Protein AF-0000000075743945 (afdb_homodimer)

InterPro domains:
  IPR002731 ATPase, BadF/BadG/BcrA/BcrD type [PF01869] (6-296)
  IPR043129 ATPase, nucleotide binding domain [SSF53067] (1-113)
  IPR043129 ATPase, nucleotide binding domain [SSF53067] (118-316)
  IPR052519 Eukaryotic-type N-acetylglucosamine Kinase [PTHR43190] (2-288)

Solvent-accessible surface area (backbone atoms only — not comparable to full-atom values): 32185 Å² total; per-residue (Å²): 101,28,38,39,17,24,29,24,26,74,73,37,22,40,30,37,27,30,39,80,85,55,45,77,65,34,79,39,71,41,54,30,30,19,74,88,49,54,70,66,51,26,48,48,28,56,49,48,37,51,51,48,40,29,58,74,61,68,54,56,64,87,59,50,59,32,37,21,37,20,26,45,79,57,76,43,73,68,42,48,54,50,50,51,52,49,50,52,48,47,21,59,73,64,65,40,68,60,88,33,53,46,71,47,33,41,57,54,21,45,24,24,53,64,34,72,72,47,39,23,33,17,32,39,20,31,60,46,20,36,17,27,28,34,37,89,86,68,52,71,41,57,17,67,56,54,37,85,77,37,33,15,61,39,5,21,26,42,45,21,40,50,48,49,25,47,25,51,28,25,73,45,55,72,44,66,77,50,66,53,40,60,52,48,16,60,73,71,69,41,95,46,62,77,56,49,53,64,64,58,66,70,46,84,80,52,59,73,66,47,16,58,46,29,56,56,37,54,52,40,26,76,72,63,30,61,58,35,40,49,53,36,37,49,21,9,43,41,44,26,44,27,43,52,29,25,31,51,78,60,69,38,48,86,35,80,26,30,33,29,40,34,31,64,45,58,70,36,66,57,22,40,50,33,21,50,52,48,36,53,73,66,27,68,52,42,46,74,49,78,60,46,65,75,80,50,66,47,45,3,21,43,44,50,45,33,52,72,72,72,45,87,79,51,73,68,55,49,53,53,37,59,73,70,96,99,27,36,38,18,23,30,25,26,72,73,36,22,40,29,39,28,31,39,79,86,57,46,78,66,35,79,38,72,41,53,31,30,19,75,87,50,54,71,66,52,25,48,49,30,54,49,49,34,52,52,49,40,30,58,73,62,67,55,58,62,86,61,49,58,33,36,22,36,21,25,45,78,56,78,43,72,69,42,48,53,50,50,51,50,49,52,52,49,48,21,59,75,62,65,40,66,60,87,33,55,46,70,47,33,41,56,54,20,46,24,23,53,62,34,72,70,47,38,24,32,17,33,41,19,32,62,46,20,34,18,28,28,34,37,90,86,67,52,71,42,58,18,68,55,56,37,85,79,37,32,14,63,40,4,20,27,42,45,20,39,50,47,48,25,48,26,50,28,24,72,46,56,71,44,67,78,52,66,53,41,61,52,48,18,60,73,70,68,40,93,46,63,76,56,47,52,64,62,58,66,70,46,82,79,52,58,74,65,46,16,59,46,29,57,56,39,53,53,40,27,75,71,62,31,62,59,36,39,50,53,35,37,49,20,10,44,42,43,26,45,28,43,53,30,25,30,52,76,60,70,38,48,86,35,78,26,32,34,28,41,33,29,64,44,58,70,36,66,57,21,39,51,34,21,49,52,48,38,52,72,64,27,68,51,42,46,75,48,78,62,49,65,74,82,50,67,46,46,2,20,43,44,50,45,33,52,72,71,71,45,85,79,52,73,67,54,48,52,53,36,59,72,70,95

Secondary structure (DSSP, 8-state):
--EEEEEE-SSEEEEEEE-TT--EEEEEEEE---TTS-HHHHHHHHHHHHHHHHHHHT--GGG--EEEEEETTTTSHHHHHHHHHHHHHHHHHHT--GGGEEEEEHHHHHHHHHHTTSSEEEEEESSSEEEEEE-TT--EEEEE--BTTTB-TTSHHHHHHHHHHHHHHHHHTSS---THHHHHHHHHT-SSGGGHHHHHTSS---HHHHGGGHHHHHHHHHTT-HHHHHHHHHHHHHHHHHHHHHHHHTT-TTS--EEEEESGGGGSHHHHHHHHHHHHHH-TTPEEPPPB-SS-TTHHHHHHHHHHTT----HHHHHHHHHH-/--EEEEEE-SSEEEEEEE-TT--EEEEEEEE---TTS-HHHHHHHHHHHHHHHHHHHT--GGG--EEEEEETTTTSHHHHHHHHHHHHHHHHHHT--GGGEEEEEHHHHHHHHHHTTSSEEEEEESSSEEEEEE-TT--EEEEE--BTTTB-TTSHHHHHHHHHHHHHHHHHTSS---THHHHHHHHHT-SSGGGHHHHHTSS---HHHHGGGHHHHHHHHHTT-HHHHHHHHHHHHHHHHHHHHHHHHTT-TTS--EEEEESGGGG-HHHHHHHHHHHHHH-TT-EEPPPB-SS-TTHHHHHHHHHHTT----HHHHHHHHHH-

Nearest PDB structures (foldseek):
  2e2o-assembly1_A  TM=7.930E-01  e=1.794E-23  Sulfurisphaera tokodaii
  2ch6-assembly1_D  TM=8.232E-01  e=6.615E-19  Homo sapiens
  1zc6-assembly1_A  TM=7.836E-01  e=5.963E-16  Chromobacterium violaceum ATCC 12472
  8oqx-assembly1_B  TM=7.530E-01  e=1.117E-12  Tannerella forsythia
  8ow9-assembly1_B  TM=6.940E-01  e=1.852E-12  Tannerella forsythia

Structure (mmCIF, N/CA/C/O backbone):
data_AF-0000000075743945-model_v1
#
loop_
_entity.id
_entity.type
_entity.pdbx_description
1 polymer 'ATPase BadF/BadG/BcrA/BcrD type'
#
loop_
_atom_site.group_PDB
_atom_site.id
_atom_site.type_symbol
_atom_site.label_atom_id
_atom_site.label_alt_id
_atom_site.label_comp_id
_atom_site.label_asym_id
_atom_site.label_entity_id
_atom_site.label_seq_id
_atom_site.pdbx_PDB_ins_code
_atom_site.Cartn_x
_atom_site.Cartn_y
_atom_site.Cartn_z
_atom_site.occupancy
_atom_site.B_iso_or_equiv
_atom_site.auth_seq_id
_atom_site.auth_comp_id
_atom_site.auth_asym_id
_atom_site.auth_atom_id
_atom_site.pdbx_PDB_model_num
ATOM 1 N N . MET A 1 1 ? -2.92 -47.562 -10.164 1 89.69 1 MET A N 1
ATOM 2 C CA . MET A 1 1 ? -2.23 -46.312 -9.938 1 89.69 1 MET A CA 1
ATOM 3 C C . MET A 1 1 ? -2.912 -45.5 -8.836 1 89.69 1 MET A C 1
ATOM 5 O O . MET A 1 1 ? -4.137 -45.375 -8.812 1 89.69 1 MET A O 1
ATOM 9 N N . VAL A 1 2 ? -2.076 -45.031 -7.91 1 95.69 2 VAL A N 1
ATOM 10 C CA . VAL A 1 2 ? -2.619 -44.156 -6.867 1 95.69 2 VAL A CA 1
ATOM 11 C C . VAL A 1 2 ? -1.774 -42.906 -6.75 1 95.69 2 VAL A C 1
ATOM 13 O O . VAL A 1 2 ? -0.565 -42.969 -6.523 1 95.69 2 VAL A O 1
ATOM 16 N N . ILE A 1 3 ? -2.434 -41.781 -6.938 1 96.62 3 ILE A N 1
ATOM 17 C CA . ILE A 1 3 ? -1.811 -40.469 -6.766 1 96.62 3 ILE A CA 1
ATOM 18 C C . ILE A 1 3 ? -2.43 -39.75 -5.566 1 96.62 3 ILE A C 1
ATOM 20 O O . ILE A 1 3 ? -3.652 -39.75 -5.402 1 96.62 3 ILE A O 1
ATOM 24 N N . ILE A 1 4 ? -1.613 -39.25 -4.727 1 97.25 4 ILE A N 1
ATOM 25 C CA . ILE A 1 4 ? -2.078 -38.344 -3.664 1 97.25 4 ILE A CA 1
ATOM 26 C C . ILE A 1 4 ? -1.596 -36.938 -3.93 1 97.25 4 ILE A C 1
ATOM 28 O O . ILE A 1 4 ? -0.39 -36.656 -3.938 1 97.25 4 ILE A O 1
ATOM 32 N N . ALA A 1 5 ? -2.521 -36.062 -4.164 1 96.12 5 ALA A N 1
ATOM 33 C CA . ALA A 1 5 ? -2.223 -34.656 -4.449 1 96.12 5 ALA A CA 1
ATOM 34 C C . ALA A 1 5 ? -2.574 -33.781 -3.258 1 96.12 5 ALA A C 1
ATOM 36 O O . ALA A 1 5 ? -3.66 -33.906 -2.684 1 96.12 5 ALA A O 1
ATOM 37 N N . LEU A 1 6 ? -1.615 -32.906 -2.91 1 95.75 6 LEU A N 1
ATOM 38 C CA . LEU A 1 6 ? -1.806 -32.031 -1.77 1 95.75 6 LEU A CA 1
ATOM 39 C C . LEU A 1 6 ? -1.719 -30.578 -2.199 1 95.75 6 LEU A C 1
ATOM 41 O O . LEU A 1 6 ? -0.922 -30.219 -3.074 1 95.75 6 LEU A O 1
ATOM 45 N N . ASP A 1 7 ? -2.523 -29.766 -1.611 1 92.69 7 ASP A N 1
ATOM 46 C CA . ASP A 1 7 ? -2.414 -28.312 -1.593 1 92.69 7 ASP A CA 1
ATOM 47 C C . ASP A 1 7 ? -2.16 -27.797 -0.178 1 92.69 7 ASP A C 1
ATOM 49 O O . ASP A 1 7 ? -3.064 -27.797 0.66 1 92.69 7 ASP A O 1
ATOM 53 N N . SER A 1 8 ? -0.972 -27.406 0.039 1 92.88 8 SER A N 1
ATOM 54 C CA . SER A 1 8 ? -0.572 -26.984 1.377 1 92.88 8 SER A CA 1
ATOM 55 C C . SER A 1 8 ? -0.505 -25.469 1.482 1 92.88 8 SER A C 1
ATOM 57 O O . SER A 1 8 ? 0.481 -24.859 1.07 1 92.88 8 SER A O 1
ATOM 59 N N . GLY A 1 9 ? -1.485 -24.922 2.129 1 86.06 9 GLY A N 1
ATOM 60 C CA . GLY A 1 9 ? -1.555 -23.484 2.32 1 86.06 9 GLY A CA 1
ATOM 61 C C . GLY A 1 9 ? -1.295 -23.062 3.754 1 86.06 9 GLY A C 1
ATOM 62 O O . GLY A 1 9 ? -0.883 -23.875 4.582 1 86.06 9 GLY A O 1
ATOM 63 N N . LYS A 1 10 ? -1.524 -21.766 4.141 1 78.5 10 LYS A N 1
ATOM 64 C CA . LYS A 1 10 ? -1.29 -21.188 5.457 1 78.5 10 LYS A CA 1
ATOM 65 C C . LYS A 1 10 ? -2.377 -21.594 6.445 1 78.5 10 LYS A C 1
ATOM 67 O O . LYS A 1 10 ? -2.1 -21.812 7.625 1 78.5 10 LYS A O 1
ATOM 72 N N . THR A 1 11 ? -3.582 -21.766 5.934 1 76.94 11 THR A N 1
ATOM 73 C CA . THR A 1 11 ? -4.707 -22.016 6.832 1 76.94 11 THR A CA 1
ATOM 74 C C . THR A 1 11 ? -5.094 -23.484 6.816 1 76.94 11 THR A C 1
ATOM 76 O O . THR A 1 11 ? -5.57 -24.016 7.824 1 76.94 11 THR A O 1
ATOM 79 N N . LYS A 1 12 ? -4.91 -24.125 5.633 1 85.88 12 LYS A N 1
ATOM 80 C CA . LYS A 1 12 ? -5.344 -25.5 5.48 1 85.88 12 LYS A CA 1
ATOM 81 C C . LYS A 1 12 ? -4.406 -26.281 4.555 1 85.88 12 LYS A C 1
ATOM 83 O O . LYS A 1 12 ? -3.768 -25.688 3.678 1 85.88 12 LYS A O 1
ATOM 88 N N . THR A 1 13 ? -4.383 -27.547 4.746 1 93.44 13 THR A N 1
ATOM 89 C CA . THR A 1 13 ? -3.805 -28.516 3.826 1 93.44 13 THR A CA 1
ATOM 90 C C . THR A 1 13 ? -4.867 -29.5 3.34 1 93.44 13 THR A C 1
ATOM 92 O O . THR A 1 13 ? -5.504 -30.172 4.145 1 93.44 13 THR A O 1
ATOM 95 N N . ASN A 1 14 ? -5.004 -29.516 2.035 1 93.31 14 ASN A N 1
ATOM 96 C CA . ASN A 1 14 ? -5.965 -30.422 1.425 1 93.31 14 ASN A CA 1
ATOM 97 C C . ASN A 1 14 ? -5.266 -31.547 0.657 1 93.31 14 ASN A C 1
ATOM 99 O O . ASN A 1 14 ? -4.223 -31.312 0.038 1 93.31 14 ASN A O 1
ATOM 103 N N . ALA A 1 15 ? -5.93 -32.719 0.716 1 95.94 15 ALA A N 1
ATOM 104 C CA . ALA A 1 15 ? -5.398 -33.875 -0.028 1 95.94 15 ALA A CA 1
ATOM 105 C C . ALA A 1 15 ? -6.516 -34.625 -0.732 1 95.94 15 ALA A C 1
ATOM 107 O O . ALA A 1 15 ? -7.609 -34.781 -0.185 1 95.94 15 ALA A O 1
ATOM 108 N N . VAL A 1 16 ? -6.168 -35.062 -1.88 1 95.44 16 VAL A N 1
ATOM 109 C CA . VAL A 1 16 ? -7.047 -35.969 -2.613 1 95.44 16 VAL A CA 1
ATOM 110 C C . VAL A 1 16 ? -6.23 -37.125 -3.203 1 95.44 16 VAL A C 1
ATOM 112 O O . VAL A 1 16 ? -5.086 -36.938 -3.619 1 95.44 16 VAL A O 1
ATOM 115 N N . ALA A 1 17 ? -6.82 -38.281 -3.205 1 96.25 17 ALA A N 1
ATOM 116 C CA . ALA A 1 17 ? -6.227 -39.438 -3.877 1 96.25 17 ALA A CA 1
ATOM 117 C C . ALA A 1 17 ? -7.074 -39.875 -5.066 1 96.25 17 ALA A C 1
ATOM 119 O O . ALA A 1 17 ? -8.305 -39.875 -4.988 1 96.25 17 ALA A O 1
ATOM 120 N N . ILE A 1 18 ? -6.395 -40.125 -6.125 1 94.62 18 ILE A N 1
ATOM 121 C CA . ILE A 1 18 ? -7.125 -40.562 -7.301 1 94.62 18 ILE A CA 1
ATOM 122 C C . ILE A 1 18 ? -6.516 -41.875 -7.82 1 94.62 18 ILE A C 1
ATOM 124 O O . ILE A 1 18 ? -5.359 -42.188 -7.527 1 94.62 18 ILE A O 1
ATOM 128 N N . ASP A 1 19 ? -7.285 -42.594 -8.625 1 92.69 19 ASP A N 1
ATOM 129 C CA . ASP A 1 19 ? -6.801 -43.812 -9.242 1 92.69 19 ASP A CA 1
ATOM 130 C C . ASP A 1 19 ? -6.594 -43.625 -10.742 1 92.69 19 ASP A C 1
ATOM 132 O O . ASP A 1 19 ? -6.574 -42.5 -11.234 1 92.69 19 ASP A O 1
ATOM 136 N N . ASP A 1 20 ? -6.387 -44.75 -11.438 1 87.56 20 ASP A N 1
ATOM 137 C CA . ASP A 1 20 ? -6.051 -44.75 -12.859 1 87.56 20 ASP A CA 1
ATOM 138 C C . ASP A 1 20 ? -7.215 -44.25 -13.703 1 87.56 20 ASP A C 1
ATOM 140 O O . ASP A 1 20 ? -7.012 -43.75 -14.805 1 87.56 20 ASP A O 1
ATOM 144 N N . SER A 1 21 ? -8.398 -44.438 -13.234 1 87.19 21 SER A N 1
ATOM 145 C CA . SER A 1 21 ? -9.594 -44 -13.945 1 87.19 21 SER A CA 1
ATOM 146 C C . SER A 1 21 ? -10.008 -42.594 -13.523 1 87.19 21 SER A C 1
ATOM 148 O O . SER A 1 21 ? -11.086 -42.094 -13.875 1 87.19 21 SER A O 1
ATOM 150 N N . LEU A 1 22 ? -9.164 -41.906 -12.68 1 89.94 22 LEU A N 1
ATOM 151 C CA . LEU A 1 22 ? -9.344 -40.562 -12.211 1 89.94 22 LEU A CA 1
ATOM 152 C C . LEU A 1 22 ? -10.508 -40.469 -11.234 1 89.94 22 LEU A C 1
ATOM 154 O O . LEU A 1 22 ? -11.148 -39.406 -11.117 1 89.94 22 LEU A O 1
ATOM 158 N N . ASN A 1 23 ? -10.836 -41.594 -10.578 1 91.75 23 ASN A N 1
ATOM 159 C CA . ASN A 1 23 ? -11.789 -41.562 -9.484 1 91.75 23 ASN A CA 1
ATOM 160 C C . ASN A 1 23 ? -11.164 -41.031 -8.195 1 91.75 23 ASN A C 1
ATOM 162 O O . ASN A 1 23 ? -10.031 -41.406 -7.863 1 91.75 23 ASN A O 1
ATOM 166 N N . VAL A 1 24 ? -11.906 -40.188 -7.531 1 93.06 24 VAL A N 1
ATOM 167 C CA . VAL A 1 24 ? -11.438 -39.719 -6.242 1 93.06 24 VAL A CA 1
ATOM 168 C C . VAL A 1 24 ? -11.664 -40.781 -5.168 1 93.06 24 VAL A C 1
ATOM 170 O O . VAL A 1 24 ? -12.789 -41.219 -4.941 1 93.06 24 VAL A O 1
ATOM 173 N N . LEU A 1 25 ? -10.625 -41.094 -4.52 1 94.19 25 LEU A N 1
ATOM 174 C CA . LEU A 1 25 ? -10.656 -42.188 -3.562 1 94.19 25 LEU A CA 1
ATOM 175 C C . LEU A 1 25 ? -10.695 -41.656 -2.131 1 94.19 25 LEU A C 1
ATOM 177 O O . LEU A 1 25 ? -11.109 -42.375 -1.215 1 94.19 25 LEU A O 1
ATOM 181 N N . CYS A 1 26 ? -10.195 -40.469 -1.975 1 94.81 26 CYS A N 1
ATOM 182 C CA . CYS A 1 26 ? -10.133 -39.875 -0.646 1 94.81 26 CYS A CA 1
ATOM 183 C C . CYS A 1 26 ? -10.047 -38.375 -0.733 1 94.81 26 CYS A C 1
ATOM 185 O O . CYS A 1 26 ? -9.484 -37.812 -1.69 1 94.81 26 CYS A O 1
ATOM 187 N N . ARG A 1 27 ? -10.68 -37.656 0.204 1 93.94 27 ARG A N 1
ATOM 188 C CA . ARG A 1 27 ? -10.555 -36.219 0.446 1 93.94 27 ARG A CA 1
ATOM 189 C C . ARG A 1 27 ? -10.328 -35.938 1.926 1 93.94 27 ARG A C 1
ATOM 191 O O . ARG A 1 27 ? -11.133 -36.312 2.771 1 93.94 27 ARG A O 1
ATOM 198 N N . VAL A 1 28 ? -9.227 -35.344 2.141 1 94.75 28 VAL A N 1
ATOM 199 C CA . VAL A 1 28 ? -8.891 -35.062 3.533 1 94.75 28 VAL A CA 1
ATOM 200 C C . VAL A 1 28 ? -8.391 -33.625 3.668 1 94.75 28 VAL A C 1
ATOM 202 O O . VAL A 1 28 ? -7.832 -33.062 2.721 1 94.75 28 VAL A O 1
ATOM 205 N N . SER A 1 29 ? -8.68 -33.031 4.746 1 94.12 29 SER A N 1
ATOM 206 C CA . SER A 1 29 ? -8.172 -31.703 5.074 1 94.12 29 SER A CA 1
ATOM 207 C C . SER A 1 29 ? -7.59 -31.672 6.48 1 94.12 29 SER A C 1
ATOM 209 O O . SER A 1 29 ? -8.031 -32.438 7.359 1 94.12 29 SER A O 1
ATOM 211 N N . ASP A 1 30 ? -6.598 -30.859 6.586 1 94.06 30 ASP A N 1
ATOM 212 C CA . ASP A 1 30 ? -5.977 -30.641 7.887 1 94.06 30 ASP A CA 1
ATOM 213 C C . ASP A 1 30 ? -5.555 -29.188 8.055 1 94.06 30 ASP A C 1
ATOM 215 O O . ASP A 1 30 ? -5.941 -28.328 7.262 1 94.06 30 ASP A O 1
ATOM 219 N N . ARG A 1 31 ? -4.871 -28.922 9.188 1 91.5 31 ARG A N 1
ATOM 220 C CA . ARG A 1 31 ? -4.387 -27.562 9.461 1 91.5 31 ARG A CA 1
ATOM 221 C C . ARG A 1 31 ? -3.395 -27.125 8.391 1 91.5 31 ARG A C 1
ATOM 223 O O . ARG A 1 31 ? -2.914 -27.938 7.602 1 91.5 31 ARG A O 1
ATOM 230 N N . GLY A 1 32 ? -3.08 -25.922 8.43 1 89.5 32 GLY A N 1
ATOM 231 C CA . GLY A 1 32 ? -2.18 -25.328 7.453 1 89.5 32 GLY A CA 1
ATOM 232 C C . GLY A 1 32 ? -0.75 -25.828 7.586 1 89.5 32 GLY A C 1
ATOM 233 O O . GLY A 1 32 ? -0.267 -26.047 8.695 1 89.5 32 GLY A O 1
ATOM 234 N N . GLY A 1 33 ? -0.147 -26.047 6.445 1 90.38 33 GLY A N 1
ATOM 235 C CA . GLY A 1 33 ? 1.25 -26.438 6.367 1 90.38 33 GLY A CA 1
ATOM 236 C C . GLY A 1 33 ? 2.1 -25.469 5.562 1 90.38 33 GLY A C 1
ATOM 237 O O . GLY A 1 33 ? 2.975 -25.891 4.805 1 90.38 33 GLY A O 1
ATOM 238 N N . GLY A 1 34 ? 1.835 -24.25 5.699 1 88.06 34 GLY A N 1
ATOM 239 C CA . GLY A 1 34 ? 2.645 -23.25 5.031 1 88.06 34 GLY A CA 1
ATOM 240 C C . GLY A 1 34 ? 4.078 -23.203 5.531 1 88.06 34 GLY A C 1
ATOM 241 O O . GLY A 1 34 ? 4.352 -23.578 6.676 1 88.06 34 GLY A O 1
ATOM 242 N N . LEU A 1 35 ? 4.914 -22.672 4.703 1 87.75 35 LEU A N 1
ATOM 243 C CA . LEU A 1 35 ? 6.344 -22.734 4.98 1 87.75 35 LEU A CA 1
ATOM 244 C C . LEU A 1 35 ? 6.738 -21.75 6.07 1 87.75 35 LEU A C 1
ATOM 246 O O . LEU A 1 35 ? 7.844 -21.812 6.605 1 87.75 35 LEU A O 1
ATOM 250 N N . ILE A 1 36 ? 5.805 -20.922 6.441 1 76.88 36 ILE A N 1
ATOM 251 C CA . ILE A 1 36 ? 6.039 -19.969 7.52 1 76.88 36 ILE A CA 1
ATOM 252 C C . ILE A 1 36 ? 6.047 -20.688 8.859 1 76.88 36 ILE A C 1
ATOM 254 O O . ILE A 1 36 ? 6.555 -20.172 9.852 1 76.88 36 ILE A O 1
ATOM 258 N N . TYR A 1 37 ? 5.527 -21.859 8.938 1 87.06 37 TYR A N 1
ATOM 259 C CA . TYR A 1 37 ? 5.414 -22.609 10.18 1 87.06 37 TYR A CA 1
ATOM 260 C C . TYR A 1 37 ? 6.684 -23.406 10.453 1 87.06 37 TYR A C 1
ATOM 262 O O . TYR A 1 37 ? 7.574 -23.469 9.609 1 87.06 37 TYR A O 1
ATOM 270 N N . SER A 1 38 ? 6.742 -23.906 11.648 1 92.12 38 SER A N 1
ATOM 271 C CA . SER A 1 38 ? 7.875 -24.75 12.031 1 92.12 38 SER A CA 1
ATOM 272 C C . SER A 1 38 ? 7.867 -26.062 11.258 1 92.12 38 SER A C 1
ATOM 274 O O . SER A 1 38 ? 6.816 -26.5 10.781 1 92.12 38 SER A O 1
ATOM 276 N N . ASP A 1 39 ? 9.039 -26.672 11.141 1 94.56 39 ASP A N 1
ATOM 277 C CA . ASP A 1 39 ? 9.172 -27.938 10.43 1 94.56 39 ASP A CA 1
ATOM 278 C C . ASP A 1 39 ? 8.203 -28.984 10.984 1 94.56 39 ASP A C 1
ATOM 280 O O . ASP A 1 39 ? 7.602 -29.75 10.227 1 94.56 39 ASP A O 1
ATOM 284 N N . GLU A 1 40 ? 8.07 -28.922 12.211 1 94.94 40 GLU A N 1
ATOM 285 C CA . GLU A 1 40 ? 7.227 -29.922 12.859 1 94.94 40 GLU A CA 1
ATOM 286 C C . GLU A 1 40 ? 5.762 -29.734 12.492 1 94.94 40 GLU A C 1
ATOM 288 O O . GLU A 1 40 ? 5.047 -30.703 12.227 1 94.94 40 GLU A O 1
ATOM 293 N N . VAL A 1 41 ? 5.324 -28.562 12.422 1 95.12 41 VAL A N 1
ATOM 294 C CA . VAL A 1 41 ? 3.939 -28.25 12.086 1 95.12 41 VAL A CA 1
ATOM 295 C C . VAL A 1 41 ? 3.658 -28.656 10.641 1 95.12 41 VAL A C 1
ATOM 297 O O . VAL A 1 41 ? 2.627 -29.266 10.352 1 95.12 41 VAL A O 1
ATOM 300 N N . ILE A 1 42 ? 4.574 -28.375 9.836 1 96.31 42 ILE A N 1
ATOM 301 C CA . ILE A 1 42 ? 4.434 -28.688 8.422 1 96.31 42 ILE A CA 1
ATOM 302 C C . ILE A 1 42 ? 4.406 -30.203 8.234 1 96.31 42 ILE A C 1
ATOM 304 O O . ILE A 1 42 ? 3.543 -30.734 7.535 1 96.31 42 ILE A O 1
ATOM 308 N N . MET A 1 43 ? 5.328 -30.828 8.891 1 96.62 43 MET A N 1
ATOM 309 C CA . MET A 1 43 ? 5.438 -32.281 8.789 1 96.62 43 MET A CA 1
ATOM 310 C C . MET A 1 43 ? 4.152 -32.938 9.25 1 96.62 43 MET A C 1
ATOM 312 O O . MET A 1 43 ? 3.648 -33.844 8.578 1 96.62 43 MET A O 1
ATOM 316 N N . ASN A 1 44 ? 3.689 -32.469 10.305 1 96.56 44 ASN A N 1
ATOM 317 C CA . ASN A 1 44 ? 2.467 -33.062 10.836 1 96.56 44 ASN A CA 1
ATOM 318 C C . ASN A 1 44 ? 1.287 -32.875 9.891 1 96.56 44 ASN A C 1
ATOM 320 O O . ASN A 1 44 ? 0.497 -33.812 9.68 1 96.56 44 ASN A O 1
ATOM 324 N N . ALA A 1 45 ? 1.192 -31.766 9.352 1 96.69 45 ALA A N 1
ATOM 325 C CA . ALA A 1 45 ? 0.1 -31.469 8.422 1 96.69 45 ALA A CA 1
ATOM 326 C C . ALA A 1 45 ? 0.161 -32.375 7.199 1 96.69 45 ALA A C 1
ATOM 328 O O . ALA A 1 45 ? -0.851 -32.969 6.801 1 96.69 45 ALA A O 1
ATOM 329 N N . LEU A 1 46 ? 1.361 -32.531 6.66 1 97.19 46 LEU A N 1
ATOM 330 C CA . LEU A 1 46 ? 1.535 -33.344 5.473 1 97.19 46 LEU A CA 1
ATOM 331 C C . LEU A 1 46 ? 1.303 -34.812 5.797 1 97.19 46 LEU A C 1
ATOM 333 O O . LEU A 1 46 ? 0.578 -35.531 5.078 1 97.19 46 LEU A O 1
ATOM 337 N N . MET A 1 47 ? 1.873 -35.25 6.848 1 96.31 47 MET A N 1
ATOM 338 C CA . MET A 1 47 ? 1.772 -36.656 7.246 1 96.31 47 MET A CA 1
ATOM 339 C C . MET A 1 47 ? 0.328 -37.031 7.559 1 96.31 47 MET A C 1
ATOM 341 O O . MET A 1 47 ? -0.14 -38.094 7.164 1 96.31 47 MET A O 1
ATOM 345 N N . ASN A 1 48 ? -0.294 -36.156 8.227 1 96.75 48 ASN A N 1
ATOM 346 C CA . ASN A 1 48 ? -1.661 -36.438 8.641 1 96.75 48 ASN A CA 1
ATOM 347 C C . ASN A 1 48 ? -2.576 -36.656 7.441 1 96.75 48 ASN A C 1
ATOM 349 O O . ASN A 1 48 ? -3.336 -37.625 7.414 1 96.75 48 ASN A O 1
ATOM 353 N N . VAL A 1 49 ? -2.48 -35.812 6.488 1 97.38 49 VAL A N 1
ATOM 354 C CA . VAL A 1 49 ? -3.396 -35.938 5.359 1 97.38 49 VAL A CA 1
ATOM 355 C C . VAL A 1 49 ? -3.025 -37.156 4.516 1 97.38 49 VAL A C 1
ATOM 357 O O . VAL A 1 49 ? -3.896 -37.781 3.92 1 97.38 49 VAL A O 1
ATOM 360 N N . ILE A 1 50 ? -1.778 -37.5 4.41 1 97.06 50 ILE A N 1
ATOM 361 C CA . ILE A 1 50 ? -1.334 -38.656 3.627 1 97.06 50 ILE A CA 1
ATOM 362 C C . ILE A 1 50 ? -1.76 -39.938 4.316 1 97.06 50 ILE A C 1
ATOM 364 O O . ILE A 1 50 ? -2.352 -40.812 3.686 1 97.06 50 ILE A O 1
ATOM 368 N N . VAL A 1 51 ? -1.519 -40 5.605 1 96.12 51 VAL A N 1
ATOM 369 C CA . VAL A 1 51 ? -1.829 -41.188 6.383 1 96.12 51 VAL A CA 1
ATOM 370 C C . VAL A 1 51 ? -3.34 -41.406 6.41 1 96.12 51 VAL A C 1
ATOM 372 O O . VAL A 1 51 ? -3.812 -42.531 6.293 1 96.12 51 VAL A O 1
ATOM 375 N N . GLU A 1 52 ? -3.996 -40.344 6.574 1 97 52 GLU A N 1
ATOM 376 C CA . GLU A 1 52 ? -5.449 -40.469 6.586 1 97 52 GLU A CA 1
ATOM 377 C C . GLU A 1 52 ? -5.977 -40.969 5.242 1 97 52 GLU A C 1
ATOM 379 O O . GLU A 1 52 ? -6.902 -41.781 5.191 1 97 52 GLU A O 1
ATOM 384 N N . CYS A 1 53 ? -5.469 -40.5 4.172 1 96.38 53 CYS A N 1
ATOM 385 C CA . CYS A 1 53 ? -5.859 -40.969 2.85 1 96.38 53 CYS A CA 1
ATOM 386 C C . CYS A 1 53 ? -5.574 -42.469 2.705 1 96.38 53 CYS A C 1
ATOM 388 O O . CYS A 1 53 ? -6.41 -43.219 2.199 1 96.38 53 CYS A O 1
ATOM 390 N N . MET A 1 54 ? -4.449 -42.875 3.164 1 95.62 54 MET A N 1
ATOM 391 C CA . MET A 1 54 ? -4.086 -44.281 3.09 1 95.62 54 MET A CA 1
ATOM 392 C C . MET A 1 54 ? -5.059 -45.125 3.895 1 95.62 54 MET A C 1
ATOM 394 O O . MET A 1 54 ? -5.469 -46.188 3.443 1 95.62 54 MET A O 1
ATOM 398 N N . ARG A 1 55 ? -5.367 -44.594 5.023 1 95.88 55 ARG A N 1
ATOM 399 C CA . ARG A 1 55 ? -6.293 -45.312 5.898 1 95.88 55 ARG A CA 1
ATOM 400 C C . ARG A 1 55 ? -7.656 -45.469 5.234 1 95.88 55 ARG A C 1
ATOM 402 O O . ARG A 1 55 ? -8.211 -46.562 5.199 1 95.88 55 ARG A O 1
ATOM 409 N N . VAL A 1 56 ? -8.141 -44.438 4.719 1 95.44 56 VAL A N 1
ATOM 410 C CA . VAL A 1 56 ? -9.461 -44.406 4.086 1 95.44 56 VAL A CA 1
ATOM 411 C C . VAL A 1 56 ? -9.477 -45.375 2.904 1 95.44 56 VAL A C 1
ATOM 413 O O . VAL A 1 56 ? -10.469 -46.094 2.68 1 95.44 56 VAL A O 1
ATOM 416 N N . MET A 1 57 ? -8.391 -45.406 2.213 1 95.06 57 MET A N 1
ATOM 417 C CA . MET A 1 57 ? -8.32 -46.25 1.006 1 95.06 57 MET A CA 1
ATOM 418 C C . MET A 1 57 ? -7.945 -47.688 1.344 1 95.06 57 MET A C 1
ATOM 420 O O . MET A 1 57 ? -8.102 -48.562 0.513 1 95.06 57 MET A O 1
ATOM 424 N N . GLY A 1 58 ? -7.406 -47.844 2.516 1 95.12 58 GLY A N 1
ATOM 425 C CA . GLY A 1 58 ? -6.949 -49.156 2.92 1 95.12 58 GLY A CA 1
ATOM 426 C C . GLY A 1 58 ? -5.73 -49.625 2.152 1 95.12 58 GLY A C 1
ATOM 427 O O . GLY A 1 58 ? -5.652 -50.781 1.75 1 95.12 58 GLY A O 1
ATOM 428 N N . ILE A 1 59 ? -4.812 -48.75 1.89 1 93.88 59 ILE A N 1
ATOM 429 C CA . ILE A 1 59 ? -3.633 -49.094 1.11 1 93.88 59 ILE A CA 1
ATOM 430 C C . ILE A 1 59 ? -2.375 -48.875 1.947 1 93.88 59 ILE A C 1
ATOM 432 O O . ILE A 1 59 ? -2.434 -48.25 3.014 1 93.88 59 ILE A O 1
ATOM 436 N N . ARG A 1 60 ? -1.343 -49.406 1.4 1 93.81 60 ARG A N 1
ATOM 437 C CA . ARG A 1 60 ? -0.025 -49.219 1.992 1 93.81 60 ARG A CA 1
ATOM 438 C C . ARG A 1 60 ? 0.787 -48.219 1.184 1 93.81 60 ARG A C 1
ATOM 440 O O . ARG A 1 60 ? 0.425 -47.875 0.053 1 93.81 60 ARG A O 1
ATOM 447 N N . VAL A 1 61 ? 1.815 -47.781 1.781 1 94 61 VAL A N 1
ATOM 448 C CA . VAL A 1 61 ? 2.643 -46.719 1.197 1 94 61 VAL A CA 1
ATOM 449 C C . VAL A 1 61 ? 3.178 -47.188 -0.158 1 94 61 VAL A C 1
ATOM 451 O O . VAL A 1 61 ? 3.309 -46.375 -1.083 1 94 61 VAL A O 1
ATOM 454 N N . ASN A 1 62 ? 3.492 -48.469 -0.258 1 93.19 62 ASN A N 1
ATOM 455 C CA . ASN A 1 62 ? 4.062 -49.031 -1.484 1 93.19 62 ASN A CA 1
ATOM 456 C C . ASN A 1 62 ? 3.061 -49 -2.633 1 93.19 62 ASN A C 1
ATOM 458 O O . ASN A 1 62 ? 3.441 -49.125 -3.799 1 93.19 62 ASN A O 1
ATOM 462 N N . ASP A 1 63 ? 1.803 -48.781 -2.352 1 94.81 63 ASP A N 1
ATOM 463 C CA . ASP A 1 63 ? 0.75 -48.75 -3.361 1 94.81 63 ASP A CA 1
ATOM 464 C C . ASP A 1 63 ? 0.647 -47.375 -3.994 1 94.81 63 ASP A C 1
ATOM 466 O O . ASP A 1 63 ? -0.005 -47.188 -5.027 1 94.81 63 ASP A O 1
ATOM 470 N N . ILE A 1 64 ? 1.317 -46.438 -3.434 1 96.12 64 ILE A N 1
ATOM 471 C CA . ILE A 1 64 ? 1.242 -45.062 -3.904 1 96.12 64 ILE A CA 1
ATOM 472 C C . ILE A 1 64 ? 2.256 -44.844 -5.023 1 96.12 64 ILE A C 1
ATOM 474 O O . ILE A 1 64 ? 3.43 -45.188 -4.883 1 96.12 64 ILE A O 1
ATOM 478 N N . ASP A 1 65 ? 1.856 -44.281 -6.074 1 96.38 65 ASP A N 1
ATOM 479 C CA . ASP A 1 65 ? 2.752 -44.031 -7.203 1 96.38 65 ASP A CA 1
ATOM 480 C C . ASP A 1 65 ? 3.42 -42.656 -7.094 1 96.38 65 ASP A C 1
ATOM 482 O O . ASP A 1 65 ? 4.609 -42.531 -7.391 1 96.38 65 ASP A O 1
ATOM 486 N N . VAL A 1 66 ? 2.615 -41.656 -6.762 1 97.06 66 VAL A N 1
ATOM 487 C CA . VAL A 1 66 ? 3.158 -40.312 -6.668 1 97.06 66 VAL A CA 1
ATOM 488 C C . VAL A 1 66 ? 2.434 -39.531 -5.566 1 97.06 66 VAL A C 1
ATOM 490 O O . VAL A 1 66 ? 1.222 -39.688 -5.395 1 97.06 66 VAL A O 1
ATOM 493 N N . ILE A 1 67 ? 3.141 -38.812 -4.801 1 97.31 67 ILE A N 1
ATOM 494 C CA . ILE A 1 67 ? 2.617 -37.781 -3.91 1 97.31 67 ILE A CA 1
ATOM 495 C C . ILE A 1 67 ? 3.088 -36.406 -4.375 1 97.31 67 ILE A C 1
ATOM 497 O O . ILE A 1 67 ? 4.289 -36.156 -4.508 1 97.31 67 ILE A O 1
ATOM 501 N N . ALA A 1 68 ? 2.188 -35.562 -4.676 1 96.44 68 ALA A N 1
ATOM 502 C CA . ALA A 1 68 ? 2.533 -34.219 -5.141 1 96.44 68 ALA A CA 1
ATOM 503 C C . ALA A 1 68 ? 2.049 -33.156 -4.16 1 96.44 68 ALA A C 1
ATOM 505 O O . ALA A 1 68 ? 0.901 -33.219 -3.709 1 96.44 68 ALA A O 1
ATOM 506 N N . VAL A 1 69 ? 2.918 -32.219 -3.846 1 95.38 69 VAL A N 1
ATOM 507 C CA . VAL A 1 69 ? 2.584 -31.141 -2.92 1 95.38 69 VAL A CA 1
ATOM 508 C C . VAL A 1 69 ? 2.695 -29.797 -3.633 1 95.38 69 VAL A C 1
ATOM 510 O O . VAL A 1 69 ? 3.77 -29.422 -4.109 1 95.38 69 VAL A O 1
ATOM 513 N N . SER A 1 70 ? 1.634 -29.125 -3.752 1 93.56 70 SER A N 1
ATOM 514 C CA . SER A 1 70 ? 1.625 -27.719 -4.148 1 93.56 70 SER A CA 1
ATOM 515 C C . SER A 1 70 ? 1.691 -26.797 -2.934 1 93.56 70 SER A C 1
ATOM 517 O O . SER A 1 70 ? 0.843 -26.875 -2.043 1 93.56 70 SER A O 1
ATOM 519 N N . TRP A 1 71 ? 2.664 -25.969 -2.924 1 91.88 71 TRP A N 1
ATOM 520 C CA . TRP A 1 71 ? 2.959 -25.234 -1.696 1 91.88 71 TRP A CA 1
ATOM 521 C C . TRP A 1 71 ? 2.822 -23.734 -1.915 1 91.88 71 TRP A C 1
ATOM 523 O O . TRP A 1 71 ? 3.424 -23.188 -2.836 1 91.88 71 TRP A O 1
ATOM 533 N N . ALA A 1 72 ? 2.068 -23.203 -0.932 1 81.06 72 ALA A N 1
ATOM 534 C CA . ALA A 1 72 ? 2.01 -21.75 -0.913 1 81.06 72 ALA A CA 1
ATOM 535 C C . ALA A 1 72 ? 3.32 -21.156 -0.411 1 81.06 72 ALA A C 1
ATOM 537 O O . ALA A 1 72 ? 4.098 -21.828 0.265 1 81.06 72 ALA A O 1
ATOM 538 N N . ASP A 1 73 ? 3.889 -20.078 -0.833 1 74.5 73 ASP A N 1
ATOM 539 C CA . ASP A 1 73 ? 4.969 -19.25 -0.294 1 74.5 73 ASP A CA 1
ATOM 540 C C . ASP A 1 73 ? 6.332 -19.781 -0.716 1 74.5 73 ASP A C 1
ATOM 542 O O . ASP A 1 73 ? 7.363 -19.375 -0.184 1 74.5 73 ASP A O 1
ATOM 546 N N . LEU A 1 74 ? 6.301 -20.875 -1.575 1 85.25 74 LEU A N 1
ATOM 547 C CA . LEU A 1 74 ? 7.578 -21.391 -2.064 1 85.25 74 LEU A CA 1
ATOM 548 C C . LEU A 1 74 ? 8.242 -20.391 -3 1 85.25 74 LEU A C 1
ATOM 550 O O . LEU A 1 74 ? 8.43 -20.656 -4.188 1 85.25 74 LEU A O 1
ATOM 554 N N . ASP A 1 75 ? 8.719 -19.266 -2.471 1 73.5 75 ASP A N 1
ATOM 555 C CA . ASP A 1 75 ? 9.125 -18.125 -3.293 1 73.5 75 ASP A CA 1
ATOM 556 C C . ASP A 1 75 ? 10.617 -17.844 -3.133 1 73.5 75 ASP A C 1
ATOM 558 O O . ASP A 1 75 ? 11.211 -17.156 -3.969 1 73.5 75 ASP A O 1
ATOM 562 N N . THR A 1 76 ? 11.219 -18.297 -2.102 1 74 76 THR A N 1
ATOM 563 C CA . THR A 1 76 ? 12.602 -17.938 -1.815 1 74 76 THR A CA 1
ATOM 564 C C . THR A 1 76 ? 13.484 -19.188 -1.811 1 74 76 THR A C 1
ATOM 566 O O . THR A 1 76 ? 12.992 -20.312 -1.663 1 74 76 THR A O 1
ATOM 569 N N . GLU A 1 77 ? 14.727 -18.875 -1.984 1 79 77 GLU A N 1
ATOM 570 C CA . GLU A 1 77 ? 15.688 -19.969 -1.914 1 79 77 GLU A CA 1
ATOM 571 C C . GLU A 1 77 ? 15.617 -20.672 -0.561 1 79 77 GLU A C 1
ATOM 573 O O . GLU A 1 77 ? 15.711 -21.906 -0.486 1 79 77 GLU A O 1
ATOM 578 N N . ALA A 1 78 ? 15.445 -19.906 0.444 1 80.62 78 ALA A N 1
ATOM 579 C CA . ALA A 1 78 ? 15.367 -20.453 1.79 1 80.62 78 ALA A CA 1
ATOM 580 C C . ALA A 1 78 ? 14.172 -21.391 1.925 1 80.62 78 ALA A C 1
ATOM 582 O O . ALA A 1 78 ? 14.273 -22.453 2.543 1 80.62 78 ALA A O 1
ATOM 583 N N . TYR A 1 79 ? 13.117 -21.031 1.311 1 85.62 79 TYR A N 1
ATOM 584 C CA . TYR A 1 79 ? 11.922 -21.859 1.405 1 85.62 79 TYR A CA 1
ATOM 585 C C . TYR A 1 79 ? 12.055 -23.125 0.553 1 85.62 79 TYR A C 1
ATOM 587 O O . TYR A 1 79 ? 11.539 -24.172 0.914 1 85.62 79 TYR A O 1
ATOM 595 N N . TRP A 1 80 ? 12.766 -22.984 -0.489 1 89.75 80 TRP A N 1
ATOM 596 C CA . TRP A 1 80 ? 13.016 -24.172 -1.306 1 89.75 80 TRP A CA 1
ATOM 597 C C . TRP A 1 80 ? 13.875 -25.188 -0.553 1 89.75 80 TRP A C 1
ATOM 599 O O . TRP A 1 80 ? 13.617 -26.391 -0.596 1 89.75 80 TRP A O 1
ATOM 609 N N . ILE A 1 81 ? 14.875 -24.688 0.12 1 91.62 81 ILE A N 1
ATOM 610 C CA . ILE A 1 81 ? 15.75 -25.547 0.904 1 91.62 81 ILE A CA 1
ATOM 611 C C . ILE A 1 81 ? 14.953 -26.203 2.035 1 91.62 81 ILE A C 1
ATOM 613 O O . ILE A 1 81 ? 15.047 -27.406 2.254 1 91.62 81 ILE A O 1
ATOM 617 N N . LYS A 1 82 ? 14.18 -25.406 2.686 1 92.56 82 LYS A N 1
ATOM 618 C CA . LYS A 1 82 ? 13.344 -25.906 3.773 1 92.56 82 LYS A CA 1
ATOM 619 C C . LYS A 1 82 ? 12.375 -26.969 3.275 1 92.56 82 LYS A C 1
ATOM 621 O O . LYS A 1 82 ? 12.25 -28.047 3.875 1 92.56 82 LYS A O 1
ATOM 626 N N . ALA A 1 83 ? 11.727 -26.688 2.184 1 95.31 83 ALA A N 1
ATOM 627 C CA . ALA A 1 83 ? 10.758 -27.609 1.606 1 95.31 83 ALA A CA 1
ATOM 628 C C . ALA A 1 83 ? 11.43 -28.938 1.219 1 95.31 83 ALA A C 1
ATOM 630 O O . ALA A 1 83 ? 10.883 -30.016 1.462 1 95.31 83 ALA A O 1
ATOM 631 N N . SER A 1 84 ? 12.57 -28.828 0.657 1 95.88 84 SER A N 1
ATOM 632 C CA . SER A 1 84 ? 13.305 -30.031 0.255 1 95.88 84 SER A CA 1
ATOM 633 C C . SER A 1 84 ? 13.656 -30.891 1.461 1 95.88 84 SER A C 1
ATOM 635 O O . SER A 1 84 ? 13.539 -32.125 1.405 1 95.88 84 SER A O 1
ATOM 637 N N . ARG A 1 85 ? 14.047 -30.234 2.477 1 96.69 85 ARG A N 1
ATOM 638 C CA . ARG A 1 85 ? 14.367 -30.953 3.701 1 96.69 85 ARG A CA 1
ATOM 639 C C . ARG A 1 85 ? 13.141 -31.656 4.27 1 96.69 85 ARG A C 1
ATOM 641 O O . ARG A 1 85 ? 13.203 -32.812 4.664 1 96.69 85 ARG A O 1
ATOM 648 N N . ILE A 1 86 ? 12.109 -30.969 4.254 1 96.94 86 ILE A N 1
ATOM 649 C CA . ILE A 1 86 ? 10.867 -31.5 4.816 1 96.94 86 ILE A CA 1
ATOM 650 C C . ILE A 1 86 ? 10.391 -32.688 3.982 1 96.94 86 ILE A C 1
ATOM 652 O O . ILE A 1 86 ? 9.984 -33.719 4.531 1 96.94 86 ILE A O 1
ATOM 656 N N . ILE A 1 87 ? 10.469 -32.594 2.73 1 97.06 87 ILE A N 1
ATOM 657 C CA . ILE A 1 87 ? 10.016 -33.625 1.829 1 97.06 87 ILE A CA 1
ATOM 658 C C . ILE A 1 87 ? 10.914 -34.844 1.961 1 97.06 87 ILE A C 1
ATOM 660 O O . ILE A 1 87 ? 10.445 -36 1.918 1 97.06 87 ILE A O 1
ATOM 664 N N . ASN A 1 88 ? 12.195 -34.625 2.1 1 97.38 88 ASN A N 1
ATOM 665 C CA . ASN A 1 88 ? 13.125 -35.719 2.33 1 97.38 88 ASN A CA 1
ATOM 666 C C . ASN A 1 88 ? 12.805 -36.469 3.623 1 97.38 88 ASN A C 1
ATOM 668 O O . ASN A 1 88 ? 12.805 -37.688 3.656 1 97.38 88 ASN A O 1
ATOM 672 N N . GLU A 1 89 ? 12.57 -35.688 4.605 1 97.44 89 GLU A N 1
ATOM 673 C CA . GLU A 1 89 ? 12.227 -36.281 5.891 1 97.44 89 GLU A CA 1
ATOM 674 C C . GLU A 1 89 ? 10.891 -37 5.809 1 97.44 89 GLU A C 1
ATOM 676 O O . GLU A 1 89 ? 10.719 -38.062 6.402 1 97.44 89 GLU A O 1
ATOM 681 N N . LEU A 1 90 ? 9.992 -36.438 5.145 1 97.19 90 LEU A N 1
ATOM 682 C CA . LEU A 1 90 ? 8.695 -37.062 4.945 1 97.19 90 LEU A CA 1
ATOM 683 C C . LEU A 1 90 ? 8.844 -38.438 4.262 1 97.19 90 LEU A C 1
ATOM 685 O O . LEU A 1 90 ? 8.227 -39.406 4.68 1 97.19 90 LEU A O 1
ATOM 689 N N . ALA A 1 91 ? 9.617 -38.469 3.242 1 96.75 91 ALA A N 1
ATOM 690 C CA . ALA A 1 91 ? 9.875 -39.688 2.518 1 96.75 91 ALA A CA 1
ATOM 691 C C . ALA A 1 91 ? 10.406 -40.781 3.455 1 96.75 91 ALA A C 1
ATOM 693 O O . ALA A 1 91 ? 9.984 -41.938 3.389 1 96.75 91 ALA A O 1
ATOM 694 N N . ARG A 1 92 ? 11.289 -40.344 4.312 1 96.62 92 ARG A N 1
ATOM 695 C CA . ARG A 1 92 ? 11.883 -41.281 5.266 1 96.62 92 ARG A CA 1
ATOM 696 C C . ARG A 1 92 ? 10.852 -41.75 6.277 1 96.62 92 ARG A C 1
ATOM 698 O O . ARG A 1 92 ? 10.773 -42.969 6.566 1 96.62 92 ARG A O 1
ATOM 705 N N . ARG A 1 93 ? 10.102 -40.906 6.707 1 95.44 93 ARG A N 1
ATOM 706 C CA . ARG A 1 93 ? 9.164 -41.219 7.781 1 95.44 93 ARG A CA 1
ATOM 707 C C . ARG A 1 93 ? 8.062 -42.156 7.297 1 95.44 93 ARG A C 1
ATOM 709 O O . ARG A 1 93 ? 7.617 -43.031 8.039 1 95.44 93 ARG A O 1
ATOM 716 N N . ILE A 1 94 ? 7.668 -41.938 6.102 1 94.44 94 ILE A N 1
ATOM 717 C CA . ILE A 1 94 ? 6.562 -42.75 5.637 1 94.44 94 ILE A CA 1
ATOM 718 C C . ILE A 1 94 ? 7.102 -43.906 4.793 1 94.44 94 ILE A C 1
ATOM 720 O O . ILE A 1 94 ? 6.332 -44.719 4.273 1 94.44 94 ILE A O 1
ATOM 724 N N . ASN A 1 95 ? 8.414 -43.938 4.664 1 94.69 95 ASN A N 1
ATOM 725 C CA . ASN A 1 95 ? 9.133 -45.031 3.99 1 94.69 95 ASN A CA 1
ATOM 726 C C . ASN A 1 95 ? 8.719 -45.125 2.525 1 94.69 95 ASN A C 1
ATOM 728 O O . ASN A 1 95 ? 8.32 -46.219 2.072 1 94.69 95 ASN A O 1
ATOM 732 N N . ILE A 1 96 ? 8.75 -44.094 1.815 1 95.81 96 ILE A N 1
ATOM 733 C CA . ILE A 1 96 ? 8.5 -44.031 0.38 1 95.81 96 ILE A CA 1
ATOM 734 C C . ILE A 1 96 ? 9.727 -43.5 -0.344 1 95.81 96 ILE A C 1
ATOM 736 O O . ILE A 1 96 ? 10.445 -42.656 0.191 1 95.81 96 ILE A O 1
ATOM 740 N N . PRO A 1 97 ? 10.039 -44.125 -1.522 1 95.94 97 PRO A N 1
ATOM 741 C CA . PRO A 1 97 ? 11.148 -43.531 -2.275 1 95.94 97 PRO A CA 1
ATOM 742 C C . PRO A 1 97 ? 10.969 -42.031 -2.521 1 95.94 97 PRO A C 1
ATOM 744 O O . PRO A 1 97 ? 9.883 -41.594 -2.91 1 95.94 97 PRO A O 1
ATOM 747 N N . ARG A 1 98 ? 12.023 -41.281 -2.354 1 96 98 ARG A N 1
ATOM 748 C CA . ARG A 1 98 ? 11.984 -39.844 -2.539 1 96 98 ARG A CA 1
ATOM 749 C C . ARG A 1 98 ? 11.539 -39.469 -3.949 1 96 98 ARG A C 1
ATOM 751 O O . ARG A 1 98 ? 10.867 -38.469 -4.152 1 96 98 ARG A O 1
ATOM 758 N N . SER A 1 99 ? 11.812 -40.344 -4.848 1 94.75 99 SER A N 1
ATOM 759 C CA . SER A 1 99 ? 11.5 -40.094 -6.25 1 94.75 99 SER A CA 1
ATOM 760 C C . SER A 1 99 ? 9.992 -40.062 -6.484 1 94.75 99 SER A C 1
ATOM 762 O O . SER A 1 99 ? 9.531 -39.562 -7.504 1 94.75 99 SER A O 1
ATOM 764 N N . LYS A 1 100 ? 9.211 -40.531 -5.562 1 96.19 100 LYS A N 1
ATOM 765 C CA . LYS A 1 100 ? 7.762 -40.562 -5.703 1 96.19 100 LYS A CA 1
ATOM 766 C C . LYS A 1 100 ? 7.117 -39.312 -5.121 1 96.19 100 LYS A C 1
ATOM 768 O O . LYS A 1 100 ? 5.902 -39.125 -5.223 1 96.19 100 LYS A O 1
ATOM 773 N N . LEU A 1 101 ? 7.934 -38.469 -4.492 1 96.56 101 LEU A N 1
ATOM 774 C CA . LEU A 1 101 ? 7.438 -37.219 -3.939 1 96.56 101 LEU A CA 1
ATOM 775 C C . LEU A 1 101 ? 7.875 -36.031 -4.797 1 96.56 101 LEU A C 1
ATOM 777 O O . LEU A 1 101 ? 9.062 -35.875 -5.066 1 96.56 101 LEU A O 1
ATOM 781 N N . VAL A 1 102 ? 6.875 -35.312 -5.23 1 94.75 102 VAL A N 1
ATOM 782 C CA . VAL A 1 102 ? 7.172 -34.094 -5.984 1 94.75 102 VAL A CA 1
ATOM 783 C C . VAL A 1 102 ? 6.504 -32.906 -5.312 1 94.75 102 VAL A C 1
ATOM 785 O O . VAL A 1 102 ? 5.469 -33.031 -4.66 1 94.75 102 VAL A O 1
ATOM 788 N N . PHE A 1 103 ? 7.156 -31.797 -5.363 1 94.75 103 PHE A N 1
ATOM 789 C CA . PHE A 1 103 ? 6.57 -30.578 -4.82 1 94.75 103 PHE A CA 1
ATOM 790 C C . PHE A 1 103 ? 6.965 -29.359 -5.656 1 94.75 103 PHE A C 1
ATOM 792 O O . PHE A 1 103 ? 8.008 -29.375 -6.312 1 94.75 103 PHE A O 1
ATOM 799 N N . ASP A 1 104 ? 6.051 -28.438 -5.695 1 93.06 104 ASP A N 1
ATOM 800 C CA . ASP A 1 104 ? 6.332 -27.188 -6.41 1 93.06 104 ASP A CA 1
ATOM 801 C C . ASP A 1 104 ? 5.48 -26.047 -5.871 1 93.06 104 ASP A C 1
ATOM 803 O O . ASP A 1 104 ? 4.648 -26.25 -4.984 1 93.06 104 ASP A O 1
ATOM 807 N N . HIS A 1 105 ? 5.766 -24.859 -6.375 1 90.5 105 HIS A N 1
ATOM 808 C CA . HIS A 1 105 ? 5.016 -23.656 -6.055 1 90.5 105 HIS A CA 1
ATOM 809 C C . HIS A 1 105 ? 3.572 -23.75 -6.535 1 90.5 105 HIS A C 1
ATOM 811 O O . HIS A 1 105 ? 3.301 -24.359 -7.574 1 90.5 105 HIS A O 1
ATOM 817 N N . ASP A 1 106 ? 2.723 -23.172 -5.797 1 87.12 106 ASP A N 1
ATOM 818 C CA . ASP A 1 106 ? 1.308 -23.203 -6.156 1 87.12 106 ASP A CA 1
ATOM 819 C C . ASP A 1 106 ? 1.073 -22.578 -7.527 1 87.12 106 ASP A C 1
ATOM 821 O O . ASP A 1 106 ? 0.139 -22.953 -8.234 1 87.12 106 ASP A O 1
ATOM 825 N N . ALA A 1 107 ? 1.91 -21.734 -7.914 1 88.94 107 ALA A N 1
ATOM 826 C CA . ALA A 1 107 ? 1.803 -21.156 -9.258 1 88.94 107 ALA A CA 1
ATOM 827 C C . ALA A 1 107 ? 2.057 -22.219 -10.328 1 88.94 107 ALA A C 1
ATOM 829 O O . ALA A 1 107 ? 1.459 -22.172 -11.406 1 88.94 107 ALA A O 1
ATOM 830 N N . VAL A 1 108 ? 2.861 -23.141 -10.031 1 89.31 108 VAL A N 1
ATOM 831 C CA . VAL A 1 108 ? 3.137 -24.219 -10.961 1 89.31 108 VAL A CA 1
ATOM 832 C C . VAL A 1 108 ? 1.923 -25.141 -11.062 1 89.31 108 VAL A C 1
ATOM 834 O O . VAL A 1 108 ? 1.564 -25.594 -12.148 1 89.31 108 VAL A O 1
ATOM 837 N N . ALA A 1 109 ? 1.366 -25.312 -9.945 1 88.88 109 ALA A N 1
ATOM 838 C CA . ALA A 1 109 ? 0.138 -26.094 -9.945 1 88.88 109 ALA A CA 1
ATOM 839 C C . ALA A 1 109 ? -0.944 -25.438 -10.789 1 88.88 109 ALA A C 1
ATOM 841 O O . ALA A 1 109 ? -1.66 -26.109 -11.531 1 88.88 109 ALA A O 1
ATOM 842 N N . ALA A 1 110 ? -1.026 -24.203 -10.672 1 90.06 110 ALA A N 1
ATOM 843 C CA . ALA A 1 110 ? -1.994 -23.453 -11.477 1 90.06 110 ALA A CA 1
ATOM 844 C C . ALA A 1 110 ? -1.677 -23.562 -12.961 1 90.06 110 ALA A C 1
ATOM 846 O O . ALA A 1 110 ? -2.582 -23.703 -13.789 1 90.06 110 ALA A O 1
ATOM 847 N N . TYR A 1 111 ? -0.459 -23.531 -13.289 1 92.69 111 TYR A N 1
ATOM 848 C CA . TYR A 1 111 ? -0.021 -23.703 -14.672 1 92.69 111 TYR A CA 1
ATOM 849 C C . TYR A 1 111 ? -0.51 -25.031 -15.234 1 92.69 111 TYR A C 1
ATOM 851 O O . TYR A 1 111 ? -1.117 -25.078 -16.312 1 92.69 111 TYR A O 1
ATOM 859 N N . TYR A 1 112 ? -0.304 -26.031 -14.492 1 90.38 112 TYR A N 1
ATOM 860 C CA . TYR A 1 112 ? -0.706 -27.359 -14.945 1 90.38 112 TYR A CA 1
ATOM 861 C C . TYR A 1 112 ? -2.223 -27.469 -15.039 1 90.38 112 TYR A C 1
ATOM 863 O O . TYR A 1 112 ? -2.748 -28.094 -15.969 1 90.38 112 TYR A O 1
ATOM 871 N N . ALA A 1 113 ? -2.824 -26.844 -14.125 1 89.19 113 ALA A N 1
ATOM 872 C CA . ALA A 1 113 ? -4.281 -26.891 -14.156 1 89.19 113 ALA A CA 1
ATOM 873 C C . ALA A 1 113 ? -4.824 -26.203 -15.406 1 89.19 113 ALA A C 1
ATOM 875 O O . ALA A 1 113 ? -5.82 -26.641 -15.992 1 89.19 113 ALA A O 1
ATOM 876 N N . VAL A 1 114 ? -4.176 -25.219 -15.836 1 91.56 114 VAL A N 1
ATOM 877 C CA . VAL A 1 114 ? -4.648 -24.422 -16.953 1 91.56 114 VAL A CA 1
ATOM 878 C C . VAL A 1 114 ? -4.195 -25.031 -18.266 1 91.56 114 VAL A C 1
ATOM 880 O O . VAL A 1 114 ? -4.984 -25.156 -19.219 1 91.56 114 VAL A O 1
ATOM 883 N N . THR A 1 115 ? -2.953 -25.531 -18.344 1 92.69 115 THR A N 1
ATOM 884 C CA . THR A 1 115 ? -2.355 -25.859 -19.641 1 92.69 115 THR A CA 1
ATOM 885 C C . THR A 1 115 ? -2.311 -27.359 -19.844 1 92.69 115 THR A C 1
ATOM 887 O O . THR A 1 115 ? -2.061 -27.828 -20.969 1 92.69 115 THR A O 1
ATOM 890 N N . LEU A 1 116 ? -2.469 -28.094 -18.766 1 89.69 116 LEU A N 1
ATOM 891 C CA . LEU A 1 116 ? -2.336 -29.547 -18.797 1 89.69 116 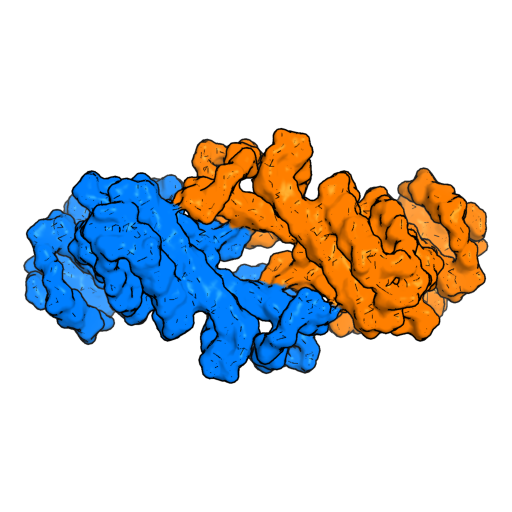LEU A CA 1
ATOM 892 C C . LEU A 1 116 ? -0.939 -29.953 -19.25 1 89.69 116 LEU A C 1
ATOM 894 O O . LEU A 1 116 ? -0.774 -30.984 -19.922 1 89.69 116 LEU A O 1
ATOM 898 N N . GLY A 1 117 ? -0.039 -29.016 -19.094 1 89.25 117 GLY A N 1
ATOM 899 C CA . GLY A 1 117 ? 1.354 -29.328 -19.391 1 89.25 117 GLY A CA 1
ATOM 900 C C . GLY A 1 117 ? 1.816 -28.797 -20.734 1 89.25 117 GLY A C 1
ATOM 901 O O . GLY A 1 117 ? 3.004 -28.859 -21.047 1 89.25 117 GLY A O 1
ATOM 902 N N . GLU A 1 118 ? 0.929 -28.266 -21.5 1 92.5 118 GLU A N 1
ATOM 903 C CA . GLU A 1 118 ? 1.297 -27.656 -22.781 1 92.5 118 GLU A CA 1
ATOM 904 C C . GLU A 1 118 ? 1.971 -26.312 -22.578 1 92.5 118 GLU A C 1
ATOM 906 O O . GLU A 1 118 ? 1.81 -25.688 -21.516 1 92.5 118 GLU A O 1
ATOM 911 N N . PRO A 1 119 ? 2.766 -25.906 -23.594 1 96.62 119 PRO A N 1
ATOM 912 C CA . PRO A 1 119 ? 3.326 -24.562 -23.469 1 96.62 119 PRO A CA 1
ATOM 913 C C . PRO A 1 119 ? 2.256 -23.5 -23.266 1 96.62 119 PRO A C 1
ATOM 915 O O . PRO A 1 119 ? 1.234 -23.5 -23.953 1 96.62 119 PRO A O 1
ATOM 918 N N . GLY A 1 120 ? 2.496 -22.719 -22.281 1 98.06 120 GLY A N 1
ATOM 919 C CA . GLY A 1 120 ? 1.464 -21.734 -21.984 1 98.06 120 GLY A CA 1
ATOM 920 C C . GLY A 1 120 ? 1.735 -20.953 -20.719 1 98.06 120 GLY A C 1
ATOM 921 O O . GLY A 1 120 ? 2.85 -20.969 -20.188 1 98.06 120 GLY A O 1
ATOM 922 N N . VAL A 1 121 ? 0.786 -20.094 -20.359 1 98.19 121 VAL A N 1
ATOM 923 C CA . VAL A 1 121 ? 0.882 -19.219 -19.203 1 98.19 121 VAL A CA 1
ATOM 924 C C . VAL A 1 121 ? -0.401 -19.297 -18.375 1 98.19 121 VAL A C 1
ATOM 926 O O . VAL A 1 121 ? -1.503 -19.297 -18.922 1 98.19 121 VAL A O 1
ATOM 929 N N . ALA A 1 122 ? -0.226 -19.453 -17.094 1 96.75 122 ALA A N 1
ATOM 930 C CA . ALA A 1 122 ? -1.335 -19.344 -16.141 1 96.75 122 ALA A CA 1
ATOM 931 C C . ALA A 1 122 ? -1.189 -18.094 -15.273 1 96.75 122 ALA A C 1
ATOM 933 O O . ALA A 1 122 ? -0.086 -17.766 -14.828 1 96.75 122 ALA A O 1
ATOM 934 N N . VAL A 1 123 ? -2.287 -17.406 -15.078 1 97.25 123 VAL A N 1
ATOM 935 C CA . VAL A 1 123 ? -2.33 -16.25 -14.188 1 97.25 123 VAL A CA 1
ATOM 936 C C . VAL A 1 123 ? -3.219 -16.562 -12.984 1 97.25 123 VAL A C 1
ATOM 938 O O . VAL A 1 123 ? -4.406 -16.844 -13.141 1 97.25 123 VAL A O 1
ATOM 941 N N . ILE A 1 124 ? -2.615 -16.5 -11.828 1 93.56 124 ILE A N 1
ATOM 942 C CA . ILE A 1 124 ? -3.354 -16.703 -10.586 1 93.56 124 ILE A CA 1
ATOM 943 C C . ILE A 1 124 ? -3.713 -15.352 -9.969 1 93.56 124 ILE A C 1
ATOM 945 O O . ILE A 1 124 ? -2.844 -14.5 -9.781 1 93.56 124 ILE A O 1
ATOM 949 N N . ALA A 1 125 ? -4.957 -15.211 -9.656 1 95.31 125 ALA A N 1
ATOM 950 C CA . ALA A 1 125 ? -5.379 -13.953 -9.039 1 95.31 125 ALA A CA 1
ATOM 951 C C . ALA A 1 125 ? -6.43 -14.195 -7.961 1 95.31 125 ALA A C 1
ATOM 953 O O . ALA A 1 125 ? -7.59 -14.477 -8.266 1 95.31 125 ALA A O 1
ATOM 954 N N . GLY A 1 126 ? -6.066 -14.117 -6.77 1 92.12 126 GLY A N 1
ATOM 955 C CA . GLY A 1 126 ? -6.883 -14.102 -5.566 1 92.12 126 GLY A CA 1
ATOM 956 C C . GLY A 1 126 ? -6.531 -12.969 -4.621 1 92.12 126 GLY A C 1
ATOM 957 O O . GLY A 1 126 ? -6.512 -11.805 -5.02 1 92.12 126 GLY A O 1
ATOM 958 N N . THR A 1 127 ? -6.082 -13.383 -3.428 1 90.06 127 THR A N 1
ATOM 959 C CA . THR A 1 127 ? -5.594 -12.336 -2.539 1 90.06 127 THR A CA 1
ATOM 960 C C . THR A 1 127 ? -4.398 -11.617 -3.152 1 90.06 127 THR A C 1
ATOM 962 O O . THR A 1 127 ? -4.309 -10.391 -3.104 1 90.06 127 THR A O 1
ATOM 965 N N . GLY A 1 128 ? -3.537 -12.391 -3.725 1 92.75 128 GLY A N 1
ATOM 966 C CA . GLY A 1 128 ? -2.436 -11.875 -4.527 1 92.75 128 GLY A CA 1
ATOM 967 C C . GLY A 1 128 ? -2.549 -12.242 -5.996 1 92.75 128 GLY A C 1
ATOM 968 O O . GLY A 1 128 ? -3.605 -12.688 -6.453 1 92.75 128 GLY A O 1
ATOM 969 N N . ALA A 1 129 ? -1.481 -11.945 -6.734 1 95.75 129 ALA A N 1
ATOM 970 C CA . ALA A 1 129 ? -1.478 -12.305 -8.148 1 95.75 129 ALA A CA 1
ATOM 971 C C . ALA A 1 129 ? -0.07 -12.648 -8.625 1 95.75 129 ALA A C 1
ATOM 973 O O . ALA A 1 129 ? 0.908 -12.039 -8.188 1 95.75 129 ALA A O 1
ATOM 974 N N . ILE A 1 130 ? -0.036 -13.617 -9.5 1 95.06 130 ILE A N 1
ATOM 975 C CA . ILE A 1 130 ? 1.225 -14.055 -10.094 1 95.06 130 ILE A CA 1
ATOM 976 C C . ILE A 1 130 ? 0.954 -14.789 -11.406 1 95.06 130 ILE A C 1
ATOM 978 O O . ILE A 1 130 ? -0.115 -15.375 -11.586 1 95.06 130 ILE A O 1
ATOM 982 N N . ALA A 1 131 ? 1.849 -14.664 -12.328 1 97.38 131 ALA A N 1
ATOM 983 C CA . ALA A 1 131 ? 1.786 -15.438 -13.57 1 97.38 131 ALA A CA 1
ATOM 984 C C . ALA A 1 131 ? 2.99 -16.359 -13.695 1 97.38 131 ALA A C 1
ATOM 986 O O . ALA A 1 131 ? 4.105 -16 -13.312 1 97.38 131 ALA A O 1
ATOM 987 N N . LEU A 1 132 ? 2.75 -17.531 -14.172 1 96.06 132 LEU A N 1
ATOM 988 C CA . LEU A 1 132 ? 3.799 -18.5 -14.438 1 96.06 132 LEU A CA 1
ATOM 989 C C . LEU A 1 132 ? 3.598 -19.156 -15.805 1 96.06 132 LEU A C 1
ATOM 991 O O . LEU A 1 132 ? 2.471 -19.484 -16.172 1 96.06 132 LEU A O 1
ATOM 995 N N . GLY A 1 133 ? 4.684 -19.328 -16.5 1 97.31 133 GLY A N 1
ATOM 996 C CA . G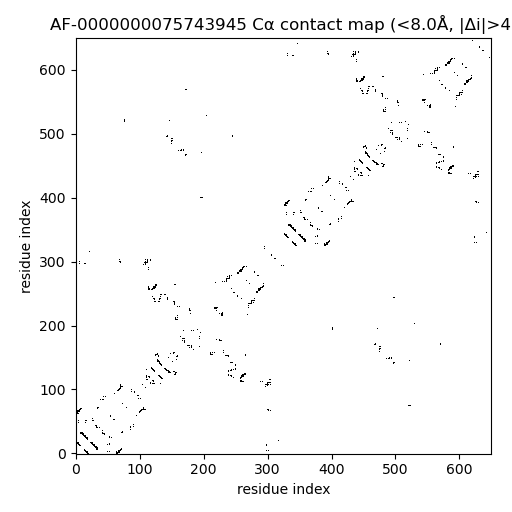LY A 1 133 ? 4.629 -19.984 -17.797 1 97.31 133 GLY A CA 1
ATOM 997 C C . GLY A 1 133 ? 5.781 -20.953 -18.031 1 97.31 133 GLY A C 1
ATOM 998 O O . GLY A 1 133 ? 6.789 -20.906 -17.328 1 97.31 133 GLY A O 1
ATOM 999 N N . VAL A 1 134 ? 5.512 -21.875 -18.953 1 95.94 134 VAL A N 1
ATOM 1000 C CA . VAL A 1 134 ? 6.508 -22.828 -19.406 1 95.94 134 VAL A CA 1
ATOM 1001 C C . VAL A 1 134 ? 6.469 -22.953 -20.922 1 95.94 134 VAL A C 1
ATOM 1003 O O . VAL A 1 134 ? 5.391 -23.016 -21.516 1 95.94 134 VAL A O 1
ATOM 1006 N N . ASN A 1 135 ? 7.621 -22.891 -21.484 1 97.5 135 ASN A N 1
ATOM 1007 C CA . ASN A 1 135 ? 7.656 -23.047 -22.938 1 97.5 135 ASN A CA 1
ATOM 1008 C C . ASN A 1 135 ? 7.941 -24.484 -23.344 1 97.5 135 ASN A C 1
ATOM 1010 O O . ASN A 1 135 ? 8.008 -25.375 -22.5 1 97.5 135 ASN A O 1
ATOM 1014 N N . ALA A 1 136 ? 8.062 -24.719 -24.625 1 95.31 136 ALA A N 1
ATOM 1015 C CA . ALA A 1 136 ? 8.211 -26.062 -25.172 1 95.31 136 ALA A CA 1
ATOM 1016 C C . ALA A 1 136 ? 9.523 -26.688 -24.734 1 95.31 136 ALA A C 1
ATOM 1018 O O . ALA A 1 136 ? 9.648 -27.922 -24.688 1 95.31 136 ALA A O 1
ATOM 1019 N N . ARG A 1 137 ? 10.477 -25.891 -24.344 1 95.88 137 ARG A N 1
ATOM 1020 C CA . ARG A 1 137 ? 11.781 -26.391 -23.938 1 95.88 137 ARG A CA 1
ATOM 1021 C C . ARG A 1 137 ? 11.82 -26.688 -22.438 1 95.88 137 ARG A C 1
ATOM 1023 O O . ARG A 1 137 ? 12.844 -27.125 -21.906 1 95.88 137 ARG A O 1
ATOM 1030 N N . GLY A 1 138 ? 10.734 -26.359 -21.766 1 92.56 138 GLY A N 1
ATOM 1031 C CA . GLY A 1 138 ? 10.656 -26.625 -20.344 1 92.56 138 GLY A CA 1
ATOM 1032 C C . GLY A 1 138 ? 11.164 -25.469 -19.5 1 92.56 138 GLY A C 1
ATOM 1033 O O . GLY A 1 138 ? 11.234 -25.562 -18.266 1 92.56 138 GLY A O 1
ATOM 1034 N N . GLU A 1 139 ? 11.508 -24.359 -20.156 1 96.12 139 GLU A N 1
ATOM 1035 C CA . GLU A 1 139 ? 11.938 -23.172 -19.422 1 96.12 139 GLU A CA 1
ATOM 1036 C C . GLU A 1 139 ? 10.75 -22.484 -18.75 1 96.12 139 GLU A C 1
ATOM 1038 O O . GLU A 1 139 ? 9.656 -22.438 -19.312 1 96.12 139 GLU A O 1
ATOM 1043 N N . ARG A 1 140 ? 11.023 -21.938 -17.578 1 95.69 140 ARG A N 1
ATOM 1044 C CA . ARG A 1 140 ? 9.969 -21.297 -16.812 1 95.69 140 ARG A CA 1
ATOM 1045 C C . ARG A 1 140 ? 10.25 -19.812 -16.641 1 95.69 140 ARG A C 1
ATOM 1047 O O . ARG A 1 140 ? 11.406 -19.375 -16.672 1 95.69 140 ARG A O 1
ATOM 1054 N N . ALA A 1 141 ? 9.219 -19.047 -16.5 1 96.19 141 ALA A N 1
ATOM 1055 C CA . ALA A 1 141 ? 9.297 -17.641 -16.141 1 96.19 141 ALA A CA 1
ATOM 1056 C C . ALA A 1 141 ? 8.078 -17.203 -15.336 1 96.19 141 ALA A C 1
ATOM 1058 O O . ALA A 1 141 ? 7.016 -17.828 -15.422 1 96.19 141 ALA A O 1
ATOM 1059 N N . ARG A 1 142 ? 8.305 -16.25 -14.57 1 94.62 142 ARG A N 1
ATOM 1060 C CA . ARG A 1 142 ? 7.207 -15.703 -13.773 1 94.62 142 ARG A CA 1
ATOM 1061 C C . ARG A 1 142 ? 7.156 -14.18 -13.883 1 94.62 142 ARG A C 1
ATOM 1063 O O . ARG A 1 142 ? 8.133 -13.547 -14.289 1 94.62 142 ARG A O 1
ATOM 1070 N N . SER A 1 143 ? 6.074 -13.625 -13.578 1 96.62 143 SER A N 1
ATOM 1071 C CA . SER A 1 143 ? 5.848 -12.188 -13.469 1 96.62 143 SER A CA 1
ATOM 1072 C C . SER A 1 143 ? 4.863 -11.867 -12.352 1 96.62 143 SER A C 1
ATOM 1074 O O . SER A 1 143 ? 3.99 -12.68 -12.031 1 96.62 143 SER A O 1
ATOM 1076 N N . SER A 1 144 ? 5.047 -10.672 -11.75 1 96.69 144 SER A N 1
ATOM 1077 C CA . SER A 1 144 ? 4.273 -10.266 -10.586 1 96.69 144 SER A CA 1
ATOM 1078 C C . SER A 1 144 ? 4.57 -11.156 -9.383 1 96.69 144 SER A C 1
ATOM 1080 O O . SER A 1 144 ? 5.676 -11.68 -9.25 1 96.69 144 SER A O 1
ATOM 1082 N N . GLY A 1 145 ? 3.721 -11.211 -8.414 1 93.5 145 GLY A N 1
ATOM 1083 C CA . GLY A 1 145 ? 3.967 -12.016 -7.223 1 93.5 145 GLY A CA 1
ATOM 1084 C C . GLY A 1 145 ? 4.859 -11.32 -6.211 1 93.5 145 GLY A C 1
ATOM 1085 O O . GLY A 1 145 ? 5.535 -11.977 -5.418 1 93.5 145 GLY A O 1
ATOM 1086 N N . TRP A 1 146 ? 4.879 -10.062 -6.262 1 94 146 TRP A N 1
ATOM 1087 C CA . TRP A 1 146 ? 5.758 -9.32 -5.367 1 94 146 TRP A CA 1
ATOM 1088 C C . TRP A 1 146 ? 5.059 -9.016 -4.047 1 94 146 TRP A C 1
ATOM 1090 O O . TRP A 1 146 ? 5.664 -8.438 -3.137 1 94 146 TRP A O 1
ATOM 1100 N N . GLY A 1 147 ? 3.805 -9.398 -3.996 1 92 147 GLY A N 1
ATOM 1101 C CA . GLY A 1 147 ? 3.025 -9.117 -2.801 1 92 147 GLY A CA 1
ATOM 1102 C C . GLY A 1 147 ? 2.318 -7.773 -2.854 1 92 147 GLY A C 1
ATOM 1103 O O . GLY A 1 147 ? 2.57 -6.969 -3.752 1 92 147 GLY A O 1
ATOM 1104 N N . TRP A 1 148 ? 1.472 -7.566 -1.871 1 93.56 148 TRP A N 1
ATOM 1105 C CA . TRP A 1 148 ? 0.525 -6.457 -1.907 1 93.56 148 TRP A CA 1
ATOM 1106 C C . TRP A 1 148 ? 1.238 -5.125 -1.691 1 93.56 148 TRP A C 1
ATOM 1108 O O . TRP A 1 148 ? 0.773 -4.082 -2.154 1 93.56 148 TRP A O 1
ATOM 1118 N N . LEU A 1 149 ? 2.377 -5.211 -1.052 1 94 149 LEU A N 1
ATOM 1119 C CA . LEU A 1 149 ? 3.102 -3.986 -0.725 1 94 149 LEU A CA 1
ATOM 1120 C C . LEU A 1 149 ? 3.898 -3.49 -1.926 1 94 149 LEU A C 1
ATOM 1122 O O . LEU A 1 149 ? 3.99 -2.283 -2.16 1 94 149 LEU A O 1
ATOM 1126 N N . ILE A 1 150 ? 4.391 -4.492 -2.732 1 96.12 150 ILE A N 1
ATOM 1127 C CA . ILE A 1 150 ? 5.324 -4.145 -3.797 1 96.12 150 ILE A CA 1
ATOM 1128 C C . ILE A 1 150 ? 4.613 -4.215 -5.148 1 96.12 150 ILE A C 1
ATOM 1130 O O . ILE A 1 150 ? 4.727 -3.295 -5.961 1 96.12 150 ILE A O 1
ATOM 1134 N N . GLY A 1 151 ? 3.959 -5.359 -5.355 1 97.06 151 GLY A N 1
ATOM 1135 C CA . GLY A 1 151 ? 3.312 -5.43 -6.656 1 97.06 151 GLY A CA 1
ATOM 1136 C C . GLY A 1 151 ? 2.598 -6.746 -6.898 1 97.06 151 GLY A C 1
ATOM 1137 O O . GLY A 1 151 ? 3.238 -7.789 -7.039 1 97.06 151 GLY A O 1
ATOM 1138 N N . ASP A 1 152 ? 1.346 -6.73 -6.949 1 97.12 152 ASP A N 1
ATOM 1139 C CA . ASP A 1 152 ? 0.467 -7.812 -7.383 1 97.12 152 ASP A CA 1
ATOM 1140 C C . ASP A 1 152 ? -0.787 -7.262 -8.062 1 97.12 152 ASP A C 1
ATOM 1142 O O . ASP A 1 152 ? -1.897 -7.719 -7.785 1 97.12 152 ASP A O 1
ATOM 1146 N N . GLU A 1 153 ? -0.557 -6.297 -8.914 1 98.44 153 GLU A N 1
ATOM 1147 C CA . GLU A 1 153 ? -1.631 -5.566 -9.586 1 98.44 153 GLU A CA 1
ATOM 1148 C C . GLU A 1 153 ? -2.648 -6.523 -10.195 1 98.44 153 GLU A C 1
ATOM 1150 O O . GLU A 1 153 ? -2.273 -7.512 -10.836 1 98.44 153 GLU A O 1
ATOM 1155 N N . GLY A 1 154 ? -3.855 -6.234 -9.961 1 98.62 154 GLY A N 1
ATOM 1156 C CA . GLY A 1 154 ? -4.953 -7.035 -10.484 1 98.62 154 GLY A CA 1
ATOM 1157 C C . GLY A 1 154 ? -5.484 -8.039 -9.477 1 98.62 154 GLY A C 1
ATOM 1158 O O . GLY A 1 154 ? -6.512 -8.68 -9.719 1 98.62 154 GLY A O 1
ATOM 1159 N N . SER A 1 155 ? -4.836 -8.203 -8.367 1 98 155 SER A N 1
ATOM 1160 C CA . SER A 1 155 ? -5.297 -9.102 -7.312 1 98 155 SER A CA 1
ATOM 1161 C C . SER A 1 155 ? -6.469 -8.5 -6.547 1 98 155 SER A C 1
ATOM 1163 O O . SER A 1 155 ? -6.812 -7.332 -6.738 1 98 155 SER A O 1
ATOM 1165 N N . ALA A 1 156 ? -7.016 -9.32 -5.738 1 97.88 156 ALA A N 1
ATOM 1166 C CA . ALA A 1 156 ? -8.117 -8.836 -4.906 1 97.88 156 ALA A CA 1
ATOM 1167 C C . ALA A 1 156 ? -7.625 -7.789 -3.908 1 97.88 156 ALA A C 1
ATOM 1169 O O . ALA A 1 156 ? -8.328 -6.816 -3.623 1 97.88 156 ALA A O 1
ATOM 1170 N N . GLY A 1 157 ? -6.473 -8.07 -3.352 1 97.44 157 GLY A N 1
ATOM 1171 C CA . GLY A 1 157 ? -5.887 -7.078 -2.465 1 97.44 157 GLY A CA 1
ATOM 1172 C C . GLY A 1 157 ? -5.641 -5.746 -3.143 1 97.44 157 GLY A C 1
ATOM 1173 O O . GLY A 1 157 ? -5.965 -4.691 -2.586 1 97.44 157 GLY A O 1
ATOM 1174 N N . TRP A 1 158 ? -5.129 -5.77 -4.309 1 98.5 158 TRP A N 1
ATOM 1175 C CA . TRP A 1 158 ? -4.855 -4.57 -5.09 1 98.5 158 TRP A CA 1
ATOM 1176 C C . TRP A 1 158 ? -6.148 -3.82 -5.402 1 98.5 158 TRP A C 1
ATOM 1178 O O . TRP A 1 158 ? -6.211 -2.596 -5.273 1 98.5 158 TRP A O 1
ATOM 1188 N N . ILE A 1 159 ? -7.117 -4.547 -5.812 1 98.81 159 ILE A N 1
ATOM 1189 C CA . ILE A 1 159 ? -8.414 -3.969 -6.137 1 98.81 159 ILE A CA 1
ATOM 1190 C C . ILE A 1 159 ? -9 -3.277 -4.906 1 98.81 159 ILE A C 1
ATOM 1192 O O . ILE A 1 159 ? -9.516 -2.164 -5 1 98.81 159 ILE A O 1
ATOM 1196 N N . ALA A 1 160 ? -8.883 -3.938 -3.836 1 98.44 160 ALA A N 1
ATOM 1197 C CA . ALA A 1 160 ? -9.391 -3.396 -2.58 1 98.44 160 ALA A CA 1
ATOM 1198 C C . ALA A 1 160 ? -8.695 -2.088 -2.221 1 98.44 160 ALA A C 1
ATOM 1200 O O . ALA A 1 160 ? -9.344 -1.108 -1.853 1 98.44 160 ALA A O 1
ATOM 1201 N N . LEU A 1 161 ? -7.422 -2.082 -2.316 1 98.19 161 LEU A N 1
ATOM 1202 C CA . LEU A 1 161 ? -6.652 -0.889 -1.981 1 98.19 161 LEU A CA 1
ATOM 1203 C C . LEU A 1 161 ? -6.969 0.251 -2.943 1 98.19 161 LEU A C 1
ATOM 1205 O O . LEU A 1 161 ? -7.062 1.409 -2.529 1 98.19 161 LEU A O 1
ATOM 1209 N N . LYS A 1 162 ? -7.125 -0.08 -4.191 1 98.69 162 LYS A N 1
ATOM 1210 C CA . LYS A 1 162 ? -7.535 0.919 -5.172 1 98.69 162 LYS A CA 1
ATOM 1211 C C . LYS A 1 162 ? -8.898 1.509 -4.82 1 98.69 162 LYS A C 1
ATOM 1213 O O . LYS A 1 162 ? -9.125 2.705 -5.004 1 98.69 162 LYS A O 1
ATOM 1218 N N . ALA A 1 163 ? -9.758 0.686 -4.379 1 98.69 163 ALA A N 1
ATOM 1219 C CA . ALA A 1 163 ? -11.102 1.138 -4.012 1 98.69 163 ALA A CA 1
ATOM 1220 C C . ALA A 1 163 ? -11.055 2.096 -2.826 1 98.69 163 ALA A C 1
ATOM 1222 O O . ALA A 1 163 ? -11.727 3.129 -2.828 1 98.69 163 ALA A O 1
ATOM 1223 N N . LEU A 1 164 ? -10.297 1.733 -1.847 1 98.44 164 LEU A N 1
ATOM 1224 C CA . LEU A 1 164 ? -10.133 2.592 -0.679 1 98.44 164 LEU A CA 1
ATOM 1225 C C . LEU A 1 164 ? -9.555 3.947 -1.077 1 98.44 164 LEU A C 1
ATOM 1227 O O . LEU A 1 164 ? -10.039 4.988 -0.626 1 98.44 164 LEU A O 1
ATOM 1231 N N . ASN A 1 165 ? -8.578 3.889 -1.89 1 98.62 165 ASN A N 1
ATOM 1232 C CA . ASN A 1 165 ? -7.961 5.121 -2.367 1 98.62 165 ASN A CA 1
ATOM 1233 C C . ASN A 1 165 ? -8.953 5.969 -3.162 1 98.62 165 ASN A C 1
ATOM 1235 O O . ASN A 1 165 ? -9.047 7.18 -2.951 1 98.62 165 ASN A O 1
ATOM 1239 N N . ALA A 1 166 ? -9.648 5.32 -4.062 1 98.75 166 ALA A N 1
ATOM 1240 C CA . ALA A 1 166 ? -10.617 6.039 -4.887 1 98.75 166 ALA A CA 1
ATOM 1241 C C . ALA A 1 166 ? -11.688 6.707 -4.023 1 98.75 166 ALA A C 1
ATOM 1243 O O . ALA A 1 166 ? -12.078 7.848 -4.281 1 98.75 166 ALA A O 1
ATOM 1244 N N . ALA A 1 167 ? -12.125 6.027 -3.074 1 98.69 167 ALA A N 1
ATOM 1245 C CA . ALA A 1 167 ? -13.125 6.582 -2.17 1 98.69 167 ALA A CA 1
ATOM 1246 C C . ALA A 1 167 ? -12.57 7.781 -1.403 1 98.69 167 ALA A C 1
ATOM 1248 O O . ALA A 1 167 ? -13.266 8.781 -1.218 1 98.69 167 ALA A O 1
ATOM 1249 N N . SER A 1 168 ? -11.352 7.648 -0.963 1 98.12 168 SER A N 1
ATOM 1250 C CA . SER A 1 168 ? -10.727 8.758 -0.244 1 98.12 168 SER A CA 1
ATOM 1251 C C . SER A 1 168 ? -10.578 9.984 -1.136 1 98.12 168 SER A C 1
ATOM 1253 O O . SER A 1 168 ? -10.812 11.109 -0.693 1 98.12 168 SER A O 1
ATOM 1255 N N . ARG A 1 169 ? -10.211 9.75 -2.385 1 98.56 169 ARG A N 1
ATOM 1256 C CA . ARG A 1 169 ? -10.078 10.852 -3.336 1 98.56 169 ARG A CA 1
ATOM 1257 C C . ARG A 1 169 ? -11.422 11.508 -3.605 1 98.56 169 ARG A C 1
ATOM 1259 O O . ARG A 1 169 ? -11.516 12.734 -3.688 1 98.56 169 ARG A O 1
ATOM 1266 N N . ALA A 1 170 ? -12.383 10.672 -3.719 1 98.5 170 ALA A N 1
ATOM 1267 C CA . ALA A 1 170 ? -13.727 11.211 -3.922 1 98.5 170 ALA A CA 1
ATOM 1268 C C . ALA A 1 170 ? -14.18 12.031 -2.719 1 98.5 170 ALA A C 1
ATOM 1270 O O . ALA A 1 170 ? -14.711 13.125 -2.875 1 98.5 170 ALA A O 1
ATOM 1271 N N . TYR A 1 171 ? -13.961 11.539 -1.581 1 97.44 171 TYR A N 1
ATOM 1272 C CA . TYR A 1 171 ? -14.328 12.203 -0.336 1 97.44 171 TYR A CA 1
ATOM 1273 C C . TYR A 1 171 ? -13.664 13.57 -0.234 1 97.44 171 TYR A C 1
ATOM 1275 O O . TYR A 1 171 ? -14.312 14.555 0.146 1 97.44 171 TYR A O 1
ATOM 1283 N N . ASP A 1 172 ? -12.406 13.617 -0.594 1 97.12 172 ASP A N 1
ATOM 1284 C CA . ASP A 1 172 ? -11.625 14.844 -0.498 1 97.12 172 ASP A CA 1
ATOM 1285 C C . ASP A 1 172 ? -12.016 15.836 -1.592 1 97.12 172 ASP A C 1
ATOM 1287 O O . ASP A 1 172 ? -11.844 17.047 -1.431 1 97.12 172 ASP A O 1
ATOM 1291 N N . GLY A 1 173 ? -12.438 15.312 -2.746 1 97.31 173 GLY A N 1
ATOM 1292 C CA . GLY A 1 173 ? -12.656 16.125 -3.928 1 97.31 173 GLY A CA 1
ATOM 1293 C C . GLY A 1 173 ? -11.469 16.141 -4.875 1 97.31 173 GLY A C 1
ATOM 1294 O O . GLY A 1 173 ? -11.352 17.016 -5.723 1 97.31 173 GLY A O 1
ATOM 1295 N N . ARG A 1 174 ? -10.609 15.203 -4.75 1 97.75 174 ARG A N 1
ATOM 1296 C CA . ARG A 1 174 ? -9.414 15.094 -5.582 1 97.75 174 ARG A CA 1
ATOM 1297 C C . ARG A 1 174 ? -9.68 14.227 -6.809 1 97.75 174 ARG A C 1
ATOM 1299 O O . ARG A 1 174 ? -8.844 14.156 -7.715 1 97.75 174 ARG A O 1
ATOM 1306 N N . GLY A 1 175 ? -10.789 13.508 -6.777 1 97.06 175 GLY A N 1
ATOM 1307 C CA . GLY A 1 175 ? -11.141 12.602 -7.859 1 97.06 175 GLY A CA 1
ATOM 1308 C C . GLY A 1 175 ? -12.633 12.516 -8.102 1 97.06 175 GLY A C 1
ATOM 1309 O O . GLY A 1 175 ? -13.422 13.18 -7.414 1 97.06 175 GLY A O 1
ATOM 1310 N N . PRO A 1 176 ? -13.047 11.742 -9.039 1 97.88 176 PRO A N 1
ATOM 1311 C CA . PRO A 1 176 ? -14.469 11.641 -9.367 1 97.88 176 PRO A CA 1
ATOM 1312 C C . PRO A 1 176 ? -15.281 10.977 -8.258 1 97.88 176 PRO A C 1
ATOM 1314 O O . PRO A 1 176 ? -14.758 10.164 -7.496 1 97.88 176 PRO A O 1
ATOM 1317 N N . TRP A 1 177 ? -16.484 11.367 -8.25 1 97.38 177 TRP A N 1
ATOM 1318 C CA . TRP A 1 177 ? -17.406 10.742 -7.301 1 97.38 177 TRP A CA 1
ATOM 1319 C C . TRP A 1 177 ? -17.531 9.25 -7.582 1 97.38 177 TRP A C 1
ATOM 1321 O O . TRP A 1 177 ? -17.453 8.812 -8.734 1 97.38 177 TRP A O 1
ATOM 1331 N N . THR A 1 178 ? -17.766 8.469 -6.523 1 98.56 178 THR A N 1
ATOM 1332 C CA . THR A 1 178 ? -17.984 7.031 -6.609 1 98.56 178 THR A CA 1
ATOM 1333 C C . THR A 1 178 ? -18.875 6.551 -5.469 1 98.56 178 THR A C 1
ATOM 1335 O O . THR A 1 178 ? -18.766 7.039 -4.344 1 98.56 178 THR A O 1
ATOM 1338 N N . SER A 1 179 ? -19.641 5.594 -5.801 1 98.44 179 SER A N 1
ATOM 1339 C CA . SER A 1 179 ? -20.547 5.012 -4.809 1 98.44 179 SER A CA 1
ATOM 1340 C C . SER A 1 179 ? -19.766 4.25 -3.738 1 98.44 179 SER A C 1
ATOM 1342 O O . SER A 1 179 ? -20.328 3.92 -2.686 1 98.44 179 SER A O 1
ATOM 1344 N N . LEU A 1 180 ? -18.562 4.027 -3.957 1 98.62 180 LEU A N 1
ATOM 1345 C CA . LEU A 1 180 ? -17.703 3.33 -3.004 1 98.62 180 LEU A CA 1
ATOM 1346 C C . LEU A 1 180 ? -17.641 4.086 -1.683 1 98.62 180 LEU A C 1
ATOM 1348 O O . LEU A 1 180 ? -17.391 3.49 -0.631 1 98.62 180 LEU A O 1
ATOM 1352 N N . VAL A 1 181 ? -17.828 5.422 -1.751 1 98.38 181 VAL A N 1
ATOM 1353 C CA . VAL A 1 181 ? -17.812 6.227 -0.533 1 98.38 181 VAL A CA 1
ATOM 1354 C C . VAL A 1 181 ? -18.859 5.719 0.447 1 98.38 181 VAL A C 1
ATOM 1356 O O . VAL A 1 181 ? -18.547 5.387 1.592 1 98.38 181 VAL A O 1
ATOM 1359 N N . ASN A 1 182 ? -20.047 5.57 -0.017 1 98 182 ASN A N 1
ATOM 1360 C CA . ASN A 1 182 ? -21.141 5.117 0.833 1 98 182 ASN A CA 1
ATOM 1361 C C . ASN A 1 182 ? -21.031 3.631 1.154 1 98 182 ASN A C 1
ATOM 1363 O O . ASN A 1 182 ? -21.312 3.209 2.275 1 98 182 ASN A O 1
ATOM 1367 N N . ARG A 1 183 ? -20.594 2.865 0.187 1 97.69 183 ARG A N 1
ATOM 1368 C CA . ARG A 1 183 ? -20.484 1.421 0.371 1 97.69 183 ARG A CA 1
ATOM 1369 C C . ARG A 1 183 ? -19.469 1.082 1.453 1 97.69 183 ARG A C 1
ATOM 1371 O O . ARG A 1 183 ? -19.688 0.163 2.248 1 97.69 183 ARG A O 1
ATOM 1378 N N . LEU A 1 184 ? -18.422 1.763 1.466 1 97.81 184 LEU A N 1
ATOM 1379 C CA . LEU A 1 184 ? -17.375 1.509 2.445 1 97.81 184 LEU A CA 1
ATOM 1380 C C . LEU A 1 184 ? -17.797 1.995 3.83 1 97.81 184 LEU A C 1
ATOM 1382 O O . LEU A 1 184 ? -17.453 1.373 4.84 1 97.81 184 LEU A O 1
ATOM 1386 N N . LYS A 1 185 ? -18.516 3.143 3.904 1 97 185 LYS A N 1
ATOM 1387 C CA . LYS A 1 185 ? -19.078 3.574 5.18 1 97 185 LYS A CA 1
ATOM 1388 C C . LYS A 1 185 ? -19.938 2.477 5.805 1 97 185 LYS A C 1
ATOM 1390 O O . LYS A 1 185 ? -19.812 2.182 6.992 1 97 185 LYS A O 1
ATOM 1395 N N . ASP A 1 186 ? -20.75 1.899 4.914 1 97.19 186 ASP A N 1
ATOM 1396 C CA . ASP A 1 186 ? -21.641 0.841 5.367 1 97.19 186 ASP A CA 1
ATOM 1397 C C . ASP A 1 186 ? -20.859 -0.397 5.801 1 97.19 186 ASP A C 1
ATOM 1399 O O . ASP A 1 186 ? -21.156 -0.997 6.836 1 97.19 186 ASP A O 1
ATOM 1403 N N . TYR A 1 187 ? -19.891 -0.742 5.023 1 96.5 187 TYR A N 1
ATOM 1404 C CA . TYR A 1 187 ? -19.109 -1.938 5.301 1 96.5 187 TYR A CA 1
ATOM 1405 C C . TYR A 1 187 ? -18.391 -1.825 6.641 1 96.5 187 TYR A C 1
ATOM 1407 O O . TYR A 1 187 ? -18.391 -2.771 7.43 1 96.5 187 TYR A O 1
ATOM 1415 N N . PHE A 1 188 ? -17.828 -0.659 6.902 1 95.38 188 PHE A N 1
ATOM 1416 C CA . PHE A 1 188 ? -17.031 -0.46 8.109 1 95.38 188 PHE A CA 1
ATOM 1417 C C . PHE A 1 188 ? -17.906 0.041 9.25 1 95.38 188 PHE A C 1
ATOM 1419 O O . PHE A 1 188 ? -17.422 0.262 10.367 1 95.38 188 PHE A O 1
ATOM 1426 N N . LYS A 1 189 ? -19.156 0.336 8.984 1 95.38 189 LYS A N 1
ATOM 1427 C CA . LYS A 1 189 ? -20.141 0.774 9.961 1 95.38 189 LYS A CA 1
ATOM 1428 C C . LYS A 1 189 ? -19.734 2.088 10.617 1 95.38 189 LYS A C 1
ATOM 1430 O O . LYS A 1 189 ? -19.719 2.201 11.844 1 95.38 189 LYS A O 1
ATOM 1435 N N . VAL A 1 190 ? -19.406 3.045 9.742 1 92.88 190 VAL A N 1
ATOM 1436 C CA . VAL A 1 190 ? -19.047 4.383 10.211 1 92.88 190 VAL A CA 1
ATOM 1437 C C . VAL A 1 190 ? -19.984 5.41 9.586 1 92.88 190 VAL A C 1
ATOM 1439 O O . VAL A 1 190 ? -20.5 5.203 8.484 1 92.88 190 VAL A O 1
ATOM 1442 N N . LYS A 1 191 ? -20.203 6.484 10.266 1 91.38 191 LYS A N 1
ATOM 1443 C CA . LYS A 1 191 ? -21.078 7.547 9.773 1 91.38 191 LYS A CA 1
ATOM 1444 C C . LYS A 1 191 ? -20.344 8.461 8.797 1 91.38 191 LYS A C 1
ATOM 1446 O O . LYS A 1 191 ? -20.938 8.953 7.836 1 91.38 191 LYS A O 1
ATOM 1451 N N . ASP A 1 192 ? -19.094 8.695 9.078 1 92.56 192 ASP A N 1
ATOM 1452 C CA . ASP A 1 192 ? -18.203 9.484 8.234 1 92.56 192 ASP A CA 1
ATOM 1453 C C . ASP A 1 192 ? -17.047 8.633 7.719 1 92.56 192 ASP A C 1
ATOM 1455 O O . ASP A 1 192 ? -16.422 7.887 8.484 1 92.56 192 ASP A O 1
ATOM 1459 N N . LEU A 1 193 ? -16.812 8.727 6.41 1 93.94 193 LEU A N 1
ATOM 1460 C CA . LEU A 1 193 ? -15.805 7.859 5.809 1 93.94 193 LEU A CA 1
ATOM 1461 C C . LEU A 1 193 ? -14.453 8.047 6.484 1 93.94 193 LEU A C 1
ATOM 1463 O O . LEU A 1 193 ? -13.68 7.09 6.621 1 93.94 193 LEU A O 1
ATOM 1467 N N . LEU A 1 194 ? -14.148 9.211 6.91 1 90.38 194 LEU A N 1
ATOM 1468 C CA . LEU A 1 194 ? -12.859 9.508 7.527 1 90.38 194 LEU A CA 1
ATOM 1469 C C . LEU A 1 194 ? -12.633 8.625 8.75 1 90.38 194 LEU A C 1
ATOM 1471 O O . LEU A 1 194 ? -11.484 8.328 9.102 1 90.38 194 LEU A O 1
ATOM 1475 N N . SER A 1 195 ? -13.711 8.172 9.32 1 89.06 195 SER A N 1
ATOM 1476 C CA . SER A 1 195 ? -13.633 7.375 10.539 1 89.06 195 SER A CA 1
ATOM 1477 C C . SER A 1 195 ? -13.062 5.988 10.266 1 89.06 195 SER A C 1
ATOM 1479 O O . SER A 1 195 ? -12.719 5.254 11.188 1 89.06 195 SER A O 1
ATOM 1481 N N . ILE A 1 196 ? -12.867 5.645 9 1 91.69 196 ILE A N 1
ATOM 1482 C CA . ILE A 1 196 ? -12.305 4.332 8.688 1 91.69 196 ILE A CA 1
ATOM 1483 C C . ILE A 1 196 ? -10.844 4.281 9.125 1 91.69 196 ILE A C 1
ATOM 1485 O O . ILE A 1 196 ? -10.266 3.199 9.281 1 91.69 196 ILE A O 1
ATOM 1489 N N . LEU A 1 197 ? -10.234 5.391 9.297 1 88.12 197 LEU A N 1
ATOM 1490 C CA . LEU A 1 197 ? -8.844 5.473 9.734 1 88.12 197 LEU A CA 1
ATOM 1491 C C . LEU A 1 197 ? -8.664 4.797 11.086 1 88.12 197 LEU A C 1
ATOM 1493 O O . LEU A 1 197 ? -7.648 4.145 11.336 1 88.12 197 LEU A O 1
ATOM 1497 N N . ASP A 1 198 ? -9.688 4.926 11.883 1 82.38 198 ASP A N 1
ATOM 1498 C CA . ASP A 1 198 ? -9.633 4.336 13.219 1 82.38 198 ASP A CA 1
ATOM 1499 C C . ASP A 1 198 ? -9.633 2.812 13.141 1 82.38 198 ASP A C 1
ATOM 1501 O O . ASP A 1 198 ? -9.031 2.146 13.992 1 82.38 198 ASP A O 1
ATOM 1505 N N . VAL A 1 199 ? -10.234 2.387 12.148 1 84.31 199 VAL A N 1
ATOM 1506 C CA . VAL A 1 199 ? -10.359 0.943 11.984 1 84.31 199 VAL A CA 1
ATOM 1507 C C . VAL A 1 199 ? -9.141 0.397 11.242 1 84.31 199 VAL A C 1
ATOM 1509 O O . VAL A 1 199 ? -8.555 -0.608 11.656 1 84.31 199 VAL A O 1
ATOM 1512 N N . MET A 1 200 ? -8.703 1.028 10.266 1 87.38 200 MET A N 1
ATOM 1513 C CA . MET A 1 200 ? -7.684 0.547 9.336 1 87.38 200 MET A CA 1
ATOM 1514 C C . MET A 1 200 ? -6.301 0.567 9.984 1 87.38 200 MET A C 1
ATOM 1516 O O . MET A 1 200 ? -5.457 -0.277 9.68 1 87.38 200 MET A O 1
ATOM 1520 N N . TYR A 1 201 ? -6.086 1.489 10.859 1 81.31 201 TYR A N 1
ATOM 1521 C CA . TYR A 1 201 ? -4.73 1.657 11.367 1 81.31 201 TYR A CA 1
ATOM 1522 C C . TYR A 1 201 ? -4.648 1.29 12.844 1 81.31 201 TYR A C 1
ATOM 1524 O O . TYR A 1 201 ? -3.621 1.505 13.484 1 81.31 201 TYR A O 1
ATOM 1532 N N . ALA A 1 202 ? -5.715 0.777 13.383 1 78.12 202 ALA A N 1
ATOM 1533 C CA . ALA A 1 202 ? -5.719 0.304 14.766 1 78.12 202 ALA A CA 1
ATOM 1534 C C . ALA A 1 202 ? -4.82 -0.918 14.93 1 78.12 202 ALA A C 1
ATOM 1536 O O . ALA A 1 202 ? -4.27 -1.152 16.016 1 7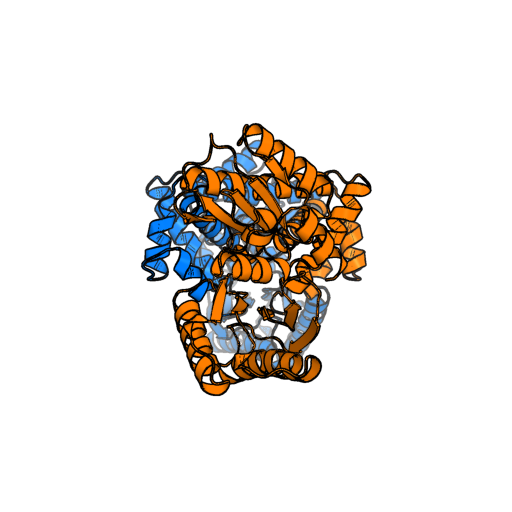8.12 202 ALA A O 1
ATOM 1537 N N . GLU A 1 203 ? -4.699 -1.673 13.883 1 80.06 203 GLU A N 1
ATOM 1538 C CA . GLU A 1 203 ? -3.863 -2.867 13.82 1 80.06 203 GLU A CA 1
ATOM 1539 C C . GLU A 1 203 ? -3.107 -2.939 12.492 1 80.06 203 GLU A C 1
ATOM 1541 O O . GLU A 1 203 ? -3.465 -2.256 11.531 1 80.06 203 GLU A O 1
ATOM 1546 N N . PRO A 1 204 ? -2.029 -3.705 12.578 1 81.25 204 PRO A N 1
ATOM 1547 C CA . PRO A 1 204 ? -1.367 -3.891 11.289 1 81.25 204 PRO A CA 1
ATOM 1548 C C . PRO A 1 204 ? -2.316 -4.398 10.203 1 81.25 204 PRO A C 1
ATOM 1550 O O . PRO A 1 204 ? -3.201 -5.211 10.484 1 81.25 204 PRO A O 1
ATOM 1553 N N . PRO A 1 205 ? -2.119 -3.906 9.102 1 83.25 205 PRO A N 1
ATOM 1554 C CA . PRO A 1 205 ? -3.031 -4.305 8.031 1 83.25 205 PRO A CA 1
ATOM 1555 C C . PRO A 1 205 ? -2.963 -5.797 7.719 1 83.25 205 PRO A C 1
ATOM 1557 O O . PRO A 1 205 ? -1.872 -6.371 7.668 1 83.25 205 PRO A O 1
ATOM 1560 N N . GLU A 1 206 ? -4.09 -6.344 7.527 1 86.81 206 GLU A N 1
ATOM 1561 C CA . GLU A 1 206 ? -4.246 -7.723 7.078 1 86.81 206 GLU A CA 1
ATOM 1562 C C . GLU A 1 206 ? -4.828 -7.781 5.668 1 86.81 206 GLU A C 1
ATOM 1564 O O . GLU A 1 206 ? -6.051 -7.766 5.496 1 86.81 206 GLU A O 1
ATOM 1569 N N . ILE A 1 207 ? -4 -8.062 4.762 1 90 207 ILE A N 1
ATOM 1570 C CA . ILE A 1 207 ? -4.391 -7.93 3.361 1 90 207 ILE A CA 1
ATOM 1571 C C . ILE A 1 207 ? -5.461 -8.969 3.025 1 90 207 ILE A C 1
ATOM 1573 O O . ILE A 1 207 ? -6.344 -8.711 2.205 1 90 207 ILE A O 1
ATOM 1577 N N . ASP A 1 208 ? -5.449 -10.062 3.693 1 88.06 208 ASP A N 1
ATOM 1578 C CA . ASP A 1 208 ? -6.441 -11.102 3.445 1 88.06 208 ASP A CA 1
ATOM 1579 C C . ASP A 1 208 ? -7.848 -10.617 3.793 1 88.06 208 ASP A C 1
ATOM 1581 O O . ASP A 1 208 ? -8.812 -10.961 3.109 1 88.06 208 ASP A O 1
ATOM 1585 N N . LYS A 1 209 ? -7.898 -9.836 4.801 1 90.75 209 LYS A N 1
ATOM 1586 C CA . LYS A 1 209 ? -9.18 -9.266 5.199 1 90.75 209 LYS A CA 1
ATOM 1587 C C . LYS A 1 209 ? -9.602 -8.141 4.258 1 90.75 209 LYS A C 1
ATOM 1589 O O . LYS A 1 209 ? -10.758 -8.055 3.859 1 90.75 209 LYS A O 1
ATOM 1594 N N . LEU A 1 210 ? -8.656 -7.391 3.865 1 94.31 210 LEU A N 1
ATOM 1595 C CA . LEU A 1 210 ? -8.938 -6.246 3.008 1 94.31 210 LEU A CA 1
ATOM 1596 C C . LEU A 1 210 ? -9.344 -6.699 1.61 1 94.31 210 LEU A C 1
ATOM 1598 O O . LEU A 1 210 ? -10.172 -6.055 0.96 1 94.31 210 LEU A O 1
ATOM 1602 N N . ALA A 1 211 ? -8.781 -7.812 1.235 1 95.56 211 ALA A N 1
ATOM 1603 C CA . ALA A 1 211 ? -9.031 -8.336 -0.104 1 95.56 211 ALA A CA 1
ATOM 1604 C C . ALA A 1 211 ? -10.516 -8.633 -0.305 1 95.56 211 ALA A C 1
ATOM 1606 O O . ALA A 1 211 ? -11.008 -8.633 -1.437 1 95.56 211 ALA A O 1
ATOM 1607 N N . LYS A 1 212 ? -11.188 -8.805 0.72 1 94.75 212 LYS A N 1
ATOM 1608 C CA . LYS A 1 212 ? -12.617 -9.086 0.655 1 94.75 212 LYS A CA 1
ATOM 1609 C C . LYS A 1 212 ? -13.391 -7.891 0.109 1 94.75 212 LYS A C 1
ATOM 1611 O O . LYS A 1 212 ? -14.484 -8.047 -0.432 1 94.75 212 LYS A O 1
ATOM 1616 N N . LEU A 1 213 ? -12.828 -6.75 0.19 1 96.75 213 LEU A N 1
ATOM 1617 C CA . LEU A 1 213 ? -13.469 -5.531 -0.302 1 96.75 213 LEU A CA 1
ATOM 1618 C C . LEU A 1 213 ? -13.602 -5.566 -1.82 1 96.75 213 LEU A C 1
ATOM 1620 O O . LEU A 1 213 ? -14.367 -4.789 -2.395 1 96.75 213 LEU A O 1
ATOM 1624 N N . ALA A 1 214 ? -12.852 -6.426 -2.469 1 97.88 214 ALA A N 1
ATOM 1625 C CA . ALA A 1 214 ? -12.914 -6.527 -3.924 1 97.88 214 ALA A CA 1
ATOM 1626 C C . ALA A 1 214 ? -14.312 -6.914 -4.391 1 97.88 214 ALA A C 1
ATOM 1628 O O . ALA A 1 214 ? -14.75 -6.508 -5.473 1 97.88 214 ALA A O 1
ATOM 1629 N N . ILE A 1 215 ? -15.008 -7.621 -3.566 1 97 215 ILE A N 1
ATOM 1630 C CA . ILE A 1 215 ? -16.359 -8.031 -3.9 1 97 215 ILE A CA 1
ATOM 1631 C C . ILE A 1 215 ? -17.266 -6.805 -3.992 1 97 215 ILE A C 1
ATOM 1633 O O . ILE A 1 215 ? -18.141 -6.73 -4.863 1 97 215 ILE A O 1
ATOM 1637 N N . LEU A 1 216 ? -17.031 -5.855 -3.102 1 97.56 216 LEU A N 1
ATOM 1638 C CA . LEU A 1 216 ? -17.812 -4.617 -3.127 1 97.56 216 LEU A CA 1
ATOM 1639 C C . LEU A 1 216 ? -17.578 -3.857 -4.43 1 97.56 216 LEU A C 1
ATOM 1641 O O . LEU A 1 216 ? -18.5 -3.281 -4.992 1 97.56 216 LEU A O 1
ATOM 1645 N N . VAL A 1 217 ? -16.344 -3.893 -4.887 1 98.62 217 VAL A N 1
ATOM 1646 C CA . VAL A 1 217 ? -16 -3.201 -6.121 1 98.62 217 VAL A CA 1
ATOM 1647 C C . VAL A 1 217 ? -16.734 -3.84 -7.297 1 98.62 217 VAL A C 1
ATOM 1649 O O . VAL A 1 217 ? -17.266 -3.137 -8.164 1 98.62 217 VAL A O 1
ATOM 1652 N N . SER A 1 218 ? -16.734 -5.129 -7.305 1 98.12 218 SER A N 1
ATOM 1653 C CA . SER A 1 218 ? -17.438 -5.852 -8.359 1 98.12 218 SER A CA 1
ATOM 1654 C C . SER A 1 218 ? -18.922 -5.527 -8.352 1 98.12 218 SER A C 1
ATOM 1656 O O . SER A 1 218 ? -19.531 -5.305 -9.406 1 98.12 218 SER A O 1
ATOM 1658 N N . GLU A 1 219 ? -19.5 -5.504 -7.164 1 97.94 219 GLU A N 1
ATOM 1659 C CA . GLU A 1 219 ? -20.922 -5.203 -7.031 1 97.94 219 GLU A CA 1
ATOM 1660 C C . GLU A 1 219 ? -21.234 -3.789 -7.512 1 97.94 219 GLU A C 1
ATOM 1662 O O . GLU A 1 219 ? -22.203 -3.576 -8.25 1 97.94 219 GLU A O 1
ATOM 1667 N N . GLU A 1 220 ? -20.406 -2.85 -7.133 1 98.44 220 GLU A N 1
ATOM 1668 C CA . GLU A 1 220 ? -20.625 -1.464 -7.539 1 98.44 220 GLU A CA 1
ATOM 1669 C C . GLU A 1 220 ? -20.422 -1.296 -9.047 1 98.44 220 GLU A C 1
ATOM 1671 O O . GLU A 1 220 ? -21.109 -0.495 -9.68 1 98.44 220 GLU A O 1
ATOM 1676 N N . ALA A 1 221 ? -19.5 -1.994 -9.57 1 98.56 221 ALA A N 1
ATOM 1677 C CA . ALA A 1 221 ? -19.281 -1.953 -11.016 1 98.56 221 ALA A CA 1
ATOM 1678 C C . ALA A 1 221 ? -20.5 -2.463 -11.766 1 98.56 221 ALA A C 1
ATOM 1680 O O . ALA A 1 221 ? -20.922 -1.855 -12.75 1 98.56 221 ALA A O 1
ATOM 1681 N N . GLU A 1 222 ? -21 -3.555 -11.281 1 97.62 222 GLU A N 1
ATOM 1682 C CA . GLU A 1 222 ? -22.203 -4.109 -11.906 1 97.62 222 GLU A CA 1
ATOM 1683 C C . GLU A 1 222 ? -23.391 -3.156 -11.766 1 97.62 222 GLU A C 1
ATOM 1685 O O . GLU A 1 222 ? -24.266 -3.133 -12.625 1 97.62 222 GLU A O 1
ATOM 1690 N N . GLY A 1 223 ? -23.328 -2.385 -10.711 1 97.44 223 GLY A N 1
ATOM 1691 C CA . GLY A 1 223 ? -24.359 -1.396 -10.484 1 97.44 223 GLY A CA 1
ATOM 1692 C C . GLY A 1 223 ? -24.156 -0.119 -11.281 1 97.44 223 GLY A C 1
ATOM 1693 O O . GLY A 1 223 ? -24.984 0.787 -11.242 1 97.44 223 GLY A O 1
ATOM 1694 N N . GLY A 1 224 ? -23 0.018 -11.961 1 97.75 224 GLY A N 1
ATOM 1695 C CA . GLY A 1 224 ? -22.828 1.131 -12.875 1 97.75 224 GLY A CA 1
ATOM 1696 C C . GLY A 1 224 ? -21.844 2.168 -12.367 1 97.75 224 GLY A C 1
ATOM 1697 O O . GLY A 1 224 ? -21.656 3.219 -12.992 1 97.75 224 GLY A O 1
ATOM 1698 N N . ASP A 1 225 ? -21.188 1.928 -11.328 1 98.62 225 ASP A N 1
ATOM 1699 C CA . ASP A 1 225 ? -20.172 2.865 -10.844 1 98.62 225 ASP A CA 1
ATOM 1700 C C . ASP A 1 225 ? -18.938 2.867 -11.742 1 98.62 225 ASP A C 1
ATOM 1702 O O . ASP A 1 225 ? -18.188 1.899 -11.766 1 98.62 225 ASP A O 1
ATOM 1706 N N . GLU A 1 226 ? -18.688 3.932 -12.344 1 98.75 226 GLU A N 1
ATOM 1707 C CA . GLU A 1 226 ? -17.656 4.008 -13.367 1 98.75 226 GLU A CA 1
ATOM 1708 C C . GLU A 1 226 ? -16.266 3.832 -12.758 1 98.75 226 GLU A C 1
ATOM 1710 O O . GLU A 1 226 ? -15.367 3.262 -13.391 1 98.75 226 GLU A O 1
ATOM 1715 N N . VAL A 1 227 ? -16.125 4.363 -11.578 1 98.81 227 VAL A N 1
ATOM 1716 C CA . VAL A 1 227 ? -14.844 4.227 -10.914 1 98.81 227 VAL A CA 1
ATOM 1717 C C . VAL A 1 227 ? -14.547 2.748 -10.656 1 98.81 227 VAL A C 1
ATOM 1719 O O . VAL A 1 227 ? -13.445 2.27 -10.93 1 98.81 227 VAL A O 1
ATOM 1722 N N . SER A 1 228 ? -15.523 2.055 -10.172 1 98.88 228 SER A N 1
ATOM 1723 C CA . SER A 1 228 ? -15.375 0.626 -9.922 1 98.88 228 SER A CA 1
ATOM 1724 C C . SER A 1 228 ? -15.125 -0.139 -11.219 1 98.88 228 SER A C 1
ATOM 1726 O O . SER A 1 228 ? -14.289 -1.044 -11.258 1 98.88 228 SER A O 1
ATOM 1728 N N . VAL A 1 229 ? -15.805 0.219 -12.25 1 98.88 229 VAL A N 1
ATOM 1729 C CA . VAL A 1 229 ? -15.617 -0.414 -13.547 1 98.88 229 VAL A CA 1
ATOM 1730 C C . VAL A 1 229 ? -14.172 -0.223 -14.008 1 98.88 229 VAL A C 1
ATOM 1732 O O . VAL A 1 229 ? -13.516 -1.175 -14.445 1 98.88 229 VAL A O 1
ATOM 1735 N N . ASN A 1 230 ? -13.703 0.958 -13.883 1 98.88 230 ASN A N 1
ATOM 1736 C CA . ASN A 1 230 ? -12.352 1.265 -14.328 1 98.88 230 ASN A CA 1
ATOM 1737 C C . ASN A 1 230 ? -11.305 0.52 -13.508 1 98.88 230 ASN A C 1
ATOM 1739 O O . ASN A 1 230 ? -10.273 0.101 -14.039 1 98.88 230 ASN A O 1
ATOM 1743 N N . ILE A 1 231 ? -11.555 0.39 -12.219 1 98.88 231 ILE A N 1
ATOM 1744 C CA . ILE A 1 231 ? -10.648 -0.365 -11.367 1 98.88 231 ILE A CA 1
ATOM 1745 C C . ILE A 1 231 ? -10.562 -1.811 -11.852 1 98.88 231 ILE A C 1
ATOM 1747 O O . ILE A 1 231 ? -9.469 -2.363 -11.992 1 98.88 231 ILE A O 1
ATOM 1751 N N . LEU A 1 232 ? -11.68 -2.387 -12.188 1 98.88 232 LEU A N 1
ATOM 1752 C CA . LEU A 1 232 ? -11.719 -3.781 -12.617 1 98.88 232 LEU A CA 1
ATOM 1753 C C . LEU A 1 232 ? -11.109 -3.943 -14 1 98.88 232 LEU A C 1
ATOM 1755 O O . LEU A 1 232 ? -10.43 -4.938 -14.273 1 98.88 232 LEU A O 1
ATOM 1759 N N . LYS A 1 233 ? -11.328 -3.004 -14.875 1 98.88 233 LYS A N 1
ATOM 1760 C CA . LYS A 1 233 ? -10.695 -3.041 -16.188 1 98.88 233 LYS A CA 1
ATOM 1761 C C . LYS A 1 233 ? -9.18 -2.977 -16.062 1 98.88 233 LYS A C 1
ATOM 1763 O O . LYS A 1 233 ? -8.461 -3.713 -16.75 1 98.88 233 LYS A O 1
ATOM 1768 N N . GLU A 1 234 ? -8.773 -2.084 -15.188 1 98.88 234 GLU A N 1
ATOM 1769 C CA . GLU A 1 234 ? -7.332 -1.98 -14.961 1 98.88 234 GLU A CA 1
ATOM 1770 C C . GLU A 1 234 ? -6.77 -3.285 -14.406 1 98.88 234 GLU A C 1
ATOM 1772 O O . GLU A 1 234 ? -5.672 -3.703 -14.781 1 98.88 234 GLU A O 1
ATOM 1777 N N . ALA A 1 235 ? -7.488 -3.889 -13.531 1 98.88 235 ALA A N 1
ATOM 1778 C CA . ALA A 1 235 ? -7.078 -5.176 -12.984 1 98.88 235 ALA A CA 1
ATOM 1779 C C . ALA A 1 235 ? -6.902 -6.215 -14.094 1 98.88 235 ALA A C 1
ATOM 1781 O O . ALA A 1 235 ? -5.883 -6.906 -14.148 1 98.88 235 ALA A O 1
ATOM 1782 N N . GLY A 1 236 ? -7.875 -6.289 -14.977 1 98.88 236 GLY A N 1
ATOM 1783 C CA . GLY A 1 236 ? -7.781 -7.215 -16.094 1 98.88 236 GLY A CA 1
ATOM 1784 C C . GLY A 1 236 ? -6.578 -6.961 -16.984 1 98.88 236 GLY A C 1
ATOM 1785 O O . GLY A 1 236 ? -5.898 -7.902 -17.391 1 98.88 236 GLY A O 1
ATOM 1786 N N . ARG A 1 237 ? -6.348 -5.699 -17.234 1 98.88 237 ARG A N 1
ATOM 1787 C CA . ARG A 1 237 ? -5.215 -5.332 -18.078 1 98.88 237 ARG A CA 1
ATOM 1788 C C . ARG A 1 237 ? -3.895 -5.723 -17.422 1 98.88 237 ARG A C 1
ATOM 1790 O O . ARG A 1 237 ? -2.986 -6.223 -18.078 1 98.88 237 ARG A O 1
ATOM 1797 N N . GLU A 1 238 ? -3.809 -5.5 -16.109 1 98.88 238 GLU A N 1
ATOM 1798 C CA . GLU A 1 238 ? -2.584 -5.816 -15.391 1 98.88 238 GLU A CA 1
ATOM 1799 C C . GLU A 1 238 ? -2.338 -7.32 -15.352 1 98.88 238 GLU A C 1
ATOM 1801 O O . GLU A 1 238 ? -1.202 -7.773 -15.508 1 98.88 238 GLU A O 1
ATOM 1806 N N . LEU A 1 239 ? -3.369 -8.039 -15.141 1 98.81 239 LEU A N 1
ATOM 1807 C CA . LEU A 1 239 ? -3.24 -9.492 -15.141 1 98.81 239 LEU A CA 1
ATOM 1808 C C . LEU A 1 239 ? -2.82 -10 -16.516 1 98.81 239 LEU A C 1
ATOM 1810 O O . LEU A 1 239 ? -1.975 -10.898 -16.625 1 98.81 239 LEU A O 1
ATOM 1814 N N . ALA A 1 240 ? -3.396 -9.445 -17.562 1 98.88 240 ALA A N 1
ATOM 1815 C CA . ALA A 1 240 ? -3.018 -9.828 -18.922 1 98.88 240 ALA A CA 1
ATOM 1816 C C . ALA A 1 240 ? -1.563 -9.461 -19.203 1 98.88 240 ALA A C 1
ATOM 1818 O O . ALA A 1 240 ? -0.838 -10.219 -19.844 1 98.88 240 ALA A O 1
ATOM 1819 N N . LEU A 1 241 ? -1.203 -8.312 -18.703 1 98.81 241 LEU A N 1
ATOM 1820 C CA . LEU A 1 241 ? 0.174 -7.863 -18.891 1 98.81 241 LEU A CA 1
ATOM 1821 C C . LEU A 1 241 ? 1.154 -8.859 -18.281 1 98.81 241 LEU A C 1
ATOM 1823 O O . LEU A 1 241 ? 2.234 -9.094 -18.828 1 98.81 241 LEU A O 1
ATOM 1827 N N . ASN A 1 242 ? 0.825 -9.406 -17.172 1 98.62 242 ASN A N 1
ATOM 1828 C CA . ASN A 1 242 ? 1.657 -10.438 -16.578 1 98.62 242 ASN A CA 1
ATOM 1829 C C . ASN A 1 242 ? 1.862 -11.617 -17.516 1 98.62 242 ASN A C 1
ATOM 1831 O O . ASN A 1 242 ? 2.986 -12.094 -17.688 1 98.62 242 ASN A O 1
ATOM 1835 N N . ALA A 1 243 ? 0.783 -12.047 -18.094 1 98.56 243 ALA A N 1
ATOM 1836 C CA . ALA A 1 243 ? 0.847 -13.188 -19 1 98.56 243 ALA A CA 1
ATOM 1837 C C . ALA A 1 243 ? 1.685 -12.852 -20.234 1 98.56 243 ALA A C 1
ATOM 1839 O O . ALA A 1 243 ? 2.529 -13.648 -20.641 1 98.56 243 ALA A O 1
ATOM 1840 N N . VAL A 1 244 ? 1.447 -11.711 -20.781 1 98.75 244 VAL A N 1
ATOM 1841 C CA . VAL A 1 244 ? 2.156 -11.289 -21.984 1 98.75 244 VAL A CA 1
ATOM 1842 C C . VAL A 1 244 ? 3.652 -11.195 -21.688 1 98.75 244 VAL A C 1
ATOM 1844 O O . VAL A 1 244 ? 4.473 -11.609 -22.516 1 98.75 244 VAL A O 1
ATOM 1847 N N . THR A 1 245 ? 3.961 -10.68 -20.547 1 98.69 245 THR A N 1
ATOM 1848 C CA . THR A 1 245 ? 5.355 -10.523 -20.156 1 98.69 245 THR A CA 1
ATOM 1849 C C . THR A 1 245 ? 6.039 -11.883 -20.016 1 98.69 245 THR A C 1
ATOM 1851 O O . THR A 1 245 ? 7.168 -12.055 -20.484 1 98.69 245 THR A O 1
ATOM 1854 N N . VAL A 1 246 ? 5.387 -12.797 -19.422 1 98.5 246 VAL A N 1
ATOM 1855 C CA . VAL A 1 246 ? 5.922 -14.148 -19.281 1 98.5 246 VAL A CA 1
ATOM 1856 C C . VAL A 1 246 ? 6.121 -14.773 -20.672 1 98.5 246 VAL A C 1
ATOM 1858 O O . VAL A 1 246 ? 7.168 -15.375 -20.938 1 98.5 246 VAL A O 1
ATOM 1861 N N . ALA A 1 247 ? 5.145 -14.617 -21.516 1 98.62 247 ALA A N 1
ATOM 1862 C CA . ALA A 1 247 ? 5.25 -15.156 -22.875 1 98.62 247 ALA A CA 1
ATOM 1863 C C . ALA A 1 247 ? 6.445 -14.555 -23.609 1 98.62 247 ALA A C 1
ATOM 1865 O O . ALA A 1 247 ? 7.18 -15.266 -24.297 1 98.62 247 ALA A O 1
ATOM 1866 N N . LYS A 1 248 ? 6.629 -13.305 -23.438 1 98.38 248 LYS A N 1
ATOM 1867 C CA . LYS A 1 248 ? 7.746 -12.617 -24.078 1 98.38 248 LYS A CA 1
ATOM 1868 C C . LYS A 1 248 ? 9.086 -13.141 -23.578 1 98.38 248 LYS A C 1
ATOM 1870 O O . LYS A 1 248 ? 9.984 -13.422 -24.359 1 98.38 248 LYS A O 1
ATOM 1875 N N . ARG A 1 249 ? 9.203 -13.336 -22.344 1 97.81 249 ARG A N 1
ATOM 1876 C CA . ARG A 1 249 ? 10.438 -13.797 -21.734 1 97.81 249 ARG A CA 1
ATOM 1877 C C . ARG A 1 249 ? 10.781 -15.211 -22.188 1 97.81 249 ARG A C 1
ATOM 1879 O O . ARG A 1 249 ? 11.961 -15.57 -22.297 1 97.81 249 ARG A O 1
ATOM 1886 N N . LEU A 1 250 ? 9.734 -15.953 -22.484 1 98.19 250 LEU A N 1
ATOM 1887 C CA . LEU A 1 250 ? 9.922 -17.344 -22.859 1 98.19 250 LEU A CA 1
ATOM 1888 C C . LEU A 1 250 ? 9.945 -17.516 -24.375 1 98.19 250 LEU A C 1
ATOM 1890 O O . LEU A 1 250 ? 9.969 -18.641 -24.875 1 98.19 250 LEU A O 1
ATOM 1894 N N . GLY A 1 251 ? 9.836 -16.375 -25.078 1 97.62 251 GLY A N 1
ATOM 1895 C CA . GLY A 1 251 ? 9.883 -16.422 -26.531 1 97.62 251 GLY A CA 1
ATOM 1896 C C . GLY A 1 251 ? 8.633 -17.016 -27.156 1 97.62 251 GLY A C 1
ATOM 1897 O O . GLY A 1 251 ? 8.703 -17.703 -28.172 1 97.62 251 GLY A O 1
ATOM 1898 N N . MET A 1 252 ? 7.484 -16.766 -26.562 1 97.88 252 MET A N 1
ATOM 1899 C CA . MET A 1 252 ? 6.273 -17.453 -27 1 97.88 252 MET A CA 1
ATOM 1900 C C . MET A 1 252 ? 5.281 -16.469 -27.609 1 97.88 252 MET A C 1
ATOM 1902 O O . MET A 1 252 ? 4.113 -16.812 -27.828 1 97.88 252 MET A O 1
ATOM 1906 N N . ILE A 1 253 ? 5.641 -15.289 -27.938 1 96.75 253 ILE A N 1
ATOM 1907 C CA . ILE A 1 253 ? 4.73 -14.242 -28.375 1 96.75 253 ILE A CA 1
ATOM 1908 C C . ILE A 1 253 ? 4.02 -14.672 -29.656 1 96.75 253 ILE A C 1
ATOM 1910 O O . ILE A 1 253 ? 2.85 -14.344 -29.859 1 96.75 253 ILE A O 1
ATOM 1914 N N . ASN A 1 254 ? 4.719 -15.414 -30.469 1 95.12 254 ASN A N 1
ATOM 1915 C CA . ASN A 1 254 ? 4.156 -15.805 -31.766 1 95.12 254 ASN A CA 1
ATOM 1916 C C . ASN A 1 254 ? 3.857 -17.297 -31.812 1 95.12 254 ASN A C 1
ATOM 1918 O O . ASN A 1 254 ? 3.779 -17.891 -32.906 1 95.12 254 ASN A O 1
ATOM 1922 N N . GLU A 1 255 ? 3.73 -17.891 -30.688 1 96 255 GLU A N 1
ATOM 1923 C CA . GLU A 1 255 ? 3.482 -19.328 -30.641 1 96 255 GLU A CA 1
ATOM 1924 C C . GLU A 1 255 ? 2.045 -19.625 -30.219 1 96 255 GLU A C 1
ATOM 1926 O O . GLU A 1 255 ? 1.383 -18.781 -29.609 1 96 255 GLU A O 1
ATOM 1931 N N . SER A 1 256 ? 1.604 -20.766 -30.688 1 96.69 256 SER A N 1
ATOM 1932 C CA . SER A 1 256 ? 0.318 -21.266 -30.219 1 96.69 256 SER A CA 1
ATOM 1933 C C . SER A 1 256 ? 0.429 -21.828 -28.812 1 96.69 256 SER A C 1
ATOM 1935 O O . SER A 1 256 ? 0.892 -22.953 -28.625 1 96.69 256 SER A O 1
ATOM 1937 N N . ILE A 1 257 ? -0.01 -21.016 -27.875 1 97.88 257 ILE A N 1
ATOM 1938 C CA . ILE A 1 257 ? 0.113 -21.422 -26.484 1 97.88 257 ILE A CA 1
ATOM 1939 C C . ILE A 1 257 ? -1.249 -21.328 -25.797 1 97.88 257 ILE A C 1
ATOM 1941 O O . ILE A 1 257 ? -2.182 -20.719 -26.328 1 97.88 257 ILE A O 1
ATOM 1945 N N . VAL A 1 258 ? -1.312 -21.953 -24.672 1 97.06 258 VAL A N 1
ATOM 1946 C CA . VAL A 1 258 ? -2.516 -21.891 -23.844 1 97.06 258 VAL A CA 1
ATOM 1947 C C . VAL A 1 258 ? -2.342 -20.828 -22.766 1 97.06 258 VAL A C 1
ATOM 1949 O O . VAL A 1 258 ? -1.313 -20.797 -22.078 1 97.06 258 VAL A O 1
ATOM 1952 N N . VAL A 1 259 ? -3.301 -19.953 -22.656 1 98.12 259 VAL A N 1
ATOM 1953 C CA . VAL A 1 259 ? -3.289 -18.938 -21.594 1 98.12 259 VAL A CA 1
ATOM 1954 C C . VAL A 1 259 ? -4.602 -18.984 -20.828 1 98.12 259 VAL A C 1
ATOM 1956 O O . VAL A 1 259 ? -5.672 -19.156 -21.406 1 98.12 259 VAL A O 1
ATOM 1959 N N . GLY A 1 260 ? -4.523 -18.891 -19.516 1 96.19 260 GLY A N 1
ATOM 1960 C CA . GLY A 1 260 ? -5.75 -18.891 -18.734 1 96.19 260 GLY A CA 1
ATOM 1961 C C . GLY A 1 260 ? -5.566 -18.312 -17.344 1 96.19 260 GLY A C 1
ATOM 1962 O O . GLY A 1 260 ? -4.434 -18.156 -16.875 1 96.19 260 GLY A O 1
ATOM 1963 N N . GLY A 1 261 ? -6.645 -18 -16.719 1 95.06 261 GLY A N 1
ATOM 1964 C CA . GLY A 1 261 ? -6.645 -17.453 -15.375 1 95.06 261 GLY A CA 1
ATOM 1965 C C . GLY A 1 261 ? -7.211 -18.422 -14.352 1 95.06 261 GLY A C 1
ATOM 1966 O O . GLY A 1 261 ? -8.07 -19.25 -14.672 1 95.06 261 GLY A O 1
ATOM 1967 N N . VAL A 1 262 ? -6.648 -18.25 -13.148 1 92.25 262 VAL A N 1
ATOM 1968 C CA . VAL A 1 262 ? -7.129 -19 -12 1 92.25 262 VAL A CA 1
ATOM 1969 C C . VAL A 1 262 ? -7.34 -18.078 -10.812 1 92.25 262 VAL A C 1
ATOM 1971 O O . VAL A 1 262 ? -6.535 -17.172 -10.578 1 92.25 262 VAL A O 1
ATOM 1974 N N . GLY A 1 263 ? -8.484 -18.344 -10.125 1 91.62 263 GLY A N 1
ATOM 1975 C CA . GLY A 1 263 ? -8.672 -17.594 -8.883 1 91.62 263 GLY A CA 1
ATOM 1976 C C . GLY A 1 263 ? -9.945 -16.766 -8.875 1 91.62 263 GLY A C 1
ATOM 1977 O O . GLY A 1 263 ? -10.523 -16.484 -9.922 1 91.62 263 GLY A O 1
ATOM 1978 N N . SER A 1 264 ? -10.258 -16.25 -7.746 1 91.81 264 SER A N 1
ATOM 1979 C CA . SER A 1 264 ? -11.562 -15.648 -7.496 1 91.81 264 SER A CA 1
ATOM 1980 C C . SER A 1 264 ? -11.703 -14.32 -8.227 1 91.81 264 SER A C 1
ATOM 1982 O O . SER A 1 264 ? -12.812 -13.891 -8.547 1 91.81 264 SER A O 1
ATOM 1984 N N . VAL A 1 265 ? -10.672 -13.672 -8.523 1 96.62 265 VAL A N 1
ATOM 1985 C CA . VAL A 1 265 ? -10.734 -12.375 -9.195 1 96.62 265 VAL A CA 1
ATOM 1986 C C . VAL A 1 265 ? -11.336 -12.547 -10.586 1 96.62 265 VAL A C 1
ATOM 1988 O O . VAL A 1 265 ? -12.047 -11.664 -11.078 1 96.62 265 VAL A O 1
ATOM 1991 N N . PHE A 1 266 ? -11.117 -13.703 -11.156 1 95.88 266 PHE A N 1
ATOM 1992 C CA . PHE A 1 266 ? -11.594 -13.969 -12.508 1 95.88 266 PHE A CA 1
ATOM 1993 C C . PHE A 1 266 ? -13.094 -14.266 -12.5 1 95.88 266 PHE A C 1
ATOM 1995 O O . PHE A 1 266 ? -13.695 -14.445 -13.562 1 95.88 266 PHE A O 1
ATOM 2002 N N . SER A 1 267 ? -13.711 -14.289 -11.359 1 94.06 267 SER A N 1
ATOM 2003 C CA . SER A 1 267 ? -15.164 -14.383 -11.305 1 94.06 267 SER A CA 1
ATOM 2004 C C . SER A 1 267 ? -15.82 -13.094 -11.797 1 94.06 267 SER A C 1
ATOM 2006 O O . SER A 1 267 ? -17 -13.086 -12.125 1 94.06 267 SER A O 1
ATOM 2008 N N . SER A 1 268 ? -15.086 -12.039 -11.75 1 96.69 268 SER A N 1
ATOM 2009 C CA . SER A 1 268 ? -15.578 -10.781 -12.312 1 96.69 268 SER A CA 1
ATOM 2010 C C . SER A 1 268 ? -15.617 -10.836 -13.836 1 96.69 268 SER A C 1
ATOM 2012 O O . SER A 1 268 ? -14.57 -10.992 -14.477 1 96.69 268 SER A O 1
ATOM 2014 N N . ARG A 1 269 ? -16.75 -10.578 -14.344 1 96.5 269 ARG A N 1
ATOM 2015 C CA . ARG A 1 269 ? -16.922 -10.555 -15.797 1 96.5 269 ARG A CA 1
ATOM 2016 C C . ARG A 1 269 ? -16.062 -9.469 -16.438 1 96.5 269 ARG A C 1
ATOM 2018 O O . ARG A 1 269 ? -15.461 -9.688 -17.484 1 96.5 269 ARG A O 1
ATOM 2025 N N . ILE A 1 270 ? -15.984 -8.414 -15.789 1 98.5 270 ILE A N 1
ATOM 2026 C CA . ILE A 1 270 ? -15.273 -7.25 -16.312 1 98.5 270 ILE A CA 1
ATOM 2027 C C . ILE A 1 270 ? -13.773 -7.535 -16.375 1 98.5 270 ILE A C 1
ATOM 2029 O O . ILE A 1 270 ? -13.125 -7.281 -17.391 1 98.5 270 ILE A O 1
ATOM 2033 N N . VAL A 1 271 ? -13.211 -8.117 -15.328 1 98.62 271 VAL A N 1
ATOM 2034 C CA . VAL A 1 271 ? -11.797 -8.469 -15.297 1 98.62 271 VAL A CA 1
ATOM 2035 C C . VAL A 1 271 ? -11.484 -9.484 -16.391 1 98.62 271 VAL A C 1
ATOM 2037 O O . VAL A 1 271 ? -10.531 -9.312 -17.156 1 98.62 271 VAL A O 1
ATOM 2040 N N . ASN A 1 272 ? -12.336 -10.461 -16.484 1 97.75 272 ASN A N 1
ATOM 2041 C CA . ASN A 1 272 ? -12.117 -11.531 -17.453 1 97.75 272 ASN A CA 1
ATOM 2042 C C . ASN A 1 272 ? -12.188 -11.016 -18.891 1 97.75 272 ASN A C 1
ATOM 2044 O O . ASN A 1 272 ? -11.367 -11.398 -19.734 1 97.75 272 ASN A O 1
ATOM 2048 N N . GLU A 1 273 ? -13.156 -10.227 -19.141 1 98.19 273 GLU A N 1
ATOM 2049 C CA . GLU A 1 273 ? -13.312 -9.68 -20.484 1 98.19 273 GLU A CA 1
ATOM 2050 C C . GLU A 1 273 ? -12.109 -8.836 -20.891 1 98.19 273 GLU A C 1
ATOM 2052 O O . GLU A 1 273 ? -11.609 -8.953 -22.016 1 98.19 273 GLU A O 1
ATOM 2057 N N . GLU A 1 274 ? -11.68 -8.023 -19.984 1 98.62 274 GLU A N 1
ATOM 2058 C CA . GLU A 1 274 ? -10.523 -7.184 -20.266 1 98.62 274 GLU A CA 1
ATOM 2059 C C . GLU A 1 274 ? -9.258 -8.023 -20.422 1 98.62 274 GLU A C 1
ATOM 2061 O O . GLU A 1 274 ? -8.422 -7.742 -21.281 1 98.62 274 GLU A O 1
ATOM 2066 N N . PHE A 1 275 ? -9.141 -9.008 -19.594 1 98.69 275 PHE A N 1
ATOM 2067 C CA . PHE A 1 275 ? -8.016 -9.945 -19.672 1 98.69 275 PHE A CA 1
ATOM 2068 C C . PHE A 1 275 ? -7.961 -10.609 -21.047 1 98.69 275 PHE A C 1
ATOM 2070 O O . PHE A 1 275 ? -6.926 -10.586 -21.703 1 98.69 275 PHE A O 1
ATOM 2077 N N . ARG A 1 276 ? -9.008 -11.086 -21.453 1 98.25 276 ARG A N 1
ATOM 2078 C CA . ARG A 1 276 ? -9.094 -11.789 -22.734 1 98.25 276 ARG A CA 1
ATOM 2079 C C . ARG A 1 276 ? -8.812 -10.852 -23.906 1 98.25 276 ARG A C 1
ATOM 2081 O O . ARG A 1 276 ? -8.117 -11.227 -24.844 1 98.25 276 ARG A O 1
ATOM 2088 N N . LYS A 1 277 ? -9.375 -9.719 -23.781 1 98.38 277 LYS A N 1
ATOM 2089 C CA . LYS A 1 277 ? -9.18 -8.719 -24.828 1 98.38 277 LYS A CA 1
ATOM 2090 C C . LYS A 1 277 ? -7.703 -8.398 -25.031 1 98.38 277 LYS A C 1
ATOM 2092 O O . LYS A 1 277 ? -7.199 -8.406 -26.156 1 98.38 277 LYS A O 1
ATOM 2097 N N . VAL A 1 278 ? -7.039 -8.188 -23.953 1 98.44 278 VAL A N 1
ATOM 2098 C CA . VAL A 1 278 ? -5.625 -7.828 -24.031 1 98.44 278 VAL A CA 1
ATOM 2099 C C . VAL A 1 278 ? -4.816 -9.016 -24.531 1 98.44 278 VAL A C 1
ATOM 2101 O O . VAL A 1 278 ? -3.924 -8.859 -25.375 1 98.44 278 VAL A O 1
ATOM 2104 N N . ILE A 1 279 ? -5.105 -10.195 -24.062 1 98.31 279 ILE A N 1
ATOM 2105 C CA . ILE A 1 279 ? -4.383 -11.391 -24.484 1 98.31 279 ILE A CA 1
ATOM 2106 C C . ILE A 1 279 ? -4.57 -11.609 -25.984 1 98.31 279 ILE A C 1
ATOM 2108 O O . ILE A 1 279 ? -3.605 -11.867 -26.703 1 98.31 279 ILE A O 1
ATOM 2112 N N . SER A 1 280 ? -5.734 -11.492 -26.438 1 97 280 SER A N 1
ATOM 2113 C CA . SER A 1 280 ? -6.043 -11.727 -27.844 1 97 280 SER A CA 1
ATOM 2114 C C . SER A 1 280 ? -5.309 -10.734 -28.734 1 97 280 SER A C 1
ATOM 2116 O O . SER A 1 280 ? -4.922 -11.07 -29.859 1 97 280 SER A O 1
ATOM 2118 N N . ASN A 1 281 ? -5.141 -9.562 -28.25 1 97.62 281 ASN A N 1
ATOM 2119 C CA . ASN A 1 281 ? -4.469 -8.523 -29.031 1 97.62 281 ASN A CA 1
ATOM 2120 C C . ASN A 1 281 ? -2.951 -8.703 -29 1 97.62 281 ASN A C 1
ATOM 2122 O O . ASN A 1 281 ? -2.264 -8.352 -29.953 1 97.62 281 ASN A O 1
ATOM 2126 N N . SER A 1 282 ? -2.449 -9.266 -27.969 1 97.94 282 SER A N 1
ATOM 2127 C CA . SER A 1 282 ? -1.004 -9.305 -27.766 1 97.94 282 SER A CA 1
ATOM 2128 C C . SER A 1 282 ? -0.424 -10.664 -28.125 1 97.94 282 SER A C 1
ATOM 2130 O O . SER A 1 282 ? 0.741 -10.766 -28.516 1 97.94 282 SER A O 1
ATOM 2132 N N . LEU A 1 283 ? -1.209 -11.664 -27.859 1 97.94 283 LEU A N 1
ATOM 2133 C CA . LEU A 1 283 ? -0.847 -13.039 -28.172 1 97.94 283 LEU A CA 1
ATOM 2134 C C . LEU A 1 283 ? -1.831 -13.648 -29.172 1 97.94 283 LEU A C 1
ATOM 2136 O O . LEU A 1 283 ? -2.654 -14.492 -28.797 1 97.94 283 LEU A O 1
ATOM 2140 N N . VAL A 1 284 ? -1.578 -13.406 -30.359 1 96.06 284 VAL A N 1
ATOM 2141 C CA . VAL A 1 284 ? -2.568 -13.578 -31.422 1 96.06 284 VAL A CA 1
ATOM 2142 C C . VAL A 1 284 ? -2.854 -15.062 -31.625 1 96.06 284 VAL A C 1
ATOM 2144 O O . VAL A 1 284 ? -3.98 -15.445 -31.953 1 96.06 284 VAL A O 1
ATOM 2147 N N . LYS A 1 285 ? -1.89 -15.914 -31.359 1 97.44 285 LYS A N 1
ATOM 2148 C CA . LYS A 1 285 ? -2.07 -17.344 -31.625 1 97.44 285 LYS A CA 1
ATOM 2149 C C . LYS A 1 285 ? -2.441 -18.094 -30.344 1 97.44 285 LYS A C 1
ATOM 2151 O O . LYS A 1 285 ? -2.59 -19.312 -30.359 1 97.44 285 LYS A O 1
ATOM 2156 N N . ALA A 1 286 ? -2.619 -17.375 -29.281 1 97.38 286 ALA A N 1
ATOM 2157 C CA . ALA A 1 286 ? -2.893 -18.031 -28 1 97.38 286 ALA A CA 1
ATOM 2158 C C . ALA A 1 286 ? -4.34 -18.516 -27.922 1 97.38 286 ALA A C 1
ATOM 2160 O O . ALA A 1 286 ? -5.242 -17.875 -28.469 1 97.38 286 ALA A O 1
ATOM 2161 N N . LYS A 1 287 ? -4.5 -19.625 -27.359 1 96.31 287 LYS A N 1
ATOM 2162 C CA . LYS A 1 287 ? -5.82 -20.109 -26.969 1 96.31 287 LYS A CA 1
ATOM 2163 C C . LYS A 1 287 ? -6.137 -19.734 -25.516 1 96.31 287 LYS A C 1
ATOM 2165 O O . LYS A 1 287 ? -5.523 -20.266 -24.594 1 96.31 287 LYS A O 1
ATOM 2170 N N . VAL A 1 288 ? -7.113 -18.953 -25.359 1 96 288 VAL A N 1
ATOM 2171 C CA . VAL A 1 288 ? -7.473 -18.484 -24.016 1 96 288 VAL A CA 1
ATOM 2172 C C . VAL A 1 288 ? -8.508 -19.422 -23.422 1 96 288 VAL A C 1
ATOM 2174 O O . VAL A 1 288 ? -9.602 -19.594 -23.969 1 96 288 VAL A O 1
ATOM 2177 N N . LYS A 1 289 ? -8.188 -19.953 -22.281 1 92.81 289 LYS A N 1
ATOM 2178 C CA . LYS A 1 289 ? -9.094 -20.875 -21.594 1 92.81 289 LYS A CA 1
ATOM 2179 C C . LYS A 1 289 ? -10.016 -20.125 -20.641 1 92.81 289 LYS A C 1
ATOM 2181 O O . LYS A 1 289 ? -9.68 -19.031 -20.156 1 92.81 289 LYS A O 1
ATOM 2186 N N . GLU A 1 290 ? -11.172 -20.766 -20.391 1 90.25 290 GLU A N 1
ATOM 2187 C CA . GLU A 1 290 ? -12.055 -20.25 -19.344 1 90.25 290 GLU A CA 1
ATOM 2188 C C . GLU A 1 290 ? -11.383 -20.312 -17.984 1 90.25 290 GLU A C 1
ATOM 2190 O O . GLU A 1 290 ? -10.68 -21.281 -17.672 1 90.25 290 GLU A O 1
ATOM 2195 N N . PRO A 1 291 ? -11.633 -19.312 -17.281 1 89.56 291 PRO A N 1
ATOM 2196 C CA . PRO A 1 291 ? -10.984 -19.297 -15.969 1 89.56 291 PRO A CA 1
ATOM 2197 C C . PRO A 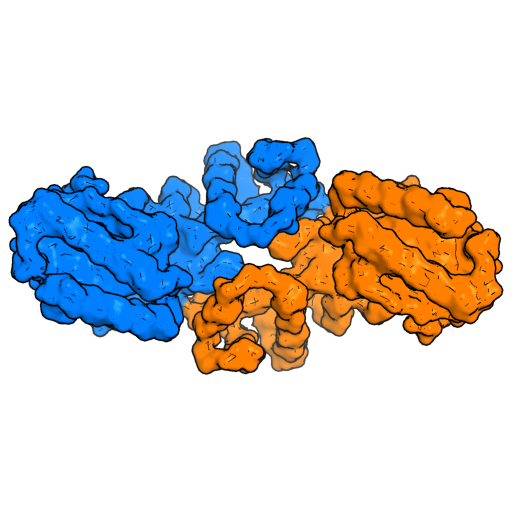1 291 ? -11.43 -20.453 -15.07 1 89.56 291 PRO A C 1
ATOM 2199 O O . PRO A 1 291 ? -12.578 -20.891 -15.148 1 89.56 291 PRO A O 1
ATOM 2202 N N . LEU A 1 292 ? -10.469 -20.859 -14.336 1 86 292 LEU A N 1
ATOM 2203 C CA . LEU A 1 292 ? -10.758 -21.859 -13.312 1 86 292 LEU A CA 1
ATOM 2204 C C . LEU A 1 292 ? -11.047 -21.203 -11.969 1 86 292 LEU A C 1
ATOM 2206 O O . LE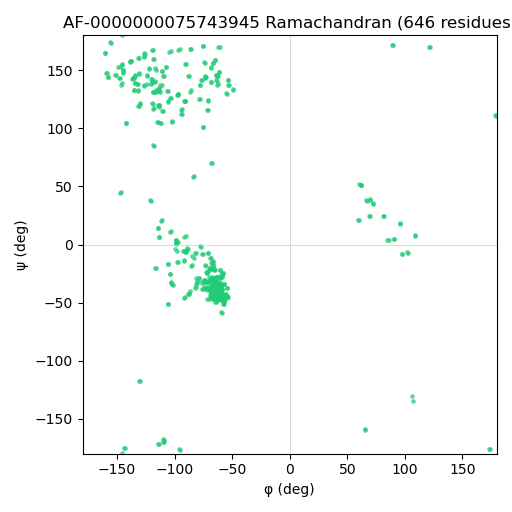U A 1 292 ? -10.18 -20.531 -11.406 1 86 292 LEU A O 1
ATOM 2210 N N . ILE A 1 293 ? -12.289 -21.375 -11.625 1 82.44 293 ILE A N 1
ATOM 2211 C CA . ILE A 1 293 ? -12.734 -20.766 -10.375 1 82.44 293 ILE A CA 1
ATOM 2212 C C . ILE A 1 293 ? -13.117 -21.844 -9.383 1 82.44 293 ILE A C 1
ATOM 2214 O O . ILE A 1 293 ? -13.727 -22.859 -9.75 1 82.44 293 ILE A O 1
ATOM 2218 N N . GLY A 1 294 ? -12.695 -21.828 -8.156 1 67.81 294 GLY A N 1
ATOM 2219 C CA . GLY A 1 294 ? -13.078 -22.812 -7.16 1 67.81 294 GLY A CA 1
ATOM 2220 C C . GLY A 1 294 ? -11.969 -23.797 -6.832 1 67.81 294 GLY A C 1
ATOM 2221 O O . GLY A 1 294 ? -10.836 -23.391 -6.551 1 67.81 294 GLY A O 1
ATOM 2222 N N . ASN A 1 295 ? -12.422 -25.109 -6.887 1 63.62 295 ASN A N 1
ATOM 2223 C CA . ASN A 1 295 ? -11.609 -26.172 -6.312 1 63.62 295 ASN A CA 1
ATOM 2224 C C . ASN A 1 295 ? -10.539 -26.656 -7.289 1 63.62 295 ASN A C 1
ATOM 2226 O O . ASN A 1 295 ? -10.438 -27.844 -7.578 1 63.62 295 ASN A O 1
ATOM 2230 N N . TYR A 1 296 ? -9.75 -25.672 -7.664 1 67.75 296 TYR A N 1
ATOM 2231 C CA . TYR A 1 296 ? -8.734 -26 -8.656 1 67.75 296 TYR A CA 1
ATOM 2232 C C . TYR A 1 296 ? -7.387 -26.266 -7.984 1 67.75 296 TYR A C 1
ATOM 2234 O O . TYR A 1 296 ? -6.445 -26.734 -8.633 1 67.75 296 TYR A O 1
ATOM 2242 N N . SER A 1 297 ? -7.371 -26.047 -6.758 1 79.19 297 SER A N 1
ATOM 2243 C CA . SER A 1 297 ? -6.051 -26.062 -6.137 1 79.19 297 SER A CA 1
ATOM 2244 C C . SER A 1 297 ? -5.43 -27.453 -6.18 1 79.19 297 SER A C 1
ATOM 2246 O O . SER A 1 297 ? -4.211 -27.594 -6.27 1 79.19 297 SER A O 1
ATOM 2248 N N . LEU A 1 298 ? -6.34 -28.469 -6.324 1 89.12 298 LEU A N 1
ATOM 2249 C CA . LEU A 1 298 ? -5.816 -29.828 -6.32 1 89.12 298 LEU A CA 1
ATOM 2250 C C . LEU A 1 298 ? -5.648 -30.344 -7.742 1 89.12 298 LEU A C 1
ATOM 2252 O O . LEU A 1 298 ? -4.965 -31.344 -7.961 1 89.12 298 LEU A O 1
ATOM 2256 N N . LEU A 1 299 ? -6.234 -29.688 -8.672 1 88.88 299 LEU A N 1
ATOM 2257 C CA . LEU A 1 299 ? -6.078 -30.125 -10.055 1 88.88 299 LEU A CA 1
ATOM 2258 C C . LEU A 1 299 ? -4.617 -30.031 -10.492 1 88.88 299 LEU A C 1
ATOM 2260 O O . LEU A 1 299 ? -4.105 -30.938 -11.156 1 88.88 299 LEU A O 1
ATOM 2264 N N . GLY A 1 300 ? -3.969 -29.062 -10.078 1 90.38 300 GLY A N 1
ATOM 2265 C CA . GLY A 1 300 ? -2.582 -28.828 -10.453 1 90.38 300 GLY A CA 1
ATOM 2266 C C . GLY A 1 300 ? -1.659 -29.969 -10.055 1 90.38 300 GLY A C 1
ATOM 2267 O O . GLY A 1 300 ? -1.059 -30.625 -10.914 1 90.38 300 GLY A O 1
ATOM 2268 N N . PRO A 1 301 ? -1.686 -30.203 -8.82 1 92.94 301 PRO A N 1
ATOM 2269 C CA . PRO A 1 301 ? -0.808 -31.281 -8.383 1 92.94 301 PRO A CA 1
ATOM 2270 C C . PRO A 1 301 ? -1.206 -32.625 -8.969 1 92.94 301 PRO A C 1
ATOM 2272 O O . PRO A 1 301 ? -0.346 -33.5 -9.195 1 92.94 301 PRO A O 1
ATOM 2275 N N . ILE A 1 302 ? -2.395 -32.844 -9.273 1 92.94 302 ILE A N 1
ATOM 2276 C CA . ILE A 1 302 ? -2.809 -34.062 -9.938 1 92.94 302 ILE A CA 1
ATOM 2277 C C . ILE A 1 302 ? -2.182 -34.156 -11.328 1 92.94 302 ILE A C 1
ATOM 2279 O O . ILE A 1 302 ? -1.547 -35.156 -11.68 1 92.94 302 ILE A O 1
ATOM 2283 N N . ILE A 1 303 ? -2.312 -33.125 -12.023 1 91.19 303 ILE A N 1
ATOM 2284 C CA . ILE A 1 303 ? -1.796 -33.094 -13.383 1 91.19 303 ILE A CA 1
ATOM 2285 C C . ILE A 1 303 ? -0.271 -33.188 -13.359 1 91.19 303 ILE A C 1
ATOM 2287 O O . ILE A 1 303 ? 0.333 -33.875 -14.188 1 91.19 303 ILE A O 1
ATOM 2291 N N . MET A 1 304 ? 0.295 -32.531 -12.477 1 90.69 304 MET A N 1
ATOM 2292 C CA . MET A 1 304 ? 1.739 -32.625 -12.281 1 90.69 304 MET A CA 1
ATOM 2293 C C . MET A 1 304 ? 2.172 -34.062 -12.086 1 90.69 304 MET A C 1
ATOM 2295 O O . MET A 1 304 ? 3.17 -34.5 -12.664 1 90.69 304 MET A O 1
ATOM 2299 N N . SER A 1 305 ? 1.47 -34.719 -11.305 1 93.69 305 SER A N 1
ATOM 2300 C CA . SER A 1 305 ? 1.766 -36.125 -11 1 93.69 305 SER A CA 1
ATOM 2301 C C . SER A 1 305 ? 1.605 -37 -12.242 1 93.69 305 SER A C 1
ATOM 2303 O O . SER A 1 305 ? 2.449 -37.875 -12.516 1 93.69 305 SER A O 1
ATOM 2305 N N . LEU A 1 306 ? 0.541 -36.781 -12.914 1 92.25 306 LEU A N 1
ATOM 2306 C CA . LEU A 1 306 ? 0.287 -37.531 -14.125 1 92.25 306 LEU A CA 1
ATOM 2307 C C . LEU A 1 306 ? 1.375 -37.312 -15.164 1 92.25 306 LEU A C 1
ATOM 2309 O O . LEU A 1 306 ? 1.823 -38.219 -15.828 1 92.25 306 LEU A O 1
ATOM 2313 N N . SER A 1 307 ? 1.76 -36.094 -15.266 1 87.75 307 SER A N 1
ATOM 2314 C CA . SER A 1 307 ? 2.848 -35.75 -16.172 1 87.75 307 SER A CA 1
ATOM 2315 C C . SER A 1 307 ? 4.137 -36.469 -15.789 1 87.75 307 SER A C 1
ATOM 2317 O O . SER A 1 307 ? 4.895 -36.906 -16.672 1 87.75 307 SER A O 1
ATOM 2319 N N . ARG A 1 308 ? 4.355 -36.562 -14.586 1 87.81 308 ARG A N 1
ATOM 2320 C CA . ARG A 1 308 ? 5.562 -37.219 -14.07 1 87.81 308 ARG A CA 1
ATOM 2321 C C . ARG A 1 308 ? 5.602 -38.688 -14.445 1 87.81 308 ARG A C 1
ATOM 2323 O O . ARG A 1 308 ? 6.676 -39.25 -14.68 1 87.81 308 ARG A O 1
ATOM 2330 N N . ILE A 1 309 ? 4.504 -39.312 -14.547 1 88.88 309 ILE A N 1
ATOM 2331 C CA . ILE A 1 309 ? 4.477 -40.719 -14.867 1 88.88 309 ILE A CA 1
ATOM 2332 C C . ILE A 1 309 ? 4.07 -40.938 -16.328 1 88.88 309 ILE A C 1
ATOM 2334 O O . ILE A 1 309 ? 3.639 -42.031 -16.703 1 88.88 309 ILE A O 1
ATOM 2338 N N . ASN A 1 310 ? 4.035 -39.875 -17.109 1 88.19 310 ASN A N 1
ATOM 2339 C CA . ASN A 1 310 ? 3.838 -39.844 -18.547 1 88.19 310 ASN A CA 1
ATOM 2340 C C . ASN A 1 310 ? 2.428 -40.312 -18.922 1 88.19 310 ASN A C 1
ATOM 2342 O O . ASN A 1 310 ? 2.246 -41.062 -19.875 1 88.19 310 ASN A O 1
ATOM 2346 N N . LYS A 1 311 ? 1.572 -39.906 -18.125 1 88.19 311 LYS A N 1
ATOM 2347 C CA . LYS A 1 311 ? 0.169 -40.125 -18.453 1 88.19 311 LYS A CA 1
ATOM 2348 C C . LYS A 1 311 ? -0.494 -38.844 -18.953 1 88.19 311 LYS A C 1
ATOM 2350 O O . LYS A 1 311 ? -0.397 -37.812 -18.297 1 88.19 311 LYS A O 1
ATOM 2355 N N . LYS A 1 312 ? -1.077 -38.938 -20.078 1 81.69 312 LYS A N 1
ATOM 2356 C CA . LYS A 1 312 ? -1.741 -37.781 -20.641 1 81.69 312 LYS A CA 1
ATOM 2357 C C . LYS A 1 312 ? -3.188 -37.688 -20.172 1 81.69 312 LYS A C 1
ATOM 2359 O O . LYS A 1 312 ? -3.838 -38.719 -19.922 1 81.69 312 LYS A O 1
ATOM 2364 N N . ILE A 1 313 ? -3.594 -36.562 -20 1 87 313 ILE A N 1
ATOM 2365 C CA . ILE A 1 313 ? -4.969 -36.281 -19.594 1 87 313 ILE A CA 1
ATOM 2366 C C . ILE A 1 313 ? -5.652 -35.406 -20.625 1 87 313 ILE A C 1
ATOM 2368 O O . ILE A 1 313 ? -5.027 -34.5 -21.188 1 87 313 ILE A O 1
ATOM 2372 N N . THR A 1 314 ? -6.938 -35.75 -20.906 1 85.12 314 THR A N 1
ATOM 2373 C CA . THR A 1 314 ? -7.707 -34.969 -21.875 1 85.12 314 THR A CA 1
ATOM 2374 C C . THR A 1 314 ? -8.578 -33.938 -21.172 1 85.12 314 THR A C 1
ATOM 2376 O O . THR A 1 314 ? -8.742 -33.969 -19.953 1 85.12 314 THR A O 1
ATOM 2379 N N . ASN A 1 315 ? -9.094 -33.031 -21.969 1 83.19 315 ASN A N 1
ATOM 2380 C CA . ASN A 1 315 ? -10.008 -32.031 -21.422 1 83.19 315 ASN A CA 1
ATOM 2381 C C . ASN A 1 315 ? -11.25 -32.688 -20.812 1 83.19 315 ASN A C 1
ATOM 2383 O O . ASN A 1 315 ? -11.781 -32.188 -19.812 1 83.19 315 ASN A O 1
ATOM 2387 N N . THR A 1 316 ? -11.602 -33.75 -21.422 1 85.75 316 THR A N 1
ATOM 2388 C CA . THR A 1 316 ? -12.758 -34.5 -20.906 1 85.75 316 THR A CA 1
ATOM 2389 C C . THR A 1 316 ? -12.438 -35.094 -19.547 1 85.75 316 THR A C 1
ATOM 2391 O O . THR A 1 316 ? -13.289 -35.094 -18.656 1 85.75 316 THR A O 1
ATOM 2394 N N . ASP A 1 317 ? -11.266 -35.594 -19.453 1 87.94 317 ASP A N 1
ATOM 2395 C CA . ASP A 1 317 ? -10.82 -36.125 -18.172 1 87.94 317 ASP A CA 1
ATOM 2396 C C . ASP A 1 317 ? -10.836 -35.031 -17.078 1 87.94 317 ASP A C 1
ATOM 2398 O O . ASP A 1 317 ? -11.242 -35.312 -15.953 1 87.94 317 ASP A O 1
ATOM 2402 N N . VAL A 1 318 ? -10.414 -33.906 -17.469 1 85.81 318 VAL A N 1
ATOM 2403 C CA . VAL A 1 318 ? -10.312 -32.781 -16.547 1 85.81 318 VAL A CA 1
ATOM 2404 C C . VAL A 1 318 ? -11.711 -32.375 -16.062 1 85.81 318 VAL A C 1
ATOM 2406 O O . VAL A 1 318 ? -11.914 -32.125 -14.875 1 85.81 318 VAL A O 1
ATOM 2409 N N . GLU A 1 319 ? -12.555 -32.312 -16.938 1 83.38 319 GLU A N 1
ATOM 2410 C CA . GLU A 1 319 ? -13.93 -31.984 -16.578 1 83.38 319 GLU A CA 1
ATOM 2411 C C . GLU A 1 319 ? -14.516 -33 -15.602 1 83.38 319 GLU A C 1
ATOM 2413 O O . GLU A 1 319 ? -15.195 -32.594 -14.641 1 83.38 319 GLU A O 1
ATOM 2418 N N . LYS A 1 320 ? -14.266 -34.219 -15.906 1 82.88 320 LYS A N 1
ATOM 2419 C CA . LYS A 1 320 ? -14.727 -35.281 -15.008 1 82.88 320 LYS A CA 1
ATOM 2420 C C . LYS A 1 320 ? -14.102 -35.125 -13.617 1 82.88 320 LYS A C 1
ATOM 2422 O O . LYS A 1 320 ? -14.797 -35.25 -12.609 1 82.88 320 LYS A O 1
ATOM 2427 N N . LEU A 1 321 ? -12.891 -34.875 -13.648 1 86.5 321 LEU A N 1
ATOM 2428 C CA . LEU A 1 321 ? -12.164 -34.75 -12.391 1 86.5 321 LEU A CA 1
ATOM 2429 C C . LEU A 1 321 ? -12.672 -33.531 -11.594 1 86.5 321 LEU A C 1
ATOM 2431 O O . LEU A 1 321 ? -12.844 -33.625 -10.375 1 86.5 321 LEU A O 1
ATOM 2435 N N . LEU A 1 322 ? -12.875 -32.438 -12.234 1 83.44 322 LEU A N 1
ATOM 2436 C CA . LEU A 1 322 ? -13.336 -31.203 -11.586 1 83.44 322 LEU A CA 1
ATOM 2437 C C . LEU A 1 322 ? -14.719 -31.422 -10.969 1 83.44 322 LEU A C 1
ATOM 2439 O O . LEU A 1 322 ? -15.016 -30.859 -9.906 1 83.44 322 LEU A O 1
ATOM 2443 N N . LYS A 1 323 ? -15.531 -32.188 -11.602 1 82.25 323 LYS A N 1
ATOM 2444 C CA . LYS A 1 323 ? -16.859 -32.5 -11.078 1 82.25 323 LYS A CA 1
ATOM 2445 C C . LYS A 1 323 ? -16.766 -33.344 -9.805 1 82.25 323 LYS A C 1
ATOM 2447 O O . LYS A 1 323 ? -17.609 -33.219 -8.914 1 82.25 323 LYS A O 1
ATOM 2452 N N . GLU A 1 324 ? -15.719 -34.156 -9.797 1 81.62 324 GLU A N 1
ATOM 2453 C CA . GLU A 1 324 ? -15.531 -35.031 -8.641 1 81.62 324 GLU A CA 1
ATOM 2454 C C . GLU A 1 324 ? -14.875 -34.281 -7.48 1 81.62 324 GLU A C 1
ATOM 2456 O O . GLU A 1 324 ? -15.078 -34.625 -6.316 1 81.62 324 GLU A O 1
ATOM 2461 N N . LEU A 1 325 ? -14.141 -33.344 -7.84 1 82.56 325 LEU A N 1
ATOM 2462 C CA . LEU A 1 325 ? -13.422 -32.625 -6.812 1 82.56 325 LEU A CA 1
ATOM 2463 C C . LEU A 1 325 ? -14.344 -31.641 -6.082 1 82.56 325 LEU A C 1
ATOM 2465 O O . LEU A 1 325 ? -14.203 -31.438 -4.879 1 82.56 325 LEU A O 1
ATOM 2469 N N . MET B 1 1 ? 5.984 38.625 28.141 1 89.56 1 MET B N 1
ATOM 2470 C CA . MET B 1 1 ? 5.234 37.531 27.516 1 89.56 1 MET B CA 1
ATOM 2471 C C . MET B 1 1 ? 6.082 36.281 27.422 1 89.56 1 MET B C 1
ATOM 2473 O O . MET B 1 1 ? 7.254 36.344 27.047 1 89.56 1 MET B O 1
ATOM 2477 N N . VAL B 1 2 ? 5.457 35.188 27.844 1 95.62 2 VAL B N 1
ATOM 2478 C CA . VAL B 1 2 ? 6.148 33.906 27.719 1 95.62 2 VAL B CA 1
ATOM 2479 C C . VAL B 1 2 ? 5.227 32.875 27.047 1 95.62 2 VAL B C 1
ATOM 2481 O O . VAL B 1 2 ? 4.133 32.594 27.547 1 95.62 2 VAL B O 1
ATOM 2484 N N . ILE B 1 3 ? 5.684 32.344 25.922 1 96.62 3 ILE B N 1
ATOM 2485 C CA . ILE B 1 3 ? 4.98 31.297 25.219 1 96.62 3 ILE B CA 1
ATOM 2486 C C . ILE B 1 3 ? 5.797 30 25.266 1 96.62 3 ILE B C 1
ATOM 2488 O O . ILE B 1 3 ? 7.012 30.031 25.047 1 96.62 3 ILE B O 1
ATOM 2492 N N . ILE B 1 4 ? 5.168 28.953 25.594 1 97.25 4 ILE B N 1
ATOM 2493 C CA . ILE B 1 4 ? 5.781 27.625 25.469 1 97.25 4 ILE B CA 1
ATOM 2494 C C . ILE B 1 4 ? 5.086 26.844 24.359 1 97.25 4 ILE B C 1
ATOM 2496 O O . ILE B 1 4 ? 3.898 26.531 24.469 1 97.25 4 ILE B O 1
ATOM 2500 N N . ALA B 1 5 ? 5.82 26.562 23.328 1 96.12 5 ALA B N 1
ATOM 2501 C CA . ALA B 1 5 ? 5.301 25.812 22.188 1 96.12 5 ALA B CA 1
ATOM 2502 C C . ALA B 1 5 ? 5.84 24.391 22.172 1 96.12 5 ALA B C 1
ATOM 2504 O O . ALA B 1 5 ? 7.039 24.172 22.344 1 96.12 5 ALA B O 1
ATOM 2505 N N . LEU B 1 6 ? 4.902 23.469 21.984 1 95.75 6 LEU B N 1
ATOM 2506 C CA . LEU B 1 6 ? 5.27 22.047 21.969 1 95.75 6 LEU B CA 1
ATOM 2507 C C . LEU B 1 6 ? 4.914 21.406 20.625 1 95.75 6 LEU B C 1
ATOM 2509 O O . LEU B 1 6 ? 3.885 21.734 20.031 1 95.75 6 LEU B O 1
ATOM 2513 N N . ASP B 1 7 ? 5.742 20.547 20.188 1 92.69 7 ASP B N 1
ATOM 2514 C CA . ASP B 1 7 ? 5.477 19.562 19.125 1 92.69 7 ASP B CA 1
ATOM 2515 C C . ASP B 1 7 ? 5.527 18.141 19.688 1 92.69 7 ASP B C 1
ATOM 2517 O O . ASP B 1 7 ? 6.609 17.625 19.969 1 92.69 7 ASP B O 1
ATOM 2521 N N . SER B 1 8 ? 4.398 17.578 19.828 1 92.88 8 SER B N 1
ATOM 2522 C CA . SER B 1 8 ? 4.305 16.266 20.438 1 92.88 8 SER B CA 1
ATOM 2523 C C . SER B 1 8 ? 4.098 15.18 19.375 1 92.88 8 SER B C 1
ATOM 2525 O O . SER B 1 8 ? 2.975 14.977 18.906 1 92.88 8 SER B O 1
ATOM 2527 N N . GLY B 1 9 ? 5.129 14.453 19.141 1 86 9 GLY B N 1
ATOM 2528 C CA . GLY B 1 9 ? 5.082 13.383 18.156 1 86 9 GLY B CA 1
ATOM 2529 C C . GLY B 1 9 ? 5.145 12 18.781 1 86 9 GLY B C 1
ATOM 2530 O O . GLY B 1 9 ? 5.051 11.859 20 1 86 9 GLY B O 1
ATOM 2531 N N . LYS B 1 10 ? 5.312 10.906 17.969 1 77.56 10 LYS B N 1
ATOM 2532 C CA . LYS B 1 10 ? 5.352 9.508 18.391 1 77.56 10 LYS B CA 1
ATOM 2533 C C . LYS B 1 10 ? 6.691 9.172 19.047 1 77.56 10 LYS B C 1
ATOM 2535 O O . LYS B 1 10 ? 6.746 8.383 19.984 1 77.56 10 LYS B O 1
ATOM 2540 N N . THR B 1 11 ? 7.746 9.805 18.562 1 76.5 11 THR B N 1
ATOM 2541 C CA . THR B 1 11 ? 9.078 9.43 19.016 1 76.5 11 THR B CA 1
ATOM 2542 C C . THR B 1 11 ? 9.617 10.445 20.016 1 76.5 11 THR B C 1
ATOM 2544 O O . THR B 1 11 ? 10.391 10.094 20.906 1 76.5 11 THR B O 1
ATOM 2547 N N . LYS B 1 12 ? 9.227 11.719 19.812 1 85.5 12 LYS B N 1
ATOM 2548 C CA . LYS B 1 12 ? 9.758 12.781 20.656 1 85.5 12 LYS B CA 1
ATOM 2549 C C . LYS B 1 12 ? 8.711 13.867 20.891 1 85.5 12 LYS B C 1
ATOM 2551 O O . LYS B 1 12 ? 7.812 14.062 20.062 1 85.5 12 LYS B O 1
ATOM 2556 N N . THR B 1 13 ? 8.883 14.547 21.969 1 93.38 13 THR B N 1
ATOM 2557 C CA . THR B 1 13 ? 8.203 15.797 22.281 1 93.38 13 THR B CA 1
ATOM 2558 C C . THR B 1 13 ? 9.211 16.938 22.453 1 93.38 13 THR B C 1
ATOM 2560 O O . THR B 1 13 ? 10.109 16.844 23.297 1 93.38 13 THR B O 1
ATOM 2563 N N . ASN B 1 14 ? 9.023 17.938 21.609 1 93.31 14 ASN B N 1
ATOM 2564 C CA . ASN B 1 14 ? 9.891 19.094 21.672 1 93.31 14 ASN B CA 1
ATOM 2565 C C . ASN B 1 14 ? 9.156 20.312 22.219 1 93.31 14 ASN B C 1
ATOM 2567 O O . ASN B 1 14 ? 7.973 20.516 21.922 1 93.31 14 ASN B O 1
ATOM 2571 N N . ALA B 1 15 ? 9.945 21.125 22.984 1 95.94 15 ALA B N 1
ATOM 2572 C CA . ALA B 1 15 ? 9.375 22.375 23.516 1 95.94 15 ALA B CA 1
ATOM 2573 C C . ALA B 1 15 ? 10.359 23.531 23.359 1 95.94 15 ALA B C 1
ATOM 2575 O O . ALA B 1 15 ? 11.57 23.344 23.547 1 95.94 15 ALA B O 1
ATOM 2576 N N . VAL B 1 16 ? 9.781 24.641 23.078 1 95.44 16 VAL B N 1
ATOM 2577 C CA . VAL B 1 16 ? 10.547 25.875 23.078 1 95.44 16 VAL B CA 1
ATOM 2578 C C . VAL B 1 16 ? 9.75 26.969 23.781 1 95.44 16 VAL B C 1
ATOM 2580 O O . VAL B 1 16 ? 8.523 27.031 23.672 1 95.44 16 VAL B O 1
ATOM 2583 N N . ALA B 1 17 ? 10.453 27.797 24.5 1 96.25 17 ALA B N 1
ATOM 2584 C CA . ALA B 1 17 ? 9.844 28.984 25.109 1 96.25 17 ALA B CA 1
ATOM 2585 C C . ALA B 1 17 ? 10.414 30.266 24.484 1 96.25 17 ALA B C 1
ATOM 2587 O O . ALA B 1 17 ? 11.617 30.359 24.25 1 96.25 17 ALA B O 1
ATOM 2588 N N . ILE B 1 18 ? 9.508 31.125 24.188 1 94.56 18 ILE B N 1
ATOM 2589 C CA . ILE B 1 18 ? 9.969 32.406 23.625 1 94.56 18 ILE B CA 1
ATOM 2590 C C . ILE B 1 18 ? 9.398 33.562 24.438 1 94.56 18 ILE B C 1
ATOM 2592 O O . ILE B 1 18 ? 8.398 33.406 25.141 1 94.56 18 ILE B O 1
ATOM 2596 N N . ASP B 1 19 ? 10.016 34.719 24.281 1 92.62 19 ASP B N 1
ATOM 2597 C CA . ASP B 1 19 ? 9.531 35.906 24.938 1 92.62 19 ASP B CA 1
ATOM 2598 C C . ASP B 1 19 ? 8.93 36.906 23.938 1 92.62 19 ASP B C 1
ATOM 2600 O O . ASP B 1 19 ? 8.656 36.531 22.797 1 92.62 19 ASP B O 1
ATOM 2604 N N . ASP B 1 20 ? 8.688 38.125 24.391 1 87.31 20 ASP B N 1
ATOM 2605 C CA . ASP B 1 20 ? 8 39.125 23.609 1 87.31 20 ASP B CA 1
ATOM 2606 C C . ASP B 1 20 ? 8.852 39.562 22.406 1 87.31 20 ASP B C 1
ATOM 2608 O O . ASP B 1 20 ? 8.32 40.031 21.406 1 87.31 20 ASP B O 1
ATOM 2612 N N . SER B 1 21 ? 10.133 39.5 22.531 1 87 21 SER B N 1
ATOM 2613 C CA . SER B 1 21 ? 11.047 39.875 21.469 1 87 21 SER B CA 1
ATOM 2614 C C . SER B 1 21 ? 11.391 38.688 20.578 1 87 21 SER B C 1
ATOM 2616 O O . SER B 1 21 ? 12.281 38.781 19.734 1 87 21 SER B O 1
ATOM 2618 N N . LEU B 1 22 ? 10.703 37.531 20.797 1 89.88 22 LEU B N 1
ATOM 2619 C CA . LEU B 1 22 ? 10.836 36.312 20.031 1 89.88 22 LEU B CA 1
ATOM 2620 C C . LEU B 1 22 ? 12.195 35.656 20.266 1 89.88 22 LEU B C 1
ATOM 2622 O O . LEU B 1 22 ? 12.719 34.969 19.391 1 89.88 22 LEU B O 1
ATOM 2626 N N . ASN B 1 23 ? 12.812 35.938 21.406 1 91.69 23 ASN B N 1
ATOM 2627 C CA . ASN B 1 23 ? 14.016 35.219 21.828 1 91.69 23 ASN B CA 1
ATOM 2628 C C . ASN B 1 23 ? 13.672 33.844 22.391 1 91.69 23 ASN B C 1
ATOM 2630 O O . ASN B 1 23 ? 12.711 33.719 23.156 1 91.69 23 ASN B O 1
ATOM 2634 N N . VAL B 1 24 ? 14.469 32.906 21.984 1 93.12 24 VAL B N 1
ATOM 2635 C CA . VAL B 1 24 ? 14.289 31.562 22.531 1 93.12 24 VAL B CA 1
ATOM 2636 C C . VAL B 1 24 ? 14.898 31.484 23.922 1 93.12 24 VAL B C 1
ATOM 2638 O O . VAL B 1 24 ? 16.094 31.734 24.094 1 93.12 24 VAL B O 1
ATOM 2641 N N . LEU B 1 25 ? 14.094 31.078 24.828 1 94.12 25 LEU B N 1
ATOM 2642 C CA . LEU B 1 25 ? 14.492 31.094 26.234 1 94.12 25 LEU B CA 1
ATOM 2643 C C . LEU B 1 25 ? 14.836 29.688 26.703 1 94.12 25 LEU B C 1
ATOM 2645 O O . LEU B 1 25 ? 15.555 29.516 27.688 1 94.12 25 LEU B O 1
ATOM 2649 N N . CYS B 1 26 ? 14.266 28.734 26.047 1 94.81 26 CYS B N 1
ATOM 2650 C CA . CYS B 1 26 ? 14.477 27.344 26.422 1 94.81 26 CYS B CA 1
ATOM 2651 C C . CYS B 1 26 ? 14.188 26.406 25.266 1 94.81 26 CYS B C 1
ATOM 2653 O O . CYS B 1 26 ? 13.344 26.703 24.406 1 94.81 26 CYS B O 1
ATOM 2655 N N . ARG B 1 27 ? 14.945 25.312 25.141 1 93.88 27 ARG B N 1
ATOM 2656 C CA . ARG B 1 27 ? 14.727 24.172 24.25 1 93.88 27 ARG B CA 1
ATOM 2657 C C . ARG B 1 27 ? 14.844 22.859 25.016 1 93.88 27 ARG B C 1
ATOM 2659 O O . ARG B 1 27 ? 15.883 22.562 25.625 1 93.88 27 ARG B O 1
ATOM 2666 N N . VAL B 1 28 ? 13.781 22.172 24.984 1 94.81 28 VAL B N 1
ATOM 2667 C CA . VAL B 1 28 ? 13.773 20.922 25.719 1 94.81 28 VAL B CA 1
ATOM 2668 C C . VAL B 1 28 ? 13.164 19.812 24.859 1 94.81 28 VAL B C 1
ATOM 2670 O O . VAL B 1 28 ? 12.328 20.094 24 1 94.81 28 VAL B O 1
ATOM 2673 N N . SER B 1 29 ? 13.656 18.656 25 1 94.19 29 SER B N 1
ATOM 2674 C CA . SER B 1 29 ? 13.094 17.484 24.344 1 94.19 29 SER B CA 1
ATOM 2675 C C . SER B 1 29 ? 12.891 16.344 25.328 1 94.19 29 SER B C 1
ATOM 2677 O O . SER B 1 29 ? 13.609 16.234 26.312 1 94.19 29 SER B O 1
ATOM 2679 N N . ASP B 1 30 ? 11.859 15.602 25.016 1 94.06 30 ASP B N 1
ATOM 2680 C CA . ASP B 1 30 ? 11.57 14.406 25.812 1 94.06 30 ASP B CA 1
ATOM 2681 C C . ASP B 1 30 ? 11.039 13.281 24.938 1 94.06 30 ASP B C 1
ATOM 2683 O O . ASP B 1 30 ? 11.109 13.359 23.703 1 94.06 30 ASP B O 1
ATOM 2687 N N . ARG B 1 31 ? 10.641 12.18 25.594 1 91.44 31 ARG B N 1
ATOM 2688 C CA . ARG B 1 31 ? 10.086 11.031 24.875 1 91.44 31 ARG B CA 1
ATOM 2689 C C . ARG B 1 31 ? 8.82 11.422 24.125 1 91.44 31 ARG B C 1
ATOM 2691 O O . ARG B 1 31 ? 8.25 12.484 24.375 1 91.44 31 ARG B O 1
ATOM 2698 N N . GLY B 1 32 ? 8.391 10.57 23.328 1 89.38 32 GLY B N 1
ATOM 2699 C CA . GLY B 1 32 ? 7.207 10.805 22.516 1 89.38 32 GLY B CA 1
ATOM 2700 C C . GLY B 1 32 ? 5.926 10.859 23.328 1 89.38 32 GLY B C 1
ATOM 2701 O O . GLY B 1 32 ? 5.77 10.125 24.297 1 89.38 32 GLY B O 1
ATOM 2702 N N . GLY B 1 33 ? 5.074 11.797 22.938 1 90.25 33 GLY B N 1
ATOM 2703 C CA . GLY B 1 33 ? 3.758 11.953 23.531 1 90.25 33 GLY B CA 1
ATOM 2704 C C . GLY B 1 33 ? 2.627 11.82 22.531 1 90.25 33 GLY B C 1
ATOM 2705 O O . GLY B 1 33 ? 1.64 12.555 22.609 1 90.25 33 GLY B O 1
ATOM 2706 N N . GLY B 1 34 ? 2.779 10.961 21.625 1 88 34 GLY B N 1
ATOM 2707 C CA . GLY B 1 34 ? 1.714 10.711 20.672 1 88 34 GLY B CA 1
ATOM 2708 C C . GLY B 1 34 ? 0.463 10.133 21.297 1 88 34 GLY B C 1
ATOM 2709 O O . GLY B 1 34 ? 0.534 9.484 22.359 1 88 34 GLY B O 1
ATOM 2710 N N . LEU B 1 35 ? -0.614 10.289 20.609 1 87.69 35 LEU B N 1
ATOM 2711 C CA . LEU B 1 35 ? -1.908 9.961 21.203 1 87.69 35 LEU B CA 1
ATOM 2712 C C . LEU B 1 35 ? -2.123 8.453 21.234 1 87.69 35 LEU B C 1
ATOM 2714 O O . LEU B 1 35 ? -3.037 7.961 21.891 1 87.69 35 LEU B O 1
ATOM 2718 N N . ILE B 1 36 ? -1.234 7.746 20.594 1 76.81 36 ILE B N 1
ATOM 2719 C CA . ILE B 1 36 ? -1.295 6.289 20.609 1 76.81 36 ILE B CA 1
ATOM 2720 C C . ILE B 1 36 ? -0.877 5.762 21.984 1 76.81 36 ILE B C 1
A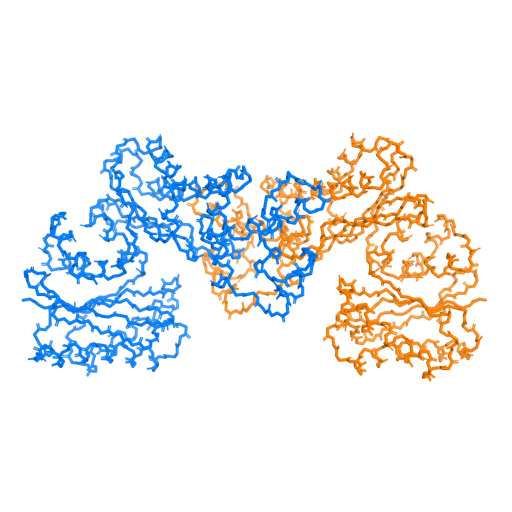TOM 2722 O O . ILE B 1 36 ? -1.172 4.617 22.328 1 76.81 36 ILE B O 1
ATOM 2726 N N . TYR B 1 37 ? -0.218 6.535 22.766 1 86.94 37 TYR B N 1
ATOM 2727 C CA . TYR B 1 37 ? 0.294 6.109 24.062 1 86.94 37 TYR B CA 1
ATOM 2728 C C . TYR B 1 37 ? -0.764 6.273 25.141 1 86.94 37 TYR B C 1
ATOM 2730 O O . TYR B 1 37 ? -1.825 6.852 24.906 1 86.94 37 TYR B O 1
ATOM 2738 N N . SER B 1 38 ? -0.46 5.695 26.266 1 92.19 38 SER B N 1
ATOM 2739 C CA . SER B 1 38 ? -1.353 5.824 27.422 1 92.19 38 SER B CA 1
ATOM 2740 C C . SER B 1 38 ? -1.391 7.262 27.922 1 92.19 38 SER B C 1
ATOM 2742 O O . SER B 1 38 ? -0.451 8.031 27.703 1 92.19 38 SER B O 1
ATOM 2744 N N . ASP B 1 39 ? -2.477 7.617 28.609 1 94.62 39 ASP B N 1
ATOM 2745 C CA . ASP B 1 39 ? -2.639 8.961 29.156 1 94.62 39 ASP B CA 1
ATOM 2746 C C . ASP B 1 39 ? -1.454 9.336 30.031 1 94.62 39 ASP B C 1
ATOM 2748 O O . ASP B 1 39 ? -0.981 10.477 30 1 94.62 39 ASP B O 1
ATOM 2752 N N . GLU B 1 40 ? -1.011 8.391 30.703 1 95 40 GLU B N 1
ATOM 2753 C CA . GLU B 1 40 ? 0.078 8.664 31.641 1 95 40 GLU B CA 1
ATOM 2754 C C . GLU B 1 40 ? 1.372 8.992 30.906 1 95 40 GLU B C 1
ATOM 2756 O O . GLU B 1 40 ? 2.102 9.906 31.297 1 95 40 GLU B O 1
ATOM 2761 N N . VAL B 1 41 ? 1.637 8.312 29.875 1 95.19 41 VAL B N 1
ATOM 2762 C CA . VAL B 1 41 ? 2.842 8.531 29.094 1 95.19 41 VAL B CA 1
ATOM 2763 C C . VAL B 1 41 ? 2.793 9.906 28.438 1 95.19 41 VAL B C 1
ATOM 2765 O O . VAL B 1 41 ? 3.779 10.648 28.453 1 95.19 41 VAL B O 1
ATOM 2768 N N . ILE B 1 42 ? 1.674 10.219 27.969 1 96.31 42 ILE B N 1
ATOM 2769 C CA . ILE B 1 42 ? 1.486 11.5 27.297 1 96.31 42 ILE B CA 1
ATOM 2770 C C . ILE B 1 42 ? 1.641 12.633 28.312 1 96.31 42 ILE B C 1
ATOM 2772 O O . ILE B 1 42 ? 2.355 13.609 28.062 1 96.31 42 ILE B O 1
ATOM 2776 N N . MET B 1 43 ? 0.993 12.445 29.406 1 96.62 43 MET B N 1
ATOM 2777 C CA . MET B 1 43 ? 1.028 13.453 30.469 1 96.62 43 MET B CA 1
ATOM 2778 C C . MET B 1 43 ? 2.459 13.703 30.922 1 96.62 43 MET B C 1
ATOM 2780 O O . MET B 1 43 ? 2.875 14.859 31.062 1 96.62 43 MET B O 1
ATOM 2784 N N . ASN B 1 44 ? 3.115 12.656 31.109 1 96.62 44 ASN B N 1
ATOM 2785 C CA . ASN B 1 44 ? 4.492 12.789 31.562 1 96.62 44 ASN B CA 1
ATOM 2786 C C . ASN B 1 44 ? 5.363 13.508 30.547 1 96.62 44 ASN B C 1
ATOM 2788 O O . ASN B 1 44 ? 6.176 14.359 30.906 1 96.62 44 ASN B O 1
ATOM 2792 N N . ALA B 1 45 ? 5.188 13.203 29.344 1 96.69 45 ALA B N 1
ATOM 2793 C CA . ALA B 1 45 ? 5.965 13.844 28.281 1 96.69 45 ALA B CA 1
ATOM 2794 C C . ALA B 1 45 ? 5.699 15.344 28.234 1 96.69 45 ALA B C 1
ATOM 2796 O O . ALA B 1 45 ? 6.637 16.141 28.156 1 96.69 45 ALA B O 1
ATOM 2797 N N . LEU B 1 46 ? 4.434 15.703 28.312 1 97.12 46 LEU B N 1
ATOM 2798 C CA . LEU B 1 46 ? 4.059 17.109 28.25 1 97.12 46 LEU B CA 1
ATOM 2799 C C . LEU B 1 46 ? 4.531 17.859 29.5 1 97.12 46 LEU B C 1
ATOM 2801 O O . LEU B 1 46 ? 5.121 18.938 29.391 1 97.12 46 LEU B O 1
ATOM 2805 N N . MET B 1 47 ? 4.301 17.281 30.594 1 96.31 47 MET B N 1
ATOM 2806 C CA . MET B 1 47 ? 4.656 17.906 31.859 1 96.31 47 MET B CA 1
ATOM 2807 C C . MET B 1 47 ? 6.168 18.094 31.969 1 96.31 47 MET B C 1
ATOM 2809 O O . MET B 1 47 ? 6.641 19.141 32.406 1 96.31 47 MET B O 1
ATOM 2813 N N . ASN B 1 48 ? 6.832 17.094 31.562 1 96.75 48 ASN B N 1
ATOM 2814 C CA . ASN B 1 48 ? 8.281 17.125 31.688 1 96.75 48 ASN B CA 1
ATOM 2815 C C . ASN B 1 48 ? 8.883 18.297 30.906 1 96.75 48 ASN B C 1
ATOM 2817 O O . ASN B 1 48 ? 9.719 19.031 31.422 1 96.75 48 ASN B O 1
ATOM 2821 N N . VAL B 1 49 ? 8.445 18.438 29.703 1 97.38 49 VAL B N 1
ATOM 2822 C CA . VAL B 1 49 ? 9.055 19.469 28.859 1 97.38 49 VAL B CA 1
ATOM 2823 C C . VAL B 1 49 ? 8.617 20.859 29.344 1 97.38 49 VAL B C 1
ATOM 2825 O O . VAL B 1 49 ? 9.375 21.828 29.234 1 97.38 49 VAL B O 1
ATOM 2828 N N . ILE B 1 50 ? 7.438 21 29.875 1 97 50 ILE B N 1
ATOM 2829 C CA . ILE B 1 50 ? 6.941 22.297 30.359 1 97 50 ILE B CA 1
ATOM 2830 C C . ILE B 1 50 ? 7.676 22.672 31.641 1 97 50 ILE B C 1
ATOM 2832 O O . ILE B 1 50 ? 8.188 23.781 31.766 1 97 50 ILE B O 1
ATOM 2836 N N . VAL B 1 51 ? 7.777 21.719 32.531 1 96.12 51 VAL B N 1
ATOM 2837 C CA . VAL B 1 51 ? 8.406 21.953 33.812 1 96.12 51 VAL B CA 1
ATOM 2838 C C . VAL B 1 51 ? 9.891 22.266 33.625 1 96.12 51 VAL B C 1
ATOM 2840 O O . VAL B 1 51 ? 10.445 23.141 34.281 1 96.12 51 VAL B O 1
ATOM 2843 N N . GLU B 1 52 ? 10.453 21.516 32.75 1 97 52 GLU B N 1
ATOM 2844 C CA . GLU B 1 52 ? 11.867 21.766 32.5 1 97 52 GLU B CA 1
ATOM 2845 C C . GLU B 1 52 ? 12.086 23.156 31.891 1 97 52 GLU B C 1
ATOM 2847 O O . GLU B 1 52 ? 13.055 23.828 32.25 1 97 52 GLU B O 1
ATOM 2852 N N . CYS B 1 53 ? 11.273 23.578 31.016 1 96.38 53 CYS B N 1
ATOM 2853 C CA . CYS B 1 53 ? 11.367 24.922 30.469 1 96.38 53 CYS B CA 1
ATOM 2854 C C . CYS B 1 53 ? 11.227 25.969 31.562 1 96.38 53 CYS B C 1
ATOM 2856 O O . CYS B 1 53 ? 11.992 26.938 31.594 1 96.38 53 CYS B O 1
ATOM 2858 N N . MET B 1 54 ? 10.305 25.766 32.438 1 95.56 54 MET B N 1
ATOM 2859 C CA . MET B 1 54 ? 10.102 26.703 33.531 1 95.56 54 MET B CA 1
ATOM 2860 C C . MET B 1 54 ? 11.336 26.766 34.438 1 95.56 54 MET B C 1
ATOM 2862 O O . MET B 1 54 ? 11.742 27.859 34.844 1 95.56 54 MET B O 1
ATOM 2866 N N . ARG B 1 55 ? 11.852 25.625 34.656 1 95.81 55 ARG B N 1
ATOM 2867 C CA . ARG B 1 55 ? 13.047 25.547 35.469 1 95.81 55 ARG B CA 1
ATOM 2868 C C . ARG B 1 55 ? 14.211 26.297 34.844 1 95.81 55 ARG B C 1
ATOM 2870 O O . ARG B 1 55 ? 14.859 27.109 35.5 1 95.81 55 ARG B O 1
ATOM 2877 N N . VAL B 1 56 ? 14.43 26.078 33.625 1 95.44 56 VAL B N 1
ATOM 2878 C CA . VAL B 1 56 ? 15.531 26.688 32.906 1 95.44 56 VAL B CA 1
ATOM 2879 C C . VAL B 1 56 ? 15.359 28.203 32.906 1 95.44 56 VAL B C 1
ATOM 2881 O O . VAL B 1 56 ? 16.328 28.953 33.031 1 95.44 56 VAL B O 1
ATOM 2884 N N . MET B 1 57 ? 14.141 28.609 32.781 1 95 57 MET B N 1
ATOM 2885 C CA . MET B 1 57 ? 13.859 30.031 32.656 1 95 57 MET B CA 1
ATOM 2886 C C . MET B 1 57 ? 13.75 30.688 34.031 1 95 57 MET B C 1
ATOM 2888 O O . MET B 1 57 ? 13.789 31.906 34.156 1 95 57 MET B O 1
ATOM 2892 N N . GLY B 1 58 ? 13.539 29.844 35.031 1 95 58 GLY B N 1
ATOM 2893 C CA . GLY B 1 58 ? 13.352 30.359 36.375 1 95 58 GLY B CA 1
ATOM 2894 C C . GLY B 1 58 ? 12.039 31.094 36.562 1 95 58 GLY B C 1
ATOM 2895 O O . GLY B 1 58 ? 11.992 32.125 37.219 1 95 58 GLY B O 1
ATOM 2896 N N . ILE B 1 59 ? 10.992 30.609 35.969 1 93.69 59 ILE B N 1
ATOM 2897 C CA . ILE B 1 59 ? 9.695 31.281 36.062 1 93.69 59 ILE B CA 1
ATOM 2898 C C . ILE B 1 59 ? 8.68 30.375 36.719 1 93.69 59 ILE B C 1
ATOM 2900 O O . ILE B 1 59 ? 8.93 29.172 36.906 1 93.69 59 ILE B O 1
ATOM 2904 N N . ARG B 1 60 ? 7.617 31 37.062 1 93.56 60 ARG B N 1
ATOM 2905 C CA . ARG B 1 60 ? 6.477 30.266 37.594 1 93.56 60 ARG B CA 1
ATOM 2906 C C . ARG B 1 60 ? 5.379 30.109 36.562 1 93.56 60 ARG B C 1
ATOM 2908 O O . ARG B 1 60 ? 5.398 30.781 35.531 1 93.56 60 ARG B O 1
ATOM 2915 N N . VAL B 1 61 ? 4.488 29.281 36.844 1 93.88 61 VAL B N 1
ATOM 2916 C CA . VAL B 1 61 ? 3.424 28.922 35.906 1 93.88 61 VAL B CA 1
ATOM 2917 C C . VAL B 1 61 ? 2.617 30.172 35.562 1 93.88 61 VAL B C 1
ATOM 2919 O O . VAL B 1 61 ? 2.162 30.312 34.406 1 93.88 61 VAL B O 1
ATOM 2922 N N . ASN B 1 62 ? 2.443 31.047 36.531 1 93.06 62 ASN B N 1
ATOM 2923 C CA . ASN B 1 62 ? 1.646 32.25 36.344 1 93.06 62 ASN B CA 1
ATOM 2924 C C . ASN B 1 62 ? 2.314 33.219 35.344 1 93.06 62 ASN B C 1
ATOM 2926 O O . ASN B 1 62 ? 1.668 34.125 34.812 1 93.06 62 ASN B O 1
ATOM 2930 N N . ASP B 1 63 ? 3.57 33.031 35.062 1 94.69 63 ASP B N 1
ATOM 2931 C CA . ASP B 1 63 ? 4.32 33.875 34.156 1 94.69 63 ASP B CA 1
ATOM 2932 C C . ASP B 1 63 ? 4.102 33.469 32.688 1 94.69 63 ASP B C 1
ATOM 2934 O O . ASP B 1 63 ? 4.441 34.188 31.781 1 94.69 63 ASP B O 1
ATOM 2938 N N . ILE B 1 64 ? 3.502 32.344 32.5 1 96.06 64 ILE B N 1
ATOM 2939 C CA . ILE B 1 64 ? 3.297 31.797 31.172 1 96.06 64 ILE B CA 1
ATOM 2940 C C . ILE B 1 64 ? 2.014 32.375 30.578 1 96.06 64 ILE B C 1
ATOM 2942 O O . ILE B 1 64 ? 0.961 32.375 31.219 1 96.06 64 ILE B O 1
ATOM 2946 N N . ASP B 1 65 ? 2.066 32.812 29.406 1 96.38 65 ASP B N 1
ATOM 2947 C CA . ASP B 1 65 ? 0.892 33.406 28.75 1 96.38 65 ASP B CA 1
ATOM 2948 C C . ASP B 1 65 ? 0.122 32.344 27.969 1 96.38 65 ASP B C 1
ATOM 2950 O O . ASP B 1 65 ? -1.11 32.344 27.984 1 96.38 65 ASP B O 1
ATOM 2954 N N . VAL B 1 66 ? 0.861 31.547 27.219 1 97.06 66 VAL B N 1
ATOM 2955 C CA . VAL B 1 66 ? 0.209 30.531 26.406 1 97.06 66 VAL B CA 1
ATOM 2956 C C . VAL B 1 66 ? 1.097 29.297 26.328 1 97.06 66 VAL B C 1
ATOM 2958 O O . VAL B 1 66 ? 2.322 29.406 26.234 1 97.06 66 VAL B O 1
ATOM 2961 N N . ILE B 1 67 ? 0.531 28.156 26.422 1 97.31 67 ILE B N 1
ATOM 2962 C CA . ILE B 1 67 ? 1.142 26.875 26.062 1 97.31 67 ILE B CA 1
ATOM 2963 C C . ILE B 1 67 ? 0.414 26.266 24.875 1 97.31 67 ILE B C 1
ATOM 2965 O O . ILE B 1 67 ? -0.801 26.062 24.922 1 97.31 67 ILE B O 1
ATOM 2969 N N . ALA B 1 68 ? 1.106 26.062 23.828 1 96.44 68 ALA B N 1
ATOM 2970 C CA . ALA B 1 68 ? 0.502 25.484 22.641 1 96.44 68 ALA B CA 1
ATOM 2971 C C . ALA B 1 68 ? 1.095 24.125 22.312 1 96.44 68 ALA B C 1
ATOM 2973 O O . ALA B 1 68 ? 2.314 23.938 22.344 1 96.44 68 ALA B O 1
ATOM 2974 N N . VAL B 1 69 ? 0.229 23.156 22.031 1 95.38 69 VAL B N 1
ATOM 2975 C CA . VAL B 1 69 ? 0.66 21.812 21.703 1 95.38 69 VAL B CA 1
ATOM 2976 C C . VAL B 1 69 ? 0.22 21.453 20.281 1 95.38 69 VAL B C 1
ATOM 2978 O O . VAL B 1 69 ? -0.976 21.438 19.984 1 95.38 69 VAL B O 1
ATOM 2981 N N . SER B 1 70 ? 1.14 21.219 19.438 1 93.62 70 SER B N 1
ATOM 2982 C CA . SER B 1 70 ? 0.891 20.609 18.141 1 93.62 70 SER B CA 1
ATOM 2983 C C . SER B 1 70 ? 1.026 19.094 18.219 1 93.62 70 SER B C 1
ATOM 2985 O O . SER B 1 70 ? 2.076 18.562 18.609 1 93.62 70 SER B O 1
ATOM 2987 N N . TRP B 1 71 ? -0.013 18.438 17.844 1 91.81 71 TRP B N 1
ATOM 2988 C CA . TRP B 1 71 ? -0.071 17 18.125 1 91.81 71 TRP B CA 1
ATOM 2989 C C . TRP B 1 71 ? -0.172 16.203 16.844 1 91.81 71 TRP B C 1
ATOM 2991 O O . TRP B 1 71 ? -1.052 16.453 16.016 1 91.81 71 TRP B O 1
ATOM 3001 N N . ALA B 1 72 ? 0.738 15.203 16.844 1 81 72 ALA B N 1
ATOM 3002 C CA . ALA B 1 72 ? 0.631 14.242 15.75 1 81 72 ALA B CA 1
ATOM 3003 C C . ALA B 1 72 ? -0.573 13.328 15.938 1 81 72 ALA B C 1
ATOM 3005 O O . ALA B 1 72 ? -1.068 13.172 17.062 1 81 72 ALA B O 1
ATOM 3006 N N . ASP B 1 73 ? -1.345 12.859 15.016 1 74.88 73 ASP B N 1
ATOM 3007 C CA . ASP B 1 73 ? -2.338 11.797 15.008 1 74.88 73 ASP B CA 1
ATOM 3008 C C . ASP B 1 73 ? -3.695 12.297 15.492 1 74.88 73 ASP B C 1
ATOM 3010 O O . ASP B 1 73 ? -4.594 11.508 15.773 1 74.88 73 ASP B O 1
ATOM 3014 N N . LEU B 1 74 ? -3.76 13.656 15.766 1 85.31 74 LEU B N 1
ATOM 3015 C CA . LEU B 1 74 ? -5.051 14.203 16.172 1 85.31 74 LEU B CA 1
ATOM 3016 C C . LEU B 1 74 ? -6.039 14.164 15.008 1 85.31 74 LEU B C 1
ATOM 3018 O O . LEU B 1 74 ? -6.504 15.203 14.539 1 85.31 74 LEU B O 1
ATOM 3022 N N . ASP B 1 75 ? -6.469 12.984 14.625 1 73.81 75 ASP B N 1
ATOM 3023 C CA . ASP B 1 75 ? -7.195 12.805 13.367 1 73.81 75 ASP B CA 1
ATOM 3024 C C . ASP B 1 75 ? -8.625 12.32 13.625 1 73.81 75 ASP B C 1
ATOM 3026 O O . ASP B 1 75 ? -9.492 12.438 12.758 1 73.81 75 ASP B O 1
ATOM 3030 N N . THR B 1 76 ? -8.875 11.766 14.758 1 74.31 76 THR B N 1
ATOM 3031 C CA . THR B 1 76 ? -10.18 11.156 15.016 1 74.31 76 THR B CA 1
ATOM 3032 C C . THR B 1 76 ? -10.883 11.859 16.172 1 74.31 76 THR B C 1
ATOM 3034 O O . THR B 1 76 ? -10.25 12.547 16.969 1 74.31 76 THR B O 1
ATOM 3037 N N . GLU B 1 77 ? -12.164 11.633 16.141 1 79.31 77 GLU B N 1
ATOM 3038 C CA . GLU B 1 77 ? -12.938 12.188 17.25 1 79.31 77 GLU B CA 1
ATOM 3039 C C . GLU B 1 77 ? -12.453 11.641 18.594 1 79.31 77 GLU B C 1
ATOM 3041 O O . GLU B 1 77 ? -12.375 12.383 19.578 1 79.31 77 GLU B O 1
ATOM 3046 N N . ALA B 1 78 ? -12.125 10.414 18.594 1 80.81 78 ALA B N 1
ATOM 3047 C CA . ALA B 1 78 ? -11.641 9.781 19.828 1 80.81 78 ALA B CA 1
ATOM 3048 C C . ALA B 1 78 ? -10.352 10.438 20.297 1 80.81 78 ALA B C 1
ATOM 3050 O O . ALA B 1 78 ? -10.172 10.656 21.5 1 80.81 78 ALA B O 1
ATOM 3051 N N . TYR B 1 79 ? -9.539 10.781 19.391 1 85.69 79 TYR B N 1
ATOM 3052 C CA . TYR B 1 79 ? -8.273 11.391 19.75 1 85.69 79 TYR B CA 1
ATOM 3053 C C . TYR B 1 79 ? -8.469 12.836 20.203 1 85.69 79 TYR B C 1
ATOM 3055 O O . TYR B 1 79 ? -7.754 13.32 21.094 1 85.69 79 TYR B O 1
ATOM 3063 N N . TRP B 1 80 ? -9.438 13.445 19.656 1 89.81 80 TRP B N 1
ATOM 3064 C CA . TRP B 1 80 ? -9.742 14.805 20.109 1 89.81 80 TRP B CA 1
ATOM 3065 C C . TRP B 1 80 ? -10.266 14.797 21.547 1 89.81 80 TRP B C 1
ATOM 3067 O O . TRP B 1 80 ? -9.883 15.648 22.344 1 89.81 80 TRP B O 1
ATOM 3077 N N . ILE B 1 81 ? -11.102 13.859 21.828 1 91.69 81 ILE B N 1
ATOM 3078 C CA . ILE B 1 81 ? -11.641 13.734 23.188 1 91.69 81 ILE B CA 1
ATOM 3079 C C . ILE B 1 81 ? -10.516 13.406 24.156 1 91.69 81 ILE B C 1
ATOM 3081 O O . ILE B 1 81 ? -10.414 14.016 25.234 1 91.69 81 ILE B O 1
ATOM 3085 N N . LYS B 1 82 ? -9.711 12.5 23.781 1 92.75 82 LYS B N 1
ATOM 3086 C CA . LYS B 1 82 ? -8.57 12.109 24.609 1 92.75 82 LYS B CA 1
ATOM 3087 C C . LYS B 1 82 ? -7.641 13.289 24.844 1 92.75 82 LYS B C 1
ATOM 3089 O O . LYS B 1 82 ? -7.25 13.555 25.984 1 92.75 82 LYS B O 1
ATOM 3094 N N . ALA B 1 83 ? -7.34 14 23.797 1 95.31 83 ALA B N 1
ATOM 3095 C CA . ALA B 1 83 ? -6.449 15.156 23.906 1 95.31 83 ALA B CA 1
ATOM 3096 C C . ALA B 1 83 ? -7.039 16.219 24.812 1 95.31 83 ALA B C 1
ATOM 3098 O O . ALA B 1 83 ? -6.324 16.812 25.625 1 95.31 83 ALA B O 1
ATOM 3099 N N . SER B 1 84 ? -8.289 16.438 24.688 1 95.88 84 SER B N 1
ATOM 3100 C CA . SER B 1 84 ? -8.961 17.438 25.516 1 95.88 84 SER B CA 1
ATOM 3101 C C . SER B 1 84 ? -8.891 17.062 27 1 95.88 84 SER B C 1
ATOM 3103 O O . SER B 1 84 ? -8.648 17.922 27.844 1 95.88 84 SER B O 1
ATOM 3105 N N . ARG B 1 85 ? -9.078 15.828 27.219 1 96.62 85 ARG B N 1
ATOM 3106 C CA . ARG B 1 85 ? -9 15.344 28.594 1 96.62 85 ARG B CA 1
ATOM 3107 C C . ARG B 1 85 ? -7.594 15.523 29.156 1 96.62 85 ARG B C 1
ATOM 3109 O O . ARG B 1 85 ? -7.426 15.977 30.297 1 96.62 85 ARG B O 1
ATOM 3116 N N . ILE B 1 86 ? -6.695 15.203 28.375 1 96.94 86 ILE B N 1
ATOM 3117 C CA . ILE B 1 86 ? -5.301 15.281 28.797 1 96.94 86 ILE B CA 1
ATOM 3118 C C . ILE B 1 86 ? -4.918 16.734 29.062 1 96.94 86 ILE B C 1
ATOM 3120 O O . ILE B 1 86 ? -4.27 17.047 30.062 1 96.94 86 ILE B O 1
ATOM 3124 N N . ILE B 1 87 ? -5.32 17.594 28.234 1 97.06 87 ILE B N 1
ATOM 3125 C CA . ILE B 1 87 ? -4.984 19.016 28.359 1 97.06 87 ILE B CA 1
ATOM 3126 C C . ILE B 1 87 ? -5.676 19.609 29.578 1 97.06 87 ILE B C 1
ATOM 3128 O O . ILE B 1 87 ? -5.098 20.438 30.281 1 97.06 87 ILE B O 1
ATOM 3132 N N . ASN B 1 88 ? -6.891 19.188 29.797 1 97.38 88 ASN B N 1
ATOM 3133 C CA . ASN B 1 88 ? -7.594 19.625 31 1 97.38 88 ASN B CA 1
ATOM 3134 C C . ASN B 1 88 ? -6.871 19.188 32.281 1 97.38 88 ASN B C 1
ATOM 3136 O O . ASN B 1 88 ? -6.73 19.953 33.219 1 97.38 88 ASN B O 1
ATOM 3140 N N . GLU B 1 89 ? -6.504 17.953 32.219 1 97.44 89 GLU B N 1
ATOM 3141 C CA . GLU B 1 89 ? -5.773 17.438 33.375 1 97.44 89 GLU B CA 1
AT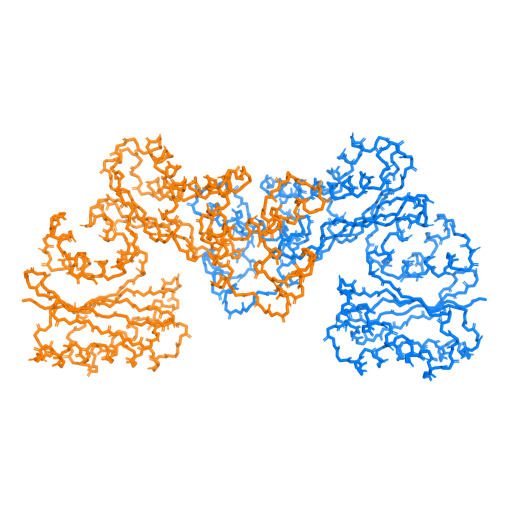OM 3142 C C . GLU B 1 89 ? -4.426 18.125 33.531 1 97.44 89 GLU B C 1
ATOM 3144 O O . GLU B 1 89 ? -3.994 18.406 34.656 1 97.44 89 GLU B O 1
ATOM 3149 N N . LEU B 1 90 ? -3.801 18.375 32.5 1 97.19 90 LEU B N 1
ATOM 3150 C CA . LEU B 1 90 ? -2.531 19.078 32.5 1 97.19 90 LEU B CA 1
ATOM 3151 C C . LEU B 1 90 ? -2.693 20.469 33.156 1 97.19 90 LEU B C 1
ATOM 3153 O O . LEU B 1 90 ? -1.88 20.859 33.969 1 97.19 90 LEU B O 1
ATOM 3157 N N . ALA B 1 91 ? -3.686 21.141 32.75 1 96.62 91 ALA B N 1
ATOM 3158 C CA . ALA B 1 91 ? -3.977 22.469 33.281 1 96.62 91 ALA B CA 1
ATOM 3159 C C . ALA B 1 91 ? -4.129 22.406 34.812 1 96.62 91 ALA B C 1
ATOM 3161 O O . ALA B 1 91 ? -3.604 23.266 35.531 1 96.62 91 ALA B O 1
ATOM 3162 N N . ARG B 1 92 ? -4.805 21.391 35.219 1 96.5 92 ARG B N 1
ATOM 3163 C CA . ARG B 1 92 ? -5.031 21.203 36.656 1 96.5 92 ARG B CA 1
ATOM 3164 C C . ARG B 1 92 ? -3.727 20.891 37.375 1 96.5 92 ARG B C 1
ATOM 3166 O O . ARG B 1 92 ? -3.443 21.469 38.438 1 96.5 92 ARG B O 1
ATOM 3173 N N . ARG B 1 93 ? -2.992 20.109 36.812 1 95.31 93 ARG B N 1
ATOM 3174 C CA . ARG B 1 93 ? -1.784 19.609 37.469 1 95.31 93 ARG B CA 1
ATOM 3175 C C . ARG B 1 93 ? -0.743 20.719 37.594 1 95.31 93 ARG B C 1
ATOM 3177 O O . ARG B 1 93 ? -0.028 20.797 38.594 1 95.31 93 ARG B O 1
ATOM 3184 N N . ILE B 1 94 ? -0.691 21.516 36.594 1 94.38 94 ILE B N 1
ATOM 3185 C CA . ILE B 1 94 ? 0.347 22.547 36.656 1 94.38 94 ILE B CA 1
ATOM 3186 C C . ILE B 1 94 ? -0.253 23.859 37.125 1 94.38 94 ILE B C 1
ATOM 3188 O O . ILE B 1 94 ? 0.447 24.875 37.219 1 94.38 94 ILE B O 1
ATOM 3192 N N . ASN B 1 95 ? -1.542 23.812 37.406 1 94.62 95 ASN B N 1
ATOM 3193 C CA . ASN B 1 95 ? -2.275 24.938 37.969 1 94.62 95 ASN B CA 1
ATOM 3194 C C . ASN B 1 95 ? -2.24 26.156 37.062 1 94.62 95 ASN B C 1
ATOM 3196 O O . ASN B 1 95 ? -1.849 27.234 37.5 1 94.62 95 ASN B O 1
ATOM 3200 N N . ILE B 1 96 ? -2.576 26 35.844 1 95.75 96 ILE B N 1
ATOM 3201 C CA . ILE B 1 96 ? -2.703 27.062 34.875 1 95.75 96 ILE B CA 1
ATOM 3202 C C . ILE B 1 96 ? -4.133 27.109 34.344 1 95.75 96 ILE B C 1
ATOM 3204 O O . ILE B 1 96 ? -4.781 26.062 34.219 1 95.75 96 ILE B O 1
ATOM 3208 N N . PRO B 1 97 ? -4.652 28.344 34.156 1 95.88 97 PRO B N 1
ATOM 3209 C CA . PRO B 1 97 ? -5.98 28.391 33.531 1 95.88 97 PRO B CA 1
ATOM 3210 C C . PRO B 1 97 ? -6.039 27.625 32.219 1 95.88 97 PRO B C 1
ATOM 3212 O O . PRO B 1 97 ? -5.148 27.75 31.375 1 95.88 97 PRO B O 1
ATOM 3215 N N . ARG B 1 98 ? -7.098 26.891 32.031 1 95.94 98 ARG B N 1
ATOM 3216 C CA . ARG B 1 98 ? -7.277 26.078 30.812 1 95.94 98 ARG B CA 1
ATOM 3217 C C . ARG B 1 98 ? -7.246 26.953 29.562 1 95.94 98 ARG B C 1
ATOM 3219 O O . ARG B 1 98 ? -6.77 26.531 28.516 1 95.94 98 ARG B O 1
ATOM 3226 N N . SER B 1 99 ? -7.625 28.172 29.734 1 94.69 99 SER B N 1
ATOM 3227 C CA . SER B 1 99 ? -7.711 29.094 28.609 1 94.69 99 SER B CA 1
ATOM 3228 C C . SER B 1 99 ? -6.328 29.422 28.062 1 94.69 99 SER B C 1
ATOM 3230 O O . SER B 1 99 ? -6.203 29.906 26.938 1 94.69 99 SER B O 1
ATOM 3232 N N . LYS B 1 100 ? -5.301 29.141 28.781 1 96.19 100 LYS B N 1
ATOM 3233 C CA . LYS B 1 100 ? -3.936 29.438 28.359 1 96.19 100 LYS B CA 1
ATOM 3234 C C . LYS B 1 100 ? -3.316 28.25 27.625 1 96.19 100 LYS B C 1
ATOM 3236 O O . LYS B 1 100 ? -2.195 28.359 27.109 1 96.19 100 LYS B O 1
ATOM 3241 N N . LEU B 1 101 ? -4.031 27.141 27.578 1 96.5 101 LEU B N 1
ATOM 3242 C CA . LEU B 1 101 ? -3.562 25.969 26.844 1 96.5 101 LEU B CA 1
ATOM 3243 C C . LEU B 1 101 ? -4.336 25.797 25.547 1 96.5 101 LEU B C 1
ATOM 3245 O O . LEU B 1 101 ? -5.566 25.75 25.547 1 96.5 101 LEU B O 1
ATOM 3249 N N . VAL B 1 102 ? -3.566 25.766 24.484 1 94.81 102 VAL B N 1
ATOM 3250 C CA . VAL B 1 102 ? -4.18 25.484 23.188 1 94.81 102 VAL B CA 1
ATOM 3251 C C . VAL B 1 102 ? -3.504 24.281 22.547 1 94.81 102 VAL B C 1
ATOM 3253 O O . VAL B 1 102 ? -2.328 24.016 22.797 1 94.81 102 VAL B O 1
ATOM 3256 N N . PHE B 1 103 ? -4.27 23.531 21.844 1 94.75 103 PHE B N 1
ATOM 3257 C CA . PHE B 1 103 ? -3.709 22.391 21.109 1 94.75 103 PHE B CA 1
ATOM 3258 C C . PHE B 1 103 ? -4.441 22.188 19.797 1 94.75 103 PHE B C 1
ATOM 3260 O O . PHE B 1 103 ? -5.609 22.547 19.656 1 94.75 103 PHE B O 1
ATOM 3267 N N . ASP B 1 104 ? -3.68 21.703 18.844 1 93.06 104 ASP B N 1
ATOM 3268 C CA . ASP B 1 104 ? -4.277 21.391 17.562 1 93.06 104 ASP B CA 1
ATOM 3269 C C . ASP B 1 104 ? -3.453 20.344 16.812 1 93.06 104 ASP B C 1
ATOM 3271 O O . ASP B 1 104 ? -2.408 19.906 17.297 1 93.06 104 ASP B O 1
ATOM 3275 N N . HIS B 1 105 ? -3.992 19.922 15.68 1 90.44 105 HIS B N 1
ATOM 3276 C CA . HIS B 1 105 ? -3.332 18.969 14.781 1 90.44 105 HIS B CA 1
ATOM 3277 C C . HIS B 1 105 ? -2.053 19.562 14.203 1 90.44 105 HIS B C 1
ATOM 3279 O O . HIS B 1 105 ? -1.983 20.766 13.945 1 90.44 105 HIS B O 1
ATOM 3285 N N . ASP B 1 106 ? -1.118 18.734 14.016 1 87.12 106 ASP B N 1
ATOM 3286 C CA . ASP B 1 106 ? 0.151 19.188 13.461 1 87.12 106 ASP B CA 1
ATOM 3287 C C . ASP B 1 106 ? -0.046 19.828 12.086 1 87.12 106 ASP B C 1
ATOM 3289 O O . ASP B 1 106 ? 0.712 20.719 11.695 1 87.12 106 ASP B O 1
ATOM 3293 N N . ALA B 1 107 ? -1.045 19.469 11.43 1 89 107 ALA B N 1
ATOM 3294 C CA . ALA B 1 107 ? -1.351 20.109 10.148 1 89 107 ALA B CA 1
ATOM 3295 C C . ALA B 1 107 ? -1.739 21.562 10.352 1 89 107 ALA B C 1
ATOM 3297 O O . ALA B 1 107 ? -1.439 22.422 9.508 1 89 107 ALA B O 1
ATOM 3298 N N . VAL B 1 108 ? -2.33 21.844 11.414 1 89.38 108 VAL B N 1
ATOM 3299 C CA . VAL B 1 108 ? -2.705 23.234 11.719 1 89.38 108 VAL B CA 1
ATOM 3300 C C . VAL B 1 108 ? -1.457 24.047 12.047 1 89.38 108 VAL B C 1
ATOM 3302 O O . VAL B 1 108 ? -1.337 25.203 11.625 1 89.38 108 VAL B O 1
ATOM 3305 N N . ALA B 1 109 ? -0.623 23.391 12.719 1 89 109 ALA B N 1
ATOM 3306 C CA . ALA B 1 109 ? 0.648 24.062 13 1 89 109 ALA B CA 1
ATOM 3307 C C . ALA B 1 109 ? 1.399 24.375 11.711 1 89 109 ALA B C 1
ATOM 3309 O O . ALA B 1 109 ? 1.984 25.453 11.578 1 89 109 ALA B O 1
ATOM 3310 N N . ALA B 1 110 ? 1.368 23.484 10.844 1 90.31 110 ALA B N 1
ATOM 3311 C CA . ALA B 1 110 ? 2.012 23.703 9.547 1 90.31 110 ALA B CA 1
ATOM 3312 C C . ALA B 1 110 ? 1.347 24.859 8.797 1 90.31 110 ALA B C 1
ATOM 3314 O O . ALA B 1 110 ? 2.027 25.672 8.164 1 90.31 110 ALA B O 1
ATOM 3315 N N . TYR B 1 111 ? 0.086 24.938 8.867 1 92.75 111 TYR B N 1
ATOM 3316 C CA . TYR B 1 111 ? -0.66 26.031 8.258 1 92.75 111 TYR B CA 1
ATOM 3317 C C . TYR B 1 111 ? -0.175 27.375 8.781 1 92.75 111 TYR B C 1
ATOM 3319 O O . TYR B 1 111 ? 0.148 28.281 8 1 92.75 111 TYR B O 1
ATOM 3327 N N . TYR B 1 112 ? -0.075 27.453 10.047 1 90.56 112 TYR B N 1
ATOM 3328 C CA . TYR B 1 112 ? 0.355 28.703 10.664 1 90.56 112 TYR B CA 1
ATOM 3329 C C . TYR B 1 112 ? 1.8 29.016 10.297 1 90.56 112 TYR B C 1
ATOM 3331 O O . TYR B 1 112 ? 2.146 30.172 10.062 1 90.56 112 TYR B O 1
ATOM 3339 N N . ALA B 1 113 ? 2.541 28.016 10.242 1 89.38 113 ALA B N 1
ATOM 3340 C CA . ALA B 1 113 ? 3.941 28.234 9.891 1 89.38 113 ALA B CA 1
ATOM 3341 C C . ALA B 1 113 ? 4.074 28.766 8.469 1 89.38 113 ALA B C 1
ATOM 3343 O O . ALA B 1 113 ? 4.938 29.609 8.195 1 89.38 113 ALA B O 1
ATOM 3344 N N . VAL B 1 114 ? 3.23 28.375 7.648 1 91.69 114 VAL B N 1
ATOM 3345 C CA . VAL B 1 114 ? 3.314 28.719 6.234 1 91.69 114 VAL B CA 1
ATOM 3346 C C . VAL B 1 114 ? 2.621 30.062 5.992 1 91.69 114 VAL B C 1
ATOM 3348 O O . VAL B 1 114 ? 3.156 30.938 5.301 1 91.69 114 VAL B O 1
ATOM 3351 N N . THR B 1 115 ? 1.467 30.297 6.625 1 92.75 115 THR B N 1
ATOM 3352 C CA . THR B 1 115 ? 0.605 31.391 6.215 1 92.75 115 THR B CA 1
ATOM 3353 C C . THR B 1 115 ? 0.678 32.531 7.219 1 92.75 115 THR B C 1
ATOM 3355 O O . THR B 1 115 ? 0.21 33.656 6.945 1 92.75 115 THR B O 1
ATOM 3358 N N . LEU B 1 116 ? 1.184 32.25 8.391 1 89.81 116 LEU B N 1
ATOM 3359 C CA . LEU B 1 116 ? 1.212 33.188 9.492 1 89.81 116 LEU B CA 1
ATOM 3360 C C . LEU B 1 116 ? -0.198 33.625 9.859 1 89.81 116 LEU B C 1
ATOM 3362 O O . LEU B 1 116 ? -0.406 34.781 10.25 1 89.81 116 LEU B O 1
ATOM 3366 N N . GLY B 1 117 ? -1.134 32.812 9.477 1 89.38 117 GLY B N 1
ATOM 3367 C CA . GLY B 1 117 ? -2.51 33.062 9.867 1 89.38 117 GLY B CA 1
ATOM 3368 C C . GLY B 1 117 ? -3.35 33.656 8.758 1 89.38 117 GLY B C 1
ATOM 3369 O O . GLY B 1 117 ? -4.566 33.812 8.898 1 89.38 117 GLY B O 1
ATOM 3370 N N . GLU B 1 118 ? -2.746 34 7.668 1 92.56 118 GLU B N 1
ATOM 3371 C CA . GLU B 1 118 ? -3.486 34.5 6.516 1 92.56 118 GLU B CA 1
ATOM 3372 C C . GLU B 1 118 ? -4.242 33.375 5.809 1 92.56 118 GLU B C 1
ATOM 3374 O O . GLU B 1 118 ? -3.893 32.219 5.953 1 92.56 118 GLU B O 1
ATOM 3379 N N . PRO B 1 119 ? -5.309 33.781 5.082 1 96.62 119 PRO B N 1
ATOM 3380 C CA . PRO B 1 119 ? -5.973 32.75 4.293 1 96.62 119 PRO B CA 1
ATOM 3381 C C . PRO B 1 119 ? -5.008 32 3.363 1 96.62 119 PRO B C 1
ATOM 3383 O O . PRO B 1 119 ? -4.195 32.625 2.682 1 96.62 119 PRO B O 1
ATOM 3386 N N . GLY B 1 120 ? -5.086 30.75 3.457 1 98.06 120 GLY B N 1
ATOM 3387 C CA . GLY B 1 120 ? -4.129 30 2.654 1 98.06 120 GLY B CA 1
ATOM 3388 C C . GLY B 1 120 ? -4.164 28.5 2.92 1 98.06 120 GLY B C 1
ATOM 3389 O O . GLY B 1 120 ? -5.105 28 3.537 1 98.06 120 GLY B O 1
ATOM 3390 N N . VAL B 1 121 ? -3.248 27.781 2.266 1 98.19 121 VAL B N 1
ATOM 3391 C CA . VAL B 1 121 ? -3.152 26.328 2.354 1 98.19 121 VAL B CA 1
ATOM 3392 C C . VAL B 1 121 ? -1.703 25.922 2.609 1 98.19 121 VAL B C 1
ATOM 3394 O O . VAL B 1 121 ? -0.782 26.453 1.985 1 98.19 121 VAL B O 1
ATOM 3397 N N . ALA B 1 122 ? -1.541 25.047 3.551 1 96.81 122 ALA B N 1
ATOM 3398 C CA . ALA B 1 122 ? -0.251 24.406 3.777 1 96.81 122 ALA B CA 1
ATOM 3399 C C . ALA B 1 122 ? -0.314 22.922 3.434 1 96.81 122 ALA B C 1
ATOM 3401 O O . ALA B 1 122 ? -1.303 22.25 3.734 1 96.81 122 ALA B O 1
ATOM 3402 N N . VAL B 1 123 ? 0.715 22.438 2.775 1 97.31 123 VAL B N 1
ATOM 3403 C CA . VAL B 1 123 ? 0.847 21.016 2.455 1 97.31 123 VAL B CA 1
ATOM 3404 C C . VAL B 1 123 ? 2.035 20.422 3.211 1 97.31 123 VAL B C 1
ATOM 3406 O O . VAL B 1 123 ? 3.172 20.875 3.037 1 97.31 123 VAL B O 1
ATOM 3409 N N . ILE B 1 124 ? 1.732 19.469 4.043 1 93.62 124 ILE B N 1
ATOM 3410 C CA . ILE B 1 124 ? 2.775 18.75 4.777 1 93.62 124 ILE B CA 1
ATOM 3411 C C . ILE B 1 124 ? 3.117 17.453 4.059 1 93.62 124 ILE B C 1
ATOM 3413 O O . ILE B 1 124 ? 2.23 16.656 3.756 1 93.62 124 ILE B O 1
ATOM 3417 N N . ALA B 1 125 ? 4.375 17.266 3.838 1 95.31 125 ALA B N 1
ATOM 3418 C CA . ALA B 1 125 ? 4.785 16.031 3.172 1 95.31 125 ALA B CA 1
ATOM 3419 C C . ALA B 1 125 ? 6.094 15.5 3.756 1 95.31 125 ALA B C 1
ATOM 3421 O O . ALA B 1 125 ? 7.164 16.047 3.492 1 95.31 125 ALA B O 1
ATOM 3422 N N . GLY B 1 126 ? 6.043 14.516 4.512 1 92.12 126 GLY B N 1
ATOM 3423 C CA . GLY B 1 126 ? 7.125 13.703 5.043 1 92.12 126 GLY B CA 1
ATOM 3424 C C . GLY B 1 126 ? 6.891 12.211 4.879 1 92.12 126 GLY B C 1
ATOM 3425 O O . GLY B 1 126 ? 6.629 11.734 3.771 1 92.12 126 GLY B O 1
ATOM 3426 N N . THR B 1 127 ? 6.812 11.547 6.043 1 90 127 THR B N 1
ATOM 3427 C CA . THR B 1 127 ? 6.445 10.141 5.941 1 90 127 THR B CA 1
ATOM 3428 C C . THR B 1 127 ? 5.055 9.984 5.328 1 90 127 THR B C 1
ATOM 3430 O O . THR B 1 127 ? 4.84 9.125 4.469 1 90 127 THR B O 1
ATOM 3433 N N . GLY B 1 128 ? 4.168 10.82 5.75 1 92.62 128 GLY B N 1
ATOM 3434 C CA . GLY B 1 128 ? 2.852 10.953 5.148 1 92.62 128 GLY B CA 1
ATOM 3435 C C . GLY B 1 128 ? 2.637 12.297 4.48 1 92.62 128 GLY B C 1
ATOM 3436 O O . GLY B 1 128 ? 3.59 13.047 4.262 1 92.62 128 GLY B O 1
ATOM 3437 N N . ALA B 1 129 ? 1.391 12.531 4.078 1 95.69 129 ALA B N 1
ATOM 3438 C CA . ALA B 1 129 ? 1.077 13.82 3.461 1 95.69 129 ALA B CA 1
ATOM 3439 C C . ALA B 1 129 ? -0.356 14.242 3.771 1 95.69 129 ALA B C 1
ATOM 3441 O O . ALA B 1 129 ? -1.258 13.398 3.83 1 95.69 129 ALA B O 1
ATOM 3442 N N . ILE B 1 130 ? -0.494 15.531 3.957 1 95.06 130 ILE B N 1
ATOM 3443 C CA . ILE B 1 130 ? -1.804 16.109 4.227 1 95.06 130 ILE B CA 1
ATOM 3444 C C . ILE B 1 130 ? -1.785 17.594 3.896 1 95.06 130 ILE B C 1
ATOM 3446 O O . ILE B 1 130 ? -0.732 18.234 3.949 1 95.06 130 ILE B O 1
ATOM 3450 N N . ALA B 1 131 ? -2.893 18.109 3.451 1 97.44 131 ALA B N 1
ATOM 3451 C CA . ALA B 1 131 ? -3.051 19.547 3.246 1 97.44 131 ALA B CA 1
ATOM 3452 C C . ALA B 1 131 ? -4.137 20.125 4.156 1 97.44 131 ALA B C 1
ATOM 3454 O O . ALA B 1 131 ? -5.156 19.469 4.395 1 97.44 131 ALA B O 1
ATOM 3455 N N . LEU B 1 132 ? -3.887 21.25 4.668 1 96.06 132 LEU B N 1
ATOM 3456 C CA . LEU B 1 132 ? -4.852 21.984 5.492 1 96.06 132 LEU B CA 1
ATOM 3457 C C . LEU B 1 132 ? -4.922 23.453 5.082 1 96.06 132 LEU B C 1
ATOM 3459 O O . LEU B 1 132 ? -3.893 24.078 4.824 1 96.06 132 LEU B O 1
ATOM 3463 N N . GLY B 1 133 ? -6.125 23.969 5.051 1 97.38 133 GLY B N 1
ATOM 3464 C CA . GLY B 1 133 ? -6.324 25.359 4.719 1 97.38 133 GLY B CA 1
ATOM 3465 C C . GLY B 1 133 ? -7.375 26.047 5.578 1 97.38 133 GLY B C 1
ATOM 3466 O O . GLY B 1 133 ? -8.172 25.359 6.234 1 97.38 133 GLY B O 1
ATOM 3467 N N . VAL B 1 134 ? -7.234 27.359 5.621 1 96 134 VAL B N 1
ATOM 3468 C CA . VAL B 1 134 ? -8.195 28.219 6.312 1 96 134 VAL B CA 1
ATOM 3469 C C . VAL B 1 134 ? -8.523 29.422 5.445 1 96 134 VAL B C 1
ATOM 3471 O O . VAL B 1 134 ? -7.629 30.047 4.863 1 96 134 VAL B O 1
ATOM 3474 N N . ASN B 1 135 ? -9.781 29.688 5.352 1 97.44 135 ASN B N 1
ATOM 3475 C CA . ASN B 1 135 ? -10.156 30.859 4.57 1 97.44 135 ASN B CA 1
ATOM 3476 C C . ASN B 1 135 ? -10.367 32.094 5.465 1 97.44 135 ASN B C 1
ATOM 3478 O O . ASN B 1 135 ? -10.117 32.031 6.668 1 97.44 135 ASN B O 1
ATOM 3482 N N . ALA B 1 136 ? -10.781 33.156 4.883 1 95.31 136 ALA B N 1
ATOM 3483 C CA . ALA B 1 136 ? -10.906 34.438 5.582 1 95.31 136 ALA B CA 1
ATOM 3484 C C . ALA B 1 136 ? -11.984 34.375 6.656 1 95.31 136 ALA B C 1
ATOM 3486 O O . ALA B 1 136 ? -11.953 35.125 7.625 1 95.31 136 ALA B O 1
ATOM 3487 N N . ARG B 1 137 ? -12.891 33.438 6.535 1 95.81 137 ARG B N 1
ATOM 3488 C CA . ARG B 1 137 ? -13.992 33.312 7.484 1 95.81 137 ARG B CA 1
ATOM 3489 C C . ARG B 1 137 ? -13.625 32.406 8.641 1 95.81 137 ARG B C 1
ATOM 3491 O O . ARG B 1 137 ? -14.422 32.188 9.547 1 95.81 137 ARG B O 1
ATOM 3498 N N . GLY B 1 138 ? -12.445 31.812 8.531 1 92.69 138 GLY B N 1
ATOM 3499 C CA . GLY B 1 138 ? -11.992 30.922 9.594 1 92.69 138 GLY B CA 1
ATOM 3500 C C . GLY B 1 138 ? -12.406 29.469 9.383 1 92.69 138 GLY B C 1
ATOM 3501 O O . GLY B 1 138 ? -12.156 28.625 10.234 1 92.69 138 GLY B O 1
ATOM 3502 N N . GLU B 1 139 ? -13.023 29.203 8.227 1 96.19 139 GLU B N 1
ATOM 3503 C CA . GLU B 1 139 ? -13.383 27.828 7.891 1 96.19 139 GLU B CA 1
ATOM 3504 C C . GLU B 1 139 ? -12.156 27.016 7.5 1 96.19 139 GLU B C 1
ATOM 3506 O O . GLU B 1 139 ? -11.242 27.531 6.852 1 96.19 139 GLU B O 1
ATOM 3511 N N . ARG B 1 140 ? -12.195 25.766 7.887 1 95.69 140 ARG B N 1
ATOM 3512 C CA . ARG B 1 140 ? -11.062 24.875 7.629 1 95.69 140 ARG B CA 1
ATOM 3513 C C . ARG B 1 140 ? -11.453 23.734 6.695 1 95.69 140 ARG B C 1
ATOM 3515 O O . ARG B 1 140 ? -12.625 23.344 6.641 1 95.69 140 ARG B O 1
ATOM 3522 N N . ALA B 1 141 ? -10.523 23.266 5.953 1 96.25 141 ALA B N 1
ATOM 3523 C CA . ALA B 1 141 ? -10.664 22.062 5.141 1 96.25 141 ALA B CA 1
ATOM 3524 C C . ALA B 1 141 ? -9.336 21.312 5.027 1 96.25 141 ALA B C 1
ATOM 3526 O O . ALA B 1 141 ? -8.273 21.906 5.172 1 96.25 141 ALA B O 1
ATOM 3527 N N . ARG B 1 142 ? -9.477 20.094 4.84 1 94.69 142 ARG B N 1
ATOM 3528 C CA . ARG B 1 142 ? -8.289 19.266 4.652 1 94.69 142 ARG B CA 1
ATOM 3529 C C . ARG B 1 142 ? -8.438 18.344 3.445 1 94.69 142 ARG B C 1
ATOM 3531 O O . ARG B 1 142 ? -9.555 18.125 2.967 1 94.69 142 ARG B O 1
ATOM 3538 N N . SER B 1 143 ? -7.391 17.875 2.951 1 96.62 143 SER B N 1
ATOM 3539 C CA . SER B 1 143 ? -7.309 16.875 1.895 1 96.62 143 SER B CA 1
ATOM 3540 C C . SER B 1 143 ? -6.121 15.938 2.105 1 96.62 143 SER B C 1
ATOM 3542 O O . SER B 1 143 ? -5.109 16.328 2.688 1 96.62 143 SER B O 1
ATOM 3544 N N . SER B 1 144 ? -6.289 14.68 1.63 1 96.69 144 SER B N 1
ATOM 3545 C CA . SER B 1 144 ? -5.301 13.633 1.854 1 96.69 144 SER B CA 1
ATOM 3546 C C . SER B 1 144 ? -5.188 13.281 3.336 1 96.69 144 SER B C 1
ATOM 3548 O O . SER B 1 144 ? -6.164 13.391 4.078 1 96.69 144 SER B O 1
ATOM 3550 N N . GLY B 1 145 ? -4.121 12.703 3.779 1 93.44 145 GLY B N 1
ATOM 3551 C CA . GLY B 1 145 ? -3.973 12.312 5.172 1 93.44 145 GLY B CA 1
ATOM 3552 C C . GLY B 1 145 ? -4.656 11 5.504 1 93.44 145 GLY B C 1
ATOM 3553 O O . GLY B 1 145 ? -5.027 10.758 6.656 1 93.44 145 GLY B O 1
ATOM 3554 N N . TRP B 1 146 ? -4.824 10.219 4.539 1 94 146 TRP B N 1
ATOM 3555 C CA . TRP B 1 146 ? -5.531 8.961 4.758 1 94 146 TRP B CA 1
ATOM 3556 C C . TRP B 1 146 ? -4.562 7.855 5.172 1 94 146 TRP B C 1
ATOM 3558 O O . TRP B 1 146 ? -4.98 6.727 5.449 1 94 146 TRP B O 1
ATOM 3568 N N . GLY B 1 147 ? -3.301 8.219 5.188 1 91.94 147 GLY B N 1
ATOM 3569 C CA . GLY B 1 147 ? -2.285 7.23 5.523 1 91.94 147 GLY B CA 1
ATOM 3570 C C . GLY B 1 147 ? -1.774 6.469 4.312 1 91.94 147 GLY B C 1
ATOM 3571 O O . GLY B 1 147 ? -2.328 6.586 3.219 1 91.94 147 GLY B O 1
ATOM 3572 N N . TRP B 1 148 ? -0.744 5.703 4.555 1 93.38 148 TRP B N 1
ATOM 3573 C CA . TRP B 1 148 ? 0.028 5.105 3.469 1 93.38 148 TRP B CA 1
ATOM 3574 C C . TRP B 1 148 ? -0.757 3.988 2.793 1 93.38 148 TRP B C 1
ATOM 3576 O O . TRP B 1 148 ? -0.545 3.699 1.613 1 93.38 148 TRP B O 1
ATOM 3586 N N . LEU B 1 149 ? -1.676 3.426 3.535 1 94 149 LEU B N 1
ATOM 3587 C CA . LEU B 1 149 ? -2.43 2.293 3.008 1 94 149 LEU B CA 1
ATOM 3588 C C . LEU B 1 149 ? -3.553 2.766 2.094 1 94 149 LEU B C 1
ATOM 3590 O O . LEU B 1 149 ? -3.842 2.131 1.076 1 94 149 LEU B O 1
ATOM 3594 N N . ILE B 1 150 ? -4.109 3.979 2.459 1 96.12 150 ILE B N 1
ATOM 3595 C CA . ILE B 1 150 ? -5.312 4.434 1.771 1 96.12 150 ILE B CA 1
ATOM 3596 C C . ILE B 1 150 ? -4.961 5.566 0.811 1 96.12 150 ILE B C 1
ATOM 3598 O O . ILE B 1 150 ? -5.379 5.559 -0.35 1 96.12 150 ILE B O 1
ATOM 3602 N N . GLY B 1 151 ? -4.254 6.555 1.374 1 97.06 151 GLY B N 1
ATOM 3603 C CA . GLY B 1 151 ? -3.951 7.645 0.459 1 97.06 151 GLY B CA 1
ATOM 3604 C C . GLY B 1 151 ? -3.174 8.773 1.11 1 97.06 151 GLY B C 1
ATOM 3605 O O . GLY B 1 151 ? -3.705 9.492 1.961 1 97.06 151 GLY B O 1
ATOM 3606 N N . ASP B 1 152 ? -1.98 8.938 0.758 1 97.06 152 ASP B N 1
ATOM 3607 C CA . ASP B 1 152 ? -1.121 10.078 1.072 1 97.06 152 ASP B CA 1
ATOM 3608 C C . ASP B 1 152 ? -0.148 10.367 -0.069 1 97.06 152 ASP B C 1
ATOM 3610 O O . ASP B 1 152 ? 1.044 10.578 0.163 1 97.06 152 ASP B O 1
ATOM 3614 N N . GLU B 1 153 ? -0.689 10.344 -1.261 1 98.44 153 GLU B N 1
ATOM 3615 C CA . GLU B 1 153 ? 0.095 10.484 -2.484 1 98.44 153 GLU B CA 1
ATOM 3616 C C . GLU B 1 153 ? 1.031 11.688 -2.404 1 98.44 153 GLU B C 1
ATOM 3618 O O . GLU B 1 153 ? 0.629 12.766 -1.966 1 98.44 153 GLU B O 1
ATOM 3623 N N . GLY B 1 154 ? 2.215 11.453 -2.777 1 98.62 154 GLY B N 1
ATOM 3624 C CA . GLY B 1 154 ? 3.234 12.492 -2.775 1 98.62 154 GLY B CA 1
ATOM 3625 C C . GLY B 1 154 ? 4.109 12.469 -1.538 1 98.62 154 GLY B C 1
ATOM 3626 O O . GLY B 1 154 ? 5.113 13.18 -1.468 1 98.62 154 GLY B O 1
ATOM 3627 N N . SER B 1 155 ? 3.783 11.672 -0.566 1 98 155 SER B N 1
ATOM 3628 C CA . SER B 1 155 ? 4.59 11.531 0.641 1 98 155 SER B CA 1
ATOM 3629 C C . SER B 1 155 ? 5.84 10.703 0.378 1 98 155 SER B C 1
ATOM 3631 O O . SER B 1 155 ? 5.988 10.109 -0.695 1 98 155 SER B O 1
ATOM 3633 N N . ALA B 1 156 ? 6.664 10.703 1.354 1 97.88 156 ALA B N 1
ATOM 3634 C CA . ALA B 1 156 ? 7.871 9.883 1.236 1 97.88 156 ALA B CA 1
ATOM 3635 C C . ALA B 1 156 ? 7.527 8.398 1.196 1 97.88 156 ALA B C 1
ATOM 3637 O O . ALA B 1 156 ? 8.164 7.629 0.472 1 97.88 156 ALA B O 1
ATOM 3638 N N . GLY B 1 157 ? 6.59 8.039 2.041 1 97.38 157 GLY B N 1
ATOM 3639 C CA . GLY B 1 157 ? 6.129 6.66 1.995 1 97.38 157 GLY B CA 1
ATOM 3640 C C . GLY B 1 157 ? 5.574 6.262 0.642 1 97.38 157 GLY B C 1
ATOM 3641 O O . GLY B 1 157 ? 5.898 5.191 0.123 1 97.38 157 GLY B O 1
ATOM 3642 N N . TRP B 1 158 ? 4.797 7.082 0.07 1 98.44 158 TRP B N 1
ATOM 3643 C CA . TRP B 1 158 ? 4.203 6.844 -1.241 1 98.44 158 TRP B CA 1
ATOM 3644 C C . TRP B 1 158 ? 5.281 6.73 -2.314 1 98.44 158 TRP B C 1
ATOM 3646 O O . TRP B 1 158 ? 5.234 5.836 -3.162 1 98.44 158 TRP B O 1
ATOM 3656 N N . ILE B 1 159 ? 6.195 7.629 -2.266 1 98.81 159 ILE B N 1
ATOM 3657 C CA . ILE B 1 159 ? 7.297 7.637 -3.223 1 98.81 159 ILE B CA 1
ATOM 3658 C C . ILE B 1 159 ? 8.078 6.332 -3.119 1 98.81 159 ILE B C 1
ATOM 3660 O O . ILE B 1 159 ? 8.43 5.727 -4.137 1 98.81 159 ILE B O 1
ATOM 3664 N N . ALA B 1 160 ? 8.312 5.961 -1.934 1 98.44 160 ALA B N 1
ATOM 3665 C CA . ALA B 1 160 ? 9.055 4.727 -1.688 1 98.44 160 ALA B CA 1
ATOM 3666 C C . ALA B 1 160 ? 8.32 3.521 -2.262 1 98.44 160 ALA B C 1
ATOM 3668 O O . ALA B 1 160 ? 8.922 2.676 -2.926 1 98.44 160 ALA B O 1
ATOM 3669 N N . LEU B 1 161 ? 7.078 3.436 -2.01 1 98.19 161 LEU B N 1
ATOM 3670 C CA . LEU B 1 161 ? 6.281 2.314 -2.498 1 98.19 161 LEU B CA 1
ATOM 3671 C C . LEU B 1 161 ? 6.219 2.314 -4.023 1 98.19 161 LEU B C 1
ATOM 3673 O O . LEU B 1 161 ? 6.277 1.256 -4.652 1 98.19 161 LEU B O 1
ATOM 3677 N N . LYS B 1 162 ? 6.094 3.48 -4.594 1 98.69 162 LYS B N 1
ATOM 3678 C CA . LYS B 1 162 ? 6.137 3.6 -6.047 1 98.69 162 LYS B CA 1
ATOM 3679 C C . LYS B 1 162 ? 7.465 3.104 -6.605 1 98.69 162 LYS B C 1
ATOM 3681 O O . LYS B 1 162 ? 7.508 2.479 -7.668 1 98.69 162 LYS B O 1
ATOM 3686 N N . ALA B 1 163 ? 8.5 3.416 -5.926 1 98.75 163 ALA B N 1
ATOM 3687 C CA . ALA B 1 163 ? 9.828 3 -6.367 1 98.75 163 ALA B CA 1
ATOM 3688 C C . ALA B 1 163 ? 9.961 1.481 -6.332 1 98.75 163 ALA B C 1
ATOM 3690 O O . ALA B 1 163 ? 10.492 0.878 -7.266 1 98.75 163 ALA B O 1
ATOM 3691 N N . LEU B 1 164 ? 9.531 0.903 -5.27 1 98.44 164 LEU B N 1
ATOM 3692 C CA . LEU B 1 164 ? 9.57 -0.55 -5.145 1 98.44 164 LEU B CA 1
ATOM 3693 C C . LEU B 1 164 ? 8.758 -1.211 -6.258 1 98.44 164 LEU B C 1
ATOM 3695 O O . LEU B 1 164 ? 9.219 -2.174 -6.875 1 98.44 164 LEU B O 1
ATOM 3699 N N . ASN B 1 165 ? 7.613 -0.686 -6.477 1 98.69 165 ASN B N 1
ATOM 3700 C CA . ASN B 1 165 ? 6.766 -1.214 -7.535 1 98.69 165 ASN B CA 1
ATOM 3701 C C . ASN B 1 165 ? 7.422 -1.067 -8.906 1 98.69 165 ASN B C 1
ATOM 3703 O O . ASN B 1 165 ? 7.43 -2.01 -9.703 1 98.69 165 ASN B O 1
ATOM 3707 N N . ALA B 1 166 ? 7.941 0.116 -9.156 1 98.75 166 ALA B N 1
ATOM 3708 C CA . ALA B 1 166 ? 8.586 0.365 -10.438 1 98.75 166 ALA B CA 1
ATOM 3709 C C . ALA B 1 166 ? 9.75 -0.596 -10.664 1 98.75 166 ALA B C 1
ATOM 3711 O O . ALA B 1 166 ? 9.93 -1.111 -11.773 1 98.75 166 ALA B O 1
ATOM 3712 N N . ALA B 1 167 ? 10.5 -0.804 -9.68 1 98.69 167 ALA B N 1
ATOM 3713 C CA . ALA B 1 167 ? 11.625 -1.73 -9.781 1 98.69 167 ALA B CA 1
ATOM 3714 C C . ALA B 1 167 ? 11.141 -3.15 -10.062 1 98.69 167 ALA B C 1
ATOM 3716 O O . ALA B 1 167 ? 11.734 -3.867 -10.867 1 98.69 167 ALA B O 1
ATOM 3717 N N . SER B 1 168 ? 10.094 -3.537 -9.391 1 98.12 168 SER B N 1
ATOM 3718 C CA . SER B 1 168 ? 9.539 -4.871 -9.609 1 98.12 168 SER B CA 1
ATOM 3719 C C . SER B 1 168 ? 9.039 -5.031 -11.039 1 98.12 168 SER B C 1
ATOM 3721 O O . SER B 1 168 ? 9.242 -6.074 -11.664 1 98.12 168 SER B O 1
ATOM 3723 N N . ARG B 1 169 ? 8.398 -3.996 -11.555 1 98.56 169 ARG B N 1
ATOM 3724 C CA . ARG B 1 169 ? 7.902 -4.027 -12.922 1 98.56 169 ARG B CA 1
ATOM 3725 C C . ARG B 1 169 ? 9.055 -4.109 -13.922 1 98.56 169 ARG B C 1
ATOM 3727 O O . ARG B 1 169 ? 8.984 -4.848 -14.906 1 98.56 169 ARG B O 1
ATOM 3734 N N . ALA B 1 170 ? 10.047 -3.355 -13.602 1 98.5 170 ALA B N 1
ATOM 3735 C CA . ALA B 1 170 ? 11.227 -3.402 -14.461 1 98.5 170 ALA B CA 1
ATOM 3736 C C . ALA B 1 170 ? 11.867 -4.785 -14.445 1 98.5 170 ALA B C 1
ATOM 3738 O O . ALA B 1 170 ? 12.211 -5.332 -15.492 1 98.5 170 ALA B O 1
ATOM 3739 N N . TYR B 1 171 ? 12 -5.336 -13.32 1 97.44 171 TYR B N 1
ATOM 3740 C CA . TYR B 1 171 ? 12.586 -6.66 -13.133 1 97.44 171 TYR B CA 1
ATOM 3741 C C . TYR B 1 171 ? 11.82 -7.711 -13.93 1 97.44 171 TYR B C 1
ATOM 3743 O O . TYR B 1 171 ? 12.422 -8.562 -14.586 1 97.44 171 TYR B O 1
ATOM 3751 N N . ASP B 1 172 ? 10.508 -7.617 -13.867 1 97.12 172 ASP B N 1
ATOM 3752 C CA . ASP B 1 172 ? 9.633 -8.586 -14.531 1 97.12 172 ASP B CA 1
ATOM 3753 C C . ASP B 1 172 ? 9.625 -8.375 -16.047 1 97.12 172 ASP B C 1
ATOM 3755 O O . ASP B 1 172 ? 9.359 -9.305 -16.797 1 97.12 172 ASP B O 1
ATOM 3759 N N . GLY B 1 173 ? 9.812 -7.121 -16.469 1 97.38 173 GLY B N 1
ATOM 3760 C CA . GLY B 1 173 ? 9.633 -6.754 -17.875 1 97.38 173 GLY B CA 1
ATOM 3761 C C . GLY B 1 173 ? 8.258 -6.188 -18.172 1 97.38 173 GLY B C 1
ATOM 3762 O O . GLY B 1 173 ? 7.832 -6.141 -19.328 1 97.38 173 GLY B O 1
ATOM 3763 N N . ARG B 1 174 ? 7.559 -5.762 -17.172 1 97.81 174 ARG B N 1
ATOM 3764 C CA . ARG B 1 174 ? 6.219 -5.203 -17.312 1 97.81 174 ARG B CA 1
ATOM 3765 C C . ARG B 1 174 ? 6.27 -3.691 -17.484 1 97.81 174 ARG B C 1
ATOM 3767 O O . ARG B 1 174 ? 5.254 -3.062 -17.797 1 97.81 174 ARG B O 1
ATOM 3774 N N . GLY B 1 175 ? 7.426 -3.113 -17.219 1 97.12 175 GLY B N 1
ATOM 3775 C CA . GLY B 1 175 ? 7.605 -1.673 -17.297 1 97.12 175 GLY B CA 1
ATOM 3776 C C . GLY B 1 175 ? 8.992 -1.271 -17.766 1 97.12 175 GLY B C 1
ATOM 3777 O O . GLY B 1 175 ? 9.836 -2.129 -18.031 1 97.12 175 GLY B O 1
ATOM 3778 N N . PRO B 1 176 ? 9.242 -0.014 -17.859 1 97.88 176 PRO B N 1
ATOM 3779 C CA . PRO B 1 176 ? 10.539 0.462 -18.344 1 97.88 176 PRO B CA 1
ATOM 3780 C C . PRO B 1 176 ? 11.68 0.158 -17.375 1 97.88 176 PRO B C 1
ATOM 3782 O O . PRO B 1 176 ? 11.453 0.064 -16.156 1 97.88 176 PRO B O 1
ATOM 3785 N N . TRP B 1 177 ? 12.797 0.037 -17.953 1 97.38 177 TRP B N 1
ATOM 3786 C CA . TRP B 1 177 ? 13.984 -0.152 -17.141 1 97.38 177 TRP B CA 1
ATOM 3787 C C . TRP B 1 177 ? 14.211 1.052 -16.219 1 97.38 177 TRP B C 1
ATOM 3789 O O . TRP B 1 177 ? 13.898 2.186 -16.594 1 97.38 177 TRP B O 1
ATOM 3799 N N . THR B 1 178 ? 14.781 0.799 -15.047 1 98.56 178 THR B N 1
ATOM 3800 C CA . THR B 1 178 ? 15.133 1.834 -14.086 1 98.56 178 THR B CA 1
ATOM 3801 C C . THR B 1 178 ? 16.328 1.403 -13.242 1 98.56 178 THR B C 1
ATOM 3803 O O . THR B 1 178 ? 16.453 0.23 -12.883 1 98.56 178 THR B O 1
ATOM 3806 N N . SER B 1 179 ? 17.109 2.365 -12.914 1 98.44 179 SER B N 1
ATOM 3807 C CA . SER B 1 179 ? 18.281 2.111 -12.094 1 98.44 179 SER B CA 1
ATOM 3808 C C . SER B 1 179 ? 17.891 1.726 -10.672 1 98.44 179 SER B C 1
ATOM 3810 O O . SER B 1 179 ? 18.719 1.217 -9.906 1 98.44 179 SER B O 1
ATOM 3812 N N . LEU B 1 180 ? 16.688 1.902 -10.344 1 98.62 180 LEU B N 1
ATOM 3813 C CA . LEU B 1 180 ? 16.188 1.552 -9.016 1 98.62 180 LEU B CA 1
ATOM 3814 C C . LEU B 1 180 ? 16.359 0.061 -8.75 1 98.62 180 LEU B C 1
ATOM 3816 O O . LEU B 1 180 ? 16.453 -0.358 -7.594 1 98.62 180 LEU B O 1
ATOM 3820 N N . VAL B 1 181 ? 16.375 -0.744 -9.836 1 98.38 181 VAL B N 1
ATOM 3821 C CA . VAL B 1 181 ? 16.562 -2.182 -9.672 1 98.38 181 VAL B CA 1
ATOM 3822 C C . VAL B 1 181 ? 17.875 -2.457 -8.945 1 98.38 181 VAL B C 1
ATOM 3824 O O . VAL B 1 181 ? 17.891 -3.125 -7.91 1 98.38 181 VAL B O 1
ATOM 3827 N N . ASN B 1 182 ? 18.922 -1.882 -9.422 1 98 182 ASN B N 1
ATOM 3828 C CA . ASN B 1 182 ? 20.234 -2.094 -8.836 1 98 182 ASN B CA 1
ATOM 3829 C C . ASN B 1 182 ? 20.375 -1.365 -7.5 1 98 182 ASN B C 1
ATOM 3831 O O . ASN B 1 182 ? 20.984 -1.89 -6.562 1 98 182 ASN B O 1
ATOM 3835 N N . ARG B 1 183 ? 19.812 -0.194 -7.422 1 97.75 183 ARG B N 1
ATOM 3836 C CA . ARG B 1 183 ? 19.922 0.606 -6.207 1 97.75 183 ARG B CA 1
ATOM 3837 C C . ARG B 1 183 ? 19.25 -0.091 -5.027 1 97.75 183 ARG B C 1
ATOM 3839 O O . ARG B 1 183 ? 19.766 -0.058 -3.906 1 97.75 183 ARG B O 1
ATOM 3846 N N . LEU B 1 184 ? 18.172 -0.658 -5.262 1 97.81 184 LEU B N 1
ATOM 3847 C CA . LEU B 1 184 ? 17.438 -1.339 -4.203 1 97.81 184 LEU B CA 1
ATOM 3848 C C . LEU B 1 184 ? 18.125 -2.641 -3.812 1 97.81 184 LEU B C 1
ATOM 3850 O O . LEU B 1 184 ? 18.109 -3.023 -2.639 1 97.81 184 LEU B O 1
ATOM 3854 N N . LYS B 1 185 ? 18.703 -3.371 -4.797 1 97 185 LYS B N 1
ATOM 3855 C CA . LYS B 1 185 ? 19.516 -4.539 -4.469 1 97 185 LYS B CA 1
ATOM 3856 C C . LYS B 1 185 ? 20.609 -4.184 -3.477 1 97 185 LYS B C 1
ATOM 3858 O O . LYS B 1 185 ? 20.812 -4.891 -2.486 1 97 185 LYS B O 1
ATOM 3863 N N . ASP B 1 186 ? 21.234 -3.064 -3.801 1 97.19 186 ASP B N 1
ATOM 3864 C CA . ASP B 1 186 ? 22.328 -2.607 -2.953 1 97.19 186 ASP B CA 1
ATOM 3865 C C . ASP B 1 186 ? 21.828 -2.203 -1.571 1 97.19 186 ASP B C 1
ATOM 3867 O O . ASP B 1 186 ? 22.438 -2.547 -0.556 1 97.19 186 ASP B O 1
ATOM 3871 N N . TYR B 1 187 ? 20.766 -1.494 -1.56 1 96.56 187 TYR B N 1
ATOM 3872 C CA . TYR B 1 187 ? 20.203 -1 -0.303 1 96.56 187 TYR B CA 1
ATOM 3873 C C . TYR B 1 187 ? 19.844 -2.154 0.621 1 96.56 187 TYR B C 1
ATOM 3875 O O . TYR B 1 187 ? 20.141 -2.121 1.817 1 96.56 187 TYR B O 1
ATOM 3883 N N . PHE B 1 188 ? 19.219 -3.18 0.058 1 95.38 188 PHE B N 1
ATOM 3884 C CA . PHE B 1 188 ? 18.734 -4.301 0.856 1 95.38 188 PHE B CA 1
ATOM 3885 C C . PHE B 1 188 ? 19.797 -5.379 0.974 1 95.38 188 PHE B C 1
ATOM 3887 O O . PHE B 1 188 ? 19.594 -6.406 1.622 1 95.38 188 PHE B O 1
ATOM 3894 N N . LYS B 1 189 ? 20.891 -5.242 0.281 1 95.31 189 LYS B N 1
ATOM 3895 C CA . LYS B 1 189 ? 22.047 -6.145 0.315 1 95.31 189 LYS B CA 1
ATOM 3896 C C . LYS B 1 189 ? 21.656 -7.543 -0.155 1 95.31 189 LYS B C 1
ATOM 3898 O O . LYS B 1 189 ? 21.938 -8.531 0.526 1 95.31 189 LYS B O 1
ATOM 3903 N N . VAL B 1 190 ? 21.016 -7.566 -1.328 1 92.75 190 VAL B N 1
ATOM 3904 C CA . VAL B 1 190 ? 20.641 -8.828 -1.948 1 92.75 190 VAL B CA 1
ATOM 3905 C C . VAL B 1 190 ? 21.266 -8.938 -3.334 1 92.75 190 VAL B C 1
ATOM 3907 O O . VAL B 1 190 ? 21.516 -7.918 -3.99 1 92.75 190 VAL B O 1
ATOM 3910 N N . LYS B 1 191 ? 21.516 -10.125 -3.77 1 91.38 191 LYS B N 1
ATOM 3911 C CA . LYS B 1 191 ? 22.109 -10.359 -5.078 1 91.38 191 LYS B CA 1
ATOM 3912 C C . LYS B 1 191 ? 21.062 -10.32 -6.18 1 91.38 191 LYS B C 1
ATOM 3914 O O . LYS B 1 191 ? 21.328 -9.852 -7.293 1 91.38 191 LYS B O 1
ATOM 3919 N N . ASP B 1 192 ? 19.906 -10.828 -5.883 1 92.5 192 ASP B N 1
ATOM 3920 C CA . ASP B 1 192 ? 18.75 -10.82 -6.766 1 92.5 192 ASP B CA 1
ATOM 3921 C C . ASP B 1 192 ? 17.594 -10.008 -6.164 1 92.5 192 ASP B C 1
ATOM 3923 O O . ASP B 1 192 ? 17.281 -10.156 -4.98 1 92.5 192 ASP B O 1
ATOM 3927 N N . LEU B 1 193 ? 17.031 -9.117 -6.984 1 93.94 193 LEU B N 1
ATOM 3928 C CA . LEU B 1 193 ? 16.016 -8.211 -6.465 1 93.94 193 LEU B CA 1
ATOM 3929 C C . LEU B 1 193 ? 14.867 -8.992 -5.848 1 93.94 193 LEU B C 1
ATOM 3931 O O . LEU B 1 193 ? 14.266 -8.555 -4.863 1 93.94 193 LEU B O 1
ATOM 3935 N N . LEU B 1 194 ? 14.547 -10.109 -6.375 1 90.31 194 LEU B N 1
ATOM 3936 C CA . LEU B 1 194 ? 13.43 -10.906 -5.891 1 90.31 194 LEU B CA 1
ATOM 3937 C C . LEU B 1 194 ? 13.609 -11.266 -4.422 1 90.31 194 LEU B C 1
ATOM 3939 O O . LEU B 1 194 ? 12.633 -11.469 -3.699 1 90.31 194 LEU B O 1
ATOM 3943 N N . SER B 1 195 ? 14.852 -11.273 -3.992 1 88.88 195 SER B N 1
ATOM 3944 C CA . SER B 1 195 ? 15.164 -11.664 -2.623 1 88.88 195 SER B CA 1
ATOM 3945 C C . SER B 1 195 ? 14.703 -10.609 -1.623 1 88.88 195 SER B C 1
ATOM 3947 O O . SER B 1 195 ? 14.68 -10.859 -0.416 1 88.88 195 SER B O 1
ATOM 3949 N N . ILE B 1 196 ? 14.234 -9.461 -2.102 1 91.56 196 ILE B N 1
ATOM 3950 C CA . ILE B 1 196 ? 13.766 -8.43 -1.176 1 91.56 196 ILE B CA 1
ATOM 3951 C C . ILE B 1 196 ? 12.477 -8.891 -0.507 1 91.56 196 ILE B C 1
ATOM 3953 O O . ILE B 1 196 ? 12.086 -8.359 0.538 1 91.56 196 ILE B O 1
ATOM 3957 N N . LEU B 1 197 ? 11.805 -9.812 -1.083 1 87.94 197 LEU B N 1
ATOM 3958 C CA . LEU B 1 197 ? 10.57 -10.352 -0.524 1 87.94 197 LEU B CA 1
ATOM 3959 C C . LEU B 1 197 ? 10.812 -10.938 0.863 1 87.94 197 LEU B C 1
ATOM 3961 O O . LEU B 1 197 ? 9.969 -10.805 1.751 1 87.94 197 LEU B O 1
ATOM 3965 N N . ASP B 1 198 ? 11.977 -11.5 1.008 1 82.19 198 ASP B N 1
ATOM 3966 C CA . ASP B 1 198 ? 12.328 -12.109 2.287 1 82.19 198 ASP B CA 1
ATOM 3967 C C . ASP B 1 198 ? 12.484 -11.055 3.377 1 82.19 198 ASP B C 1
ATOM 3969 O O . ASP B 1 198 ? 12.203 -11.312 4.547 1 82.19 198 ASP B O 1
ATOM 3973 N N . VAL B 1 199 ? 12.859 -9.953 2.922 1 84.31 199 VAL B N 1
ATOM 3974 C CA . VAL B 1 199 ? 13.109 -8.867 3.861 1 84.31 199 VAL B CA 1
ATOM 3975 C C . VAL B 1 199 ? 11.812 -8.094 4.113 1 84.31 199 VAL B C 1
ATOM 3977 O O . VAL B 1 199 ? 11.469 -7.809 5.266 1 84.31 199 VAL B O 1
ATOM 3980 N N . MET B 1 200 ? 11.078 -7.832 3.15 1 87.38 200 MET B N 1
ATOM 3981 C CA . MET B 1 200 ? 9.93 -6.938 3.186 1 87.38 200 MET B CA 1
ATOM 3982 C C . MET B 1 200 ? 8.758 -7.59 3.912 1 87.38 200 MET B C 1
ATOM 3984 O O . MET B 1 200 ? 7.965 -6.902 4.562 1 87.38 200 MET B O 1
ATOM 3988 N N . TYR B 1 201 ? 8.656 -8.875 3.828 1 81.38 201 TYR B N 1
ATOM 3989 C CA . TYR B 1 201 ? 7.457 -9.516 4.355 1 81.38 201 TYR B CA 1
ATOM 3990 C C . TYR B 1 201 ? 7.789 -10.383 5.562 1 81.38 201 TYR B C 1
ATOM 3992 O O . TYR B 1 201 ? 6.934 -11.117 6.059 1 81.38 201 TYR B O 1
ATOM 4000 N N . ALA B 1 202 ? 9.016 -10.328 6.016 1 78.19 202 ALA B N 1
ATOM 4001 C CA . ALA B 1 202 ? 9.414 -11.047 7.223 1 78.19 202 ALA B CA 1
ATOM 4002 C C . ALA B 1 202 ? 8.734 -10.469 8.461 1 78.19 202 ALA B C 1
ATOM 4004 O O . ALA B 1 202 ? 8.5 -11.18 9.438 1 78.19 202 ALA B O 1
ATOM 4005 N N . GLU B 1 203 ? 8.43 -9.195 8.398 1 80.31 203 GLU B N 1
ATOM 4006 C CA . GLU B 1 203 ? 7.746 -8.453 9.453 1 80.31 203 GLU B CA 1
ATOM 4007 C C . GLU B 1 203 ? 6.695 -7.512 8.875 1 80.31 203 GLU B C 1
ATOM 4009 O O . GLU B 1 203 ? 6.715 -7.207 7.684 1 80.31 203 GLU B O 1
ATOM 4014 N N . PRO B 1 204 ? 5.773 -7.191 9.766 1 81.38 204 PRO B N 1
ATOM 4015 C CA . PRO B 1 204 ? 4.836 -6.18 9.273 1 81.38 204 PRO B CA 1
ATOM 4016 C C . PRO B 1 204 ? 5.539 -4.93 8.742 1 81.38 204 PRO B C 1
ATOM 4018 O O . PRO B 1 204 ? 6.555 -4.508 9.305 1 81.38 204 PRO B O 1
ATOM 4021 N N . PRO B 1 205 ? 5.012 -4.457 7.746 1 83 205 PRO B N 1
ATOM 4022 C CA . PRO B 1 205 ? 5.672 -3.293 7.148 1 83 205 PRO B CA 1
ATOM 4023 C C . PRO B 1 205 ? 5.707 -2.088 8.086 1 83 205 PRO B C 1
ATOM 4025 O O . PRO B 1 205 ? 4.711 -1.793 8.758 1 83 205 PRO B O 1
ATOM 4028 N N . GLU B 1 206 ? 6.812 -1.467 8.094 1 86.75 206 GLU B N 1
ATOM 4029 C CA . GLU B 1 206 ? 7.008 -0.206 8.805 1 86.75 206 GLU B CA 1
ATOM 4030 C C . GLU B 1 206 ? 7.223 0.948 7.828 1 86.75 206 GLU B C 1
ATOM 4032 O O . GLU B 1 206 ? 8.352 1.206 7.402 1 86.75 206 GLU B O 1
ATOM 4037 N N . ILE B 1 207 ? 6.23 1.713 7.68 1 89.88 207 ILE B N 1
ATOM 4038 C CA . ILE B 1 207 ? 6.234 2.719 6.621 1 89.88 207 ILE B CA 1
ATOM 4039 C C . ILE B 1 207 ? 7.305 3.77 6.918 1 89.88 207 ILE B C 1
ATOM 4041 O O . ILE B 1 207 ? 7.918 4.312 5.996 1 89.88 207 ILE B O 1
ATOM 4045 N N . ASP B 1 208 ? 7.586 3.99 8.148 1 87.88 208 ASP B N 1
ATOM 4046 C CA . ASP B 1 208 ? 8.602 4.973 8.523 1 87.88 208 ASP B CA 1
ATOM 4047 C C . ASP B 1 208 ? 9.977 4.559 8.031 1 87.88 208 ASP B C 1
ATOM 4049 O O . ASP B 1 208 ? 10.781 5.402 7.625 1 87.88 208 ASP B O 1
ATOM 4053 N N . LYS B 1 209 ? 10.195 3.297 8.055 1 90.69 209 LYS B N 1
ATOM 4054 C CA . LYS B 1 209 ? 11.461 2.771 7.559 1 90.69 209 LYS B CA 1
ATOM 4055 C C . LYS B 1 209 ? 11.5 2.775 6.031 1 90.69 209 LYS B C 1
ATOM 4057 O O . LYS B 1 209 ? 12.508 3.148 5.43 1 90.69 209 LYS B O 1
ATOM 4062 N N . LEU B 1 210 ? 10.406 2.467 5.465 1 94.25 210 LEU B N 1
ATOM 4063 C CA . LEU B 1 210 ? 10.328 2.387 4.012 1 94.25 210 LEU B CA 1
ATOM 4064 C C . LEU B 1 210 ? 10.43 3.771 3.383 1 94.25 210 LEU B C 1
ATOM 4066 O O . LEU B 1 210 ? 10.984 3.926 2.291 1 94.25 210 LEU B O 1
ATOM 4070 N N . ALA B 1 211 ? 9.914 4.719 4.117 1 95.5 211 ALA B N 1
ATOM 4071 C CA . ALA B 1 211 ? 9.883 6.09 3.611 1 95.5 211 ALA B CA 1
ATOM 4072 C C . ALA B 1 211 ? 11.297 6.605 3.338 1 95.5 211 ALA B C 1
ATOM 4074 O O . ALA B 1 211 ? 11.484 7.5 2.516 1 95.5 211 ALA B O 1
ATOM 4075 N N . LYS B 1 212 ? 12.219 6.031 3.941 1 94.69 212 LYS B N 1
ATOM 4076 C CA . LYS B 1 212 ? 13.617 6.43 3.756 1 94.69 212 LYS B CA 1
ATOM 4077 C C . LYS B 1 212 ? 14.086 6.133 2.334 1 94.69 212 LYS B C 1
ATOM 4079 O O . LYS B 1 212 ? 15.023 6.762 1.842 1 94.69 212 LYS B O 1
ATOM 4084 N N . LEU B 1 213 ? 13.438 5.258 1.674 1 96.75 213 LEU B N 1
ATOM 4085 C CA . LEU B 1 213 ? 13.789 4.895 0.305 1 96.75 213 LEU B CA 1
ATOM 4086 C C . LEU B 1 213 ? 13.555 6.062 -0.646 1 96.75 213 LEU B C 1
ATOM 4088 O O . LEU B 1 213 ? 14.055 6.066 -1.771 1 96.75 213 LEU B O 1
ATOM 4092 N N . ALA B 1 214 ? 12.766 7.027 -0.218 1 97.88 214 ALA B N 1
ATOM 4093 C CA . ALA B 1 214 ? 12.469 8.18 -1.062 1 97.88 214 ALA B CA 1
ATOM 4094 C C . ALA B 1 214 ? 13.742 8.945 -1.408 1 97.88 214 ALA B C 1
ATOM 4096 O O . ALA B 1 214 ? 13.844 9.539 -2.486 1 97.88 214 ALA B O 1
ATOM 4097 N N . ILE B 1 215 ? 14.695 8.875 -0.543 1 97 215 ILE B N 1
ATOM 4098 C CA . ILE B 1 215 ? 15.961 9.547 -0.78 1 97 215 ILE B CA 1
ATOM 4099 C C . ILE B 1 215 ? 16.672 8.914 -1.976 1 97 215 ILE B C 1
ATOM 4101 O O . ILE B 1 215 ? 17.281 9.609 -2.787 1 97 215 ILE B O 1
ATOM 4105 N N . LEU B 1 216 ? 16.562 7.598 -2.068 1 97.62 216 LEU B N 1
ATOM 4106 C CA . LEU B 1 216 ? 17.156 6.891 -3.199 1 97.62 216 LEU B CA 1
ATOM 4107 C C . LEU B 1 216 ? 16.516 7.332 -4.512 1 97.62 216 LEU B C 1
ATOM 4109 O O . LEU B 1 216 ? 17.219 7.48 -5.523 1 97.62 216 LEU B O 1
ATOM 4113 N N . VAL B 1 217 ? 15.234 7.551 -4.469 1 98.69 217 VAL B N 1
ATOM 4114 C CA . VAL B 1 217 ? 14.516 7.977 -5.664 1 98.69 217 VAL B CA 1
ATOM 4115 C C . VAL B 1 217 ? 15 9.352 -6.102 1 98.69 217 VAL B C 1
ATOM 4117 O O . VAL B 1 217 ? 15.219 9.594 -7.293 1 98.69 217 VAL B O 1
ATOM 4120 N N . SER B 1 218 ? 15.141 10.211 -5.141 1 98.19 218 SER B N 1
ATOM 4121 C CA . SER B 1 218 ? 15.641 11.555 -5.434 1 98.19 218 SER B CA 1
ATOM 4122 C C . SER B 1 218 ? 17.047 11.5 -6.035 1 98.19 218 SER B C 1
ATOM 4124 O O . SER B 1 218 ? 17.328 12.203 -7.004 1 98.19 218 SER B O 1
ATOM 4126 N N . GLU B 1 219 ? 17.891 10.672 -5.461 1 98 219 GLU B N 1
ATOM 4127 C CA . GLU B 1 219 ? 19.25 10.531 -5.953 1 98 219 GLU B CA 1
ATOM 4128 C C . GLU B 1 219 ? 19.281 9.992 -7.379 1 98 219 GLU B C 1
ATOM 4130 O O . GLU B 1 219 ? 20 10.508 -8.234 1 98 219 GLU B O 1
ATOM 4135 N N . GLU B 1 220 ? 18.469 9 -7.641 1 98.5 220 GLU B N 1
ATOM 4136 C CA . GLU B 1 220 ? 18.406 8.414 -8.977 1 98.5 220 GLU B CA 1
ATOM 4137 C C . GLU B 1 220 ? 17.828 9.406 -9.984 1 98.5 220 GLU B C 1
ATOM 4139 O O . GLU B 1 220 ? 18.25 9.422 -11.148 1 98.5 220 GLU B O 1
ATOM 4144 N N . ALA B 1 221 ? 16.891 10.148 -9.562 1 98.56 221 ALA B N 1
ATOM 4145 C CA . ALA B 1 221 ? 16.312 11.172 -10.43 1 98.56 221 ALA B CA 1
ATOM 4146 C C . ALA B 1 221 ? 17.359 12.203 -10.828 1 98.56 221 ALA B C 1
ATOM 4148 O O . ALA B 1 221 ? 17.453 12.586 -11.992 1 98.56 221 ALA B O 1
ATOM 4149 N N . GLU B 1 222 ? 18.094 12.617 -9.836 1 97.62 222 GLU B N 1
ATOM 4150 C CA . GLU B 1 222 ? 19.156 13.578 -10.109 1 97.62 222 GLU B CA 1
ATOM 4151 C C . GLU B 1 222 ? 20.219 12.984 -11.031 1 97.62 222 GLU B C 1
ATOM 4153 O O . GLU B 1 222 ? 20.859 13.711 -11.797 1 97.62 222 GLU B O 1
ATOM 4158 N N . GLY B 1 223 ? 20.328 11.688 -10.945 1 97.5 223 GLY B N 1
ATOM 4159 C CA . GLY B 1 223 ? 21.281 10.984 -11.797 1 97.5 223 GLY B CA 1
ATOM 4160 C C . GLY B 1 223 ? 20.734 10.711 -13.188 1 97.5 223 GLY B C 1
ATOM 4161 O O . GLY B 1 223 ? 21.438 10.172 -14.039 1 97.5 223 GLY B O 1
ATOM 4162 N N . GLY B 1 224 ? 19.438 11 -13.422 1 97.75 224 GLY B N 1
ATOM 4163 C CA . GLY B 1 224 ? 18.906 10.93 -14.773 1 97.75 224 GLY B CA 1
ATOM 4164 C C . GLY B 1 224 ? 17.969 9.758 -14.984 1 97.75 224 GLY B C 1
ATOM 4165 O O . GLY B 1 224 ? 17.516 9.516 -16.109 1 97.75 224 GLY B O 1
ATOM 4166 N N . ASP B 1 225 ? 17.625 9.078 -14 1 98.62 225 ASP B N 1
ATOM 4167 C CA . ASP B 1 225 ? 16.672 7.98 -14.141 1 98.62 225 ASP B CA 1
ATOM 4168 C C . ASP B 1 225 ? 15.266 8.508 -14.398 1 98.62 225 ASP B C 1
ATOM 4170 O O . ASP B 1 225 ? 14.641 9.086 -13.508 1 98.62 225 ASP B O 1
ATOM 4174 N N . GLU B 1 226 ? 14.75 8.227 -15.5 1 98.75 226 GLU B N 1
ATOM 4175 C CA . GLU B 1 226 ? 13.492 8.82 -15.93 1 98.75 226 GLU B CA 1
ATOM 4176 C C . GLU B 1 226 ? 12.32 8.328 -15.086 1 98.75 226 GLU B C 1
ATOM 4178 O O . GLU B 1 226 ? 11.375 9.07 -14.828 1 98.75 226 GLU B O 1
ATOM 4183 N N . VAL B 1 227 ? 12.422 7.082 -14.719 1 98.81 227 VAL B N 1
ATOM 4184 C CA . VAL B 1 227 ? 11.367 6.527 -13.883 1 98.81 227 VAL B CA 1
ATOM 4185 C C . VAL B 1 227 ? 11.312 7.273 -12.547 1 98.81 227 VAL B C 1
ATOM 4187 O O . VAL B 1 227 ? 10.242 7.668 -12.094 1 98.81 227 VAL B O 1
ATOM 4190 N N . SER B 1 228 ? 12.461 7.484 -11.977 1 98.88 228 SER B N 1
ATOM 4191 C CA . SER B 1 228 ? 12.539 8.219 -10.719 1 98.88 228 SER B CA 1
ATOM 4192 C C . SER B 1 228 ? 12.062 9.656 -10.891 1 98.88 228 SER B C 1
ATOM 4194 O O . SER B 1 228 ? 11.359 10.195 -10.031 1 98.88 228 SER B O 1
ATOM 4196 N N . VAL B 1 229 ? 12.414 10.273 -11.961 1 98.88 229 VAL B N 1
ATOM 4197 C CA . VAL B 1 229 ? 11.984 11.633 -12.25 1 98.88 229 VAL B CA 1
ATOM 4198 C C . VAL B 1 229 ? 10.453 11.688 -12.312 1 98.88 229 VAL B C 1
ATOM 4200 O O . VAL B 1 229 ? 9.828 12.562 -11.719 1 98.88 229 VAL B O 1
ATOM 4203 N N . ASN B 1 230 ? 9.906 10.758 -13 1 98.88 230 ASN B N 1
ATOM 4204 C CA . ASN B 1 230 ? 8.461 10.742 -13.18 1 98.88 230 ASN B CA 1
ATOM 4205 C C . ASN B 1 230 ? 7.738 10.5 -11.852 1 98.88 230 ASN B C 1
ATOM 4207 O O . ASN B 1 230 ? 6.664 11.055 -11.617 1 98.88 230 ASN B O 1
ATOM 4211 N N . ILE B 1 231 ? 8.32 9.648 -11.023 1 98.88 231 ILE B N 1
ATOM 4212 C CA . ILE B 1 231 ? 7.742 9.406 -9.703 1 98.88 231 ILE B CA 1
ATOM 4213 C C . ILE B 1 231 ? 7.703 10.711 -8.906 1 98.88 231 ILE B C 1
ATOM 4215 O O . ILE B 1 231 ? 6.68 11.055 -8.305 1 98.88 231 ILE B O 1
ATOM 4219 N N . LEU B 1 232 ? 8.758 11.469 -8.961 1 98.88 232 LEU B N 1
ATOM 4220 C CA . LEU B 1 232 ? 8.844 12.703 -8.195 1 98.88 232 LEU B CA 1
ATOM 4221 C C . LEU B 1 232 ? 7.934 13.773 -8.789 1 98.88 232 LEU B C 1
ATOM 4223 O O . LEU B 1 232 ? 7.324 14.555 -8.047 1 98.88 232 LEU B O 1
ATOM 4227 N N . LYS B 1 233 ? 7.832 13.836 -10.078 1 98.88 233 LYS B N 1
ATOM 4228 C CA . LYS B 1 233 ? 6.898 14.766 -10.711 1 98.88 233 LYS B CA 1
ATOM 4229 C C . LYS B 1 233 ? 5.461 14.461 -10.305 1 98.88 233 LYS B C 1
ATOM 4231 O O . LYS B 1 233 ? 4.688 15.367 -10 1 98.88 233 LYS B O 1
ATOM 4236 N N . GLU B 1 234 ? 5.184 13.172 -10.328 1 98.88 234 GLU B N 1
ATOM 4237 C CA . GLU B 1 234 ? 3.846 12.773 -9.906 1 98.88 234 GLU B CA 1
ATOM 4238 C C . GLU B 1 234 ? 3.588 13.148 -8.445 1 98.88 234 GLU B C 1
ATOM 4240 O O . GLU B 1 234 ? 2.488 13.578 -8.102 1 98.88 234 GLU B O 1
ATOM 4245 N N . ALA B 1 235 ? 4.566 12.977 -7.641 1 98.88 235 ALA B N 1
ATOM 4246 C CA . ALA B 1 235 ? 4.449 13.367 -6.238 1 98.88 235 ALA B CA 1
ATOM 4247 C C . ALA B 1 235 ? 4.125 14.852 -6.109 1 98.88 235 ALA B C 1
ATOM 4249 O O . ALA B 1 235 ? 3.211 15.234 -5.375 1 98.88 235 ALA B O 1
ATOM 4250 N N . GLY B 1 236 ? 4.852 15.672 -6.84 1 98.88 236 GLY B N 1
ATOM 4251 C CA . GLY B 1 236 ? 4.594 17.109 -6.82 1 98.88 236 GLY B CA 1
ATOM 4252 C C . GLY B 1 236 ? 3.186 17.469 -7.262 1 98.88 236 GLY B C 1
ATOM 4253 O O . GLY B 1 236 ? 2.535 18.312 -6.652 1 98.88 236 GLY B O 1
ATOM 4254 N N . ARG B 1 237 ? 2.754 16.797 -8.305 1 98.88 237 ARG B N 1
ATOM 4255 C CA . ARG B 1 237 ? 1.412 17.047 -8.82 1 98.88 237 ARG B CA 1
ATOM 4256 C C . ARG B 1 237 ? 0.35 16.672 -7.793 1 98.88 237 ARG B C 1
ATOM 4258 O O . ARG B 1 237 ? -0.634 17.391 -7.613 1 98.88 237 ARG B O 1
ATOM 4265 N N . GLU B 1 238 ? 0.565 15.539 -7.129 1 98.88 238 GLU B N 1
ATOM 4266 C CA . GLU B 1 238 ? -0.399 15.07 -6.137 1 98.88 238 GLU B CA 1
ATOM 4267 C C . GLU B 1 238 ? -0.455 16.016 -4.934 1 98.88 238 GLU B C 1
ATOM 4269 O O . GLU B 1 238 ? -1.535 16.297 -4.414 1 98.88 238 GLU B O 1
ATOM 4274 N N . LEU B 1 239 ? 0.672 16.438 -4.527 1 98.81 239 LEU B N 1
ATOM 4275 C CA . LEU B 1 239 ? 0.713 17.375 -3.412 1 98.81 239 LEU B CA 1
ATOM 4276 C C . LEU B 1 239 ? 0.026 18.688 -3.779 1 98.81 239 LEU B C 1
ATOM 4278 O O . LEU B 1 239 ? -0.709 19.266 -2.969 1 98.81 239 LEU B O 1
ATOM 4282 N N . ALA B 1 240 ? 0.259 19.172 -4.98 1 98.88 240 ALA B N 1
ATOM 4283 C CA . ALA B 1 240 ? -0.401 20.391 -5.449 1 98.88 240 ALA B CA 1
ATOM 4284 C C . ALA B 1 240 ? -1.912 20.188 -5.539 1 98.88 240 ALA B C 1
ATOM 4286 O O . ALA B 1 240 ? -2.684 21.094 -5.191 1 98.88 240 ALA B O 1
ATOM 4287 N N . LEU B 1 241 ? -2.264 19.016 -5.996 1 98.81 241 LEU B N 1
ATOM 4288 C CA . LEU B 1 241 ? -3.686 18.703 -6.098 1 98.81 241 LEU B CA 1
ATOM 4289 C C . LEU B 1 241 ? -4.363 18.797 -4.734 1 98.81 241 LEU B C 1
ATOM 4291 O O . LEU B 1 241 ? -5.512 19.234 -4.633 1 98.81 241 LEU B O 1
ATOM 4295 N N . ASN B 1 242 ? -3.711 18.375 -3.721 1 98.62 242 ASN B N 1
ATOM 4296 C CA . ASN B 1 242 ? -4.238 18.5 -2.369 1 98.62 242 ASN B CA 1
ATOM 4297 C C . ASN B 1 242 ? -4.543 19.953 -2.023 1 98.62 242 ASN B C 1
ATOM 4299 O O . ASN B 1 242 ? -5.613 20.266 -1.496 1 98.62 242 ASN B O 1
ATOM 4303 N N . ALA B 1 243 ? -3.6 20.797 -2.326 1 98.56 243 ALA B N 1
ATOM 4304 C CA . ALA B 1 243 ? -3.762 22.203 -2.027 1 98.56 243 ALA B CA 1
ATOM 4305 C C . ALA B 1 243 ? -4.91 22.812 -2.826 1 98.56 243 ALA B C 1
ATOM 4307 O O . ALA B 1 243 ? -5.738 23.547 -2.281 1 98.56 243 ALA B O 1
ATOM 4308 N N . VAL B 1 244 ? -4.945 22.5 -4.074 1 98.75 244 VAL B N 1
ATOM 4309 C CA . VAL B 1 244 ? -5.973 23.031 -4.961 1 98.75 244 VAL B CA 1
ATOM 4310 C C . VAL B 1 244 ? -7.352 22.578 -4.477 1 98.75 244 VAL B C 1
ATOM 4312 O O . VAL B 1 244 ? -8.297 23.375 -4.48 1 98.75 244 VAL B O 1
ATOM 4315 N N . THR B 1 245 ? -7.422 21.359 -4.078 1 98.69 245 THR B N 1
ATOM 4316 C CA . THR B 1 245 ? -8.68 20.797 -3.605 1 98.69 245 THR B CA 1
ATOM 4317 C C . THR B 1 245 ? -9.156 21.516 -2.346 1 98.69 245 THR B C 1
ATOM 4319 O O . THR B 1 245 ? -10.336 21.844 -2.217 1 98.69 245 THR B O 1
ATOM 4322 N N . VAL B 1 246 ? -8.273 21.766 -1.461 1 98.5 246 VAL B N 1
ATOM 4323 C CA . VAL B 1 246 ? -8.602 22.484 -0.234 1 98.5 246 VAL B CA 1
ATOM 4324 C C . VAL B 1 246 ? -9.062 23.891 -0.574 1 98.5 246 VAL B C 1
ATOM 4326 O O . VAL B 1 246 ? -10.07 24.375 -0.035 1 98.5 246 VAL B O 1
ATOM 4329 N N . ALA B 1 247 ? -8.352 24.531 -1.458 1 98.62 247 ALA B N 1
ATOM 4330 C CA . ALA B 1 247 ? -8.727 25.891 -1.873 1 98.62 247 ALA B CA 1
ATOM 4331 C C . ALA B 1 247 ? -10.133 25.906 -2.479 1 98.62 247 ALA B C 1
ATOM 4333 O O . ALA B 1 247 ? -10.922 26.797 -2.193 1 98.62 247 ALA B O 1
ATOM 4334 N N . LYS B 1 248 ? -10.406 24.938 -3.268 1 98.38 248 LYS B N 1
ATOM 4335 C CA . LYS B 1 248 ? -11.719 24.828 -3.9 1 98.38 248 LYS B CA 1
ATOM 4336 C C . LYS B 1 248 ? -12.82 24.641 -2.859 1 98.38 248 LYS B C 1
ATOM 4338 O O . LYS B 1 248 ? -13.852 25.312 -2.914 1 98.38 248 LYS B O 1
ATOM 4343 N N . ARG B 1 249 ? -12.609 23.844 -1.916 1 97.81 249 ARG B N 1
ATOM 4344 C CA . ARG B 1 249 ? -13.594 23.562 -0.882 1 97.81 249 ARG B CA 1
ATOM 4345 C C . ARG B 1 249 ? -13.875 24.781 -0.026 1 97.81 249 ARG B C 1
ATOM 4347 O O . ARG B 1 249 ? -14.992 24.969 0.455 1 97.81 249 ARG B O 1
ATOM 4354 N N . LEU B 1 250 ? -12.867 25.625 0.073 1 98.19 250 LEU B N 1
ATOM 4355 C CA . LEU B 1 250 ? -12.977 26.781 0.939 1 98.19 250 LEU B CA 1
ATOM 4356 C C . LEU B 1 250 ? -13.352 28.031 0.133 1 98.19 250 LEU B C 1
ATOM 4358 O O . LEU B 1 250 ? -13.367 29.141 0.668 1 98.19 250 LEU B O 1
ATOM 4362 N N . GLY B 1 251 ? -13.547 27.812 -1.185 1 97.56 251 GLY B N 1
ATOM 4363 C CA . GLY B 1 251 ? -13.945 28.922 -2.045 1 97.56 251 GLY B CA 1
ATOM 4364 C C . GLY B 1 251 ? -12.82 29.922 -2.293 1 97.56 251 GLY B C 1
ATOM 4365 O O . GLY B 1 251 ? -13.062 31.125 -2.391 1 97.56 251 GLY B O 1
ATOM 4366 N N . MET B 1 252 ? -11.602 29.438 -2.4 1 97.81 252 MET B N 1
ATOM 4367 C CA . MET B 1 252 ? -10.469 30.359 -2.455 1 97.81 252 MET B CA 1
ATOM 4368 C C . MET B 1 252 ? -9.781 30.281 -3.814 1 97.81 252 MET B C 1
ATOM 4370 O O . MET B 1 252 ? -8.672 30.797 -3.979 1 97.81 252 MET B O 1
ATOM 4374 N N . ILE B 1 253 ? -10.344 29.703 -4.816 1 96.75 253 ILE B N 1
ATOM 4375 C CA . ILE B 1 253 ? -9.695 29.453 -6.098 1 96.75 253 ILE B CA 1
ATOM 4376 C C . ILE B 1 253 ? -9.281 30.766 -6.746 1 96.75 253 ILE B C 1
ATOM 4378 O O . ILE B 1 253 ? -8.242 30.844 -7.406 1 96.75 253 ILE B O 1
ATOM 4382 N N . ASN B 1 254 ? -10.062 31.781 -6.52 1 95.06 254 ASN B N 1
ATOM 4383 C CA . ASN B 1 254 ? -9.805 33.062 -7.164 1 95.06 254 ASN B CA 1
ATOM 4384 C C . ASN B 1 254 ? -9.359 34.125 -6.156 1 95.06 254 ASN B C 1
ATOM 4386 O O . ASN B 1 254 ? -9.492 35.312 -6.41 1 95.06 254 ASN B O 1
ATOM 4390 N N . GLU B 1 255 ? -8.906 33.688 -5.051 1 95.81 255 GLU B N 1
ATOM 4391 C CA . GLU B 1 255 ? -8.492 34.625 -4.008 1 95.81 255 GLU B CA 1
ATOM 4392 C C . GLU B 1 255 ? -6.969 34.656 -3.887 1 95.81 255 GLU B C 1
ATOM 4394 O O . GLU B 1 255 ? -6.277 33.75 -4.297 1 95.81 255 GLU B O 1
ATOM 4399 N N . SER B 1 256 ? -6.535 35.812 -3.438 1 96.62 256 SER B N 1
ATOM 4400 C CA . SER B 1 256 ? -5.125 35.938 -3.096 1 96.62 256 SER B CA 1
ATOM 4401 C C . SER B 1 256 ? -4.812 35.25 -1.772 1 96.62 256 SER B C 1
ATOM 4403 O O . SER B 1 256 ? -5.062 35.812 -0.701 1 96.62 256 SER B O 1
ATOM 4405 N N . ILE B 1 257 ? -4.254 34.062 -1.909 1 97.88 257 ILE B N 1
ATOM 4406 C CA . ILE B 1 257 ? -3.977 33.281 -0.711 1 97.88 257 ILE B CA 1
ATOM 4407 C C . ILE B 1 257 ? -2.506 32.875 -0.695 1 97.88 257 ILE B C 1
ATOM 4409 O O . ILE B 1 257 ? -1.813 33 -1.709 1 97.88 257 ILE B O 1
ATOM 4413 N N . VAL B 1 258 ? -2.094 32.469 0.46 1 97.06 258 VAL B N 1
ATOM 4414 C CA . VAL B 1 258 ? -0.739 31.953 0.619 1 97.06 258 VAL B CA 1
ATOM 4415 C C . VAL B 1 258 ? -0.757 30.422 0.55 1 97.06 258 VAL B C 1
ATOM 4417 O O . VAL B 1 258 ? -1.577 29.781 1.205 1 97.06 258 VAL B O 1
ATOM 4420 N N . VAL B 1 259 ? 0.094 29.859 -0.279 1 98.19 259 VAL B N 1
ATOM 4421 C CA . VAL B 1 259 ? 0.229 28.406 -0.377 1 98.19 259 VAL B CA 1
ATOM 4422 C C . VAL B 1 259 ? 1.691 28.016 -0.19 1 98.19 259 VAL B C 1
ATOM 4424 O O . VAL B 1 259 ? 2.594 28.688 -0.688 1 98.19 259 VAL B O 1
ATOM 4427 N N . GLY B 1 260 ? 1.927 26.984 0.572 1 96.31 260 GLY B N 1
ATOM 4428 C CA . GLY B 1 260 ? 3.301 26.531 0.744 1 96.31 260 GLY B CA 1
ATOM 4429 C C . GLY B 1 260 ? 3.404 25.094 1.231 1 96.31 260 GLY B C 1
ATOM 4430 O O . GLY B 1 260 ? 2.416 24.516 1.68 1 96.31 260 GLY B O 1
ATOM 4431 N N . GLY B 1 261 ? 4.562 24.547 1.115 1 95.19 261 GLY B N 1
ATOM 4432 C CA . GLY B 1 261 ? 4.84 23.188 1.554 1 95.19 261 GLY B CA 1
ATOM 4433 C C . GLY B 1 261 ? 5.754 23.125 2.764 1 95.19 261 GLY B C 1
ATOM 4434 O O . GLY B 1 261 ? 6.602 24 2.953 1 95.19 261 GLY B O 1
ATOM 4435 N N . VAL B 1 262 ? 5.484 22.062 3.525 1 92.25 262 VAL B N 1
ATOM 4436 C CA . VAL B 1 262 ? 6.324 21.766 4.684 1 92.25 262 VAL B CA 1
ATOM 4437 C C . VAL B 1 262 ? 6.715 20.281 4.672 1 92.25 262 VAL B C 1
ATOM 4439 O O . VAL B 1 262 ? 5.898 19.422 4.34 1 92.25 262 VAL B O 1
ATOM 4442 N N . GLY B 1 263 ? 8.023 20.078 5.008 1 91.62 263 GLY B N 1
ATOM 4443 C CA . GLY B 1 263 ? 8.422 18.688 5.172 1 91.62 263 GLY B CA 1
ATOM 4444 C C . GLY B 1 263 ? 9.555 18.281 4.246 1 91.62 263 GLY B C 1
ATOM 4445 O O . GLY B 1 263 ? 9.812 18.953 3.244 1 91.62 263 GLY B O 1
ATOM 4446 N N . SER B 1 264 ? 10.078 17.141 4.48 1 91.75 264 SER B N 1
ATOM 4447 C CA . SER B 1 264 ? 11.32 16.703 3.859 1 91.75 264 SER B CA 1
ATOM 4448 C C . SER B 1 264 ? 11.125 16.375 2.381 1 91.75 264 SER B C 1
ATOM 4450 O O . SER B 1 264 ? 12.062 16.469 1.59 1 91.75 264 SER B O 1
ATOM 4452 N N . VAL B 1 265 ? 9.984 16.062 1.961 1 96.62 265 VAL B N 1
ATOM 4453 C CA . VAL B 1 265 ? 9.734 15.711 0.566 1 96.62 265 VAL B CA 1
ATOM 4454 C C . VAL B 1 265 ? 9.984 16.922 -0.322 1 96.62 265 VAL B C 1
ATOM 4456 O O . VAL B 1 265 ? 10.445 16.781 -1.457 1 96.62 265 VAL B O 1
ATOM 4459 N N . PHE B 1 266 ? 9.766 18.078 0.255 1 95.94 266 PHE B N 1
ATOM 4460 C CA . PHE B 1 266 ? 9.922 19.312 -0.508 1 95.94 266 PHE B CA 1
ATOM 4461 C C . PHE B 1 266 ? 11.391 19.688 -0.655 1 95.94 266 PHE B C 1
ATOM 4463 O O . PHE B 1 266 ? 11.734 20.656 -1.331 1 95.94 266 PHE B O 1
ATOM 4470 N N . SER B 1 267 ? 12.273 18.922 -0.093 1 94.19 267 SER B N 1
ATOM 4471 C CA . SER B 1 267 ? 13.695 19.094 -0.349 1 94.19 267 SER B CA 1
ATOM 4472 C C . SER B 1 267 ? 14.062 18.688 -1.773 1 94.19 267 SER B C 1
ATOM 4474 O O . SER B 1 267 ? 15.117 19.062 -2.281 1 94.19 267 SER B O 1
ATOM 4476 N N . SER B 1 268 ? 13.242 17.875 -2.355 1 96.75 268 SER B N 1
ATOM 4477 C CA . SER B 1 268 ? 13.43 17.531 -3.758 1 96.75 268 SER B CA 1
ATOM 4478 C C . SER B 1 268 ? 13.094 18.703 -4.672 1 96.75 268 SER B C 1
ATOM 4480 O O . SER B 1 268 ? 11.953 19.172 -4.691 1 96.75 268 SER B O 1
ATOM 4482 N N . ARG B 1 269 ? 14.031 19.047 -5.453 1 96.56 269 ARG B N 1
ATOM 4483 C CA . ARG B 1 269 ? 13.836 20.125 -6.41 1 96.56 269 ARG B CA 1
ATOM 4484 C C . ARG B 1 269 ? 12.727 19.797 -7.402 1 96.56 269 ARG B C 1
ATOM 4486 O O . ARG B 1 269 ? 11.914 20.656 -7.75 1 96.56 269 ARG B O 1
ATOM 4493 N N . ILE B 1 270 ? 12.695 18.594 -7.777 1 98.5 270 ILE B N 1
ATOM 4494 C CA . ILE B 1 270 ? 11.75 18.156 -8.797 1 98.5 270 ILE B CA 1
ATOM 4495 C C . ILE B 1 270 ? 10.328 18.203 -8.242 1 98.5 270 ILE B C 1
ATOM 4497 O O . ILE B 1 270 ? 9.414 18.719 -8.898 1 98.5 270 ILE B O 1
ATOM 4501 N N . VAL B 1 271 ? 10.109 17.75 -7.02 1 98.62 271 VAL B N 1
ATOM 4502 C CA . VAL B 1 271 ? 8.797 17.797 -6.383 1 98.62 271 VAL B CA 1
ATOM 4503 C C . VAL B 1 271 ? 8.344 19.25 -6.234 1 98.62 271 VAL B C 1
ATOM 4505 O O . VAL B 1 271 ? 7.215 19.594 -6.598 1 98.62 271 VAL B O 1
ATOM 4508 N N . ASN B 1 272 ? 9.242 20.047 -5.781 1 97.75 272 ASN B N 1
ATOM 4509 C CA . ASN B 1 272 ? 8.914 21.453 -5.523 1 97.75 272 ASN B CA 1
ATOM 4510 C C . ASN B 1 272 ? 8.562 22.188 -6.812 1 97.75 272 ASN B C 1
ATOM 4512 O O . ASN B 1 272 ? 7.613 22.969 -6.844 1 97.75 272 ASN B O 1
ATOM 4516 N N . GLU B 1 273 ? 9.336 21.969 -7.801 1 98.19 273 GLU B N 1
ATOM 4517 C CA . GLU B 1 273 ? 9.094 22.625 -9.086 1 98.19 273 GLU B CA 1
ATOM 4518 C C . GLU B 1 273 ? 7.734 22.234 -9.656 1 98.19 273 GLU B C 1
ATOM 4520 O O . GLU B 1 273 ? 6.992 23.094 -10.141 1 98.19 273 GLU B O 1
ATOM 4525 N N . GLU B 1 274 ? 7.465 20.984 -9.586 1 98.62 274 GLU B N 1
ATOM 4526 C CA . GLU B 1 274 ? 6.184 20.516 -10.109 1 98.62 274 GLU B CA 1
ATOM 4527 C C . GLU B 1 274 ? 5.023 21.047 -9.266 1 98.62 274 GLU B C 1
ATOM 4529 O O . GLU B 1 274 ? 3.975 21.406 -9.797 1 98.62 274 GLU B O 1
ATOM 4534 N N . PHE B 1 275 ? 5.227 21.062 -7.98 1 98.69 275 PHE B N 1
ATOM 4535 C CA . PHE B 1 275 ? 4.242 21.609 -7.051 1 98.69 275 PHE B CA 1
ATOM 4536 C C . PHE B 1 275 ? 3.924 23.062 -7.387 1 98.69 275 PHE B C 1
ATOM 4538 O O . PHE B 1 275 ? 2.758 23.422 -7.559 1 98.69 275 PHE B O 1
ATOM 4545 N N . ARG B 1 276 ? 4.875 23.797 -7.555 1 98.25 276 ARG B N 1
ATOM 4546 C CA . ARG B 1 276 ? 4.727 25.219 -7.84 1 98.25 276 ARG B CA 1
ATOM 4547 C C . ARG B 1 276 ? 4.055 25.438 -9.195 1 98.25 276 ARG B C 1
ATOM 4549 O O . ARG B 1 276 ? 3.191 26.312 -9.328 1 98.25 276 ARG B O 1
ATOM 4556 N N . LYS B 1 277 ? 4.5 24.672 -10.109 1 98.38 277 LYS B N 1
ATOM 4557 C CA . LYS B 1 277 ? 3.939 24.766 -11.453 1 98.38 277 LYS B CA 1
ATOM 4558 C C . LYS B 1 277 ? 2.432 24.531 -11.438 1 98.38 277 LYS B C 1
ATOM 4560 O O . LYS B 1 277 ? 1.669 25.328 -12 1 98.38 277 LYS B O 1
ATOM 4565 N N . VAL B 1 278 ? 2.033 23.531 -10.781 1 98.44 278 VAL B N 1
ATOM 4566 C CA . VAL B 1 278 ? 0.617 23.188 -10.742 1 98.44 278 VAL B CA 1
ATOM 4567 C C . VAL B 1 278 ? -0.155 24.25 -9.961 1 98.44 278 VAL B C 1
ATOM 4569 O O . VAL B 1 278 ? -1.238 24.656 -10.383 1 98.44 278 VAL B O 1
ATOM 4572 N N . ILE B 1 279 ? 0.373 24.688 -8.859 1 98.31 279 ILE B N 1
ATOM 4573 C CA . ILE B 1 279 ? -0.293 25.703 -8.055 1 98.31 279 ILE B CA 1
ATOM 4574 C C . ILE B 1 279 ? -0.459 26.984 -8.867 1 98.31 279 ILE B C 1
ATOM 4576 O O . ILE B 1 279 ? -1.54 27.578 -8.891 1 98.31 279 ILE B O 1
ATOM 4580 N N . SER B 1 280 ? 0.53 27.391 -9.531 1 97 280 SER B N 1
ATOM 4581 C CA . SER B 1 280 ? 0.501 28.625 -10.305 1 97 280 SER B CA 1
ATOM 4582 C C . SER B 1 280 ? -0.537 28.547 -11.422 1 97 280 SER B C 1
ATOM 4584 O O . SER B 1 280 ? -1.147 29.562 -11.773 1 97 280 SER B O 1
ATOM 4586 N N . ASN B 1 281 ? -0.709 27.406 -11.945 1 97.62 281 ASN B N 1
ATOM 4587 C CA . ASN B 1 281 ? -1.667 27.219 -13.031 1 97.62 281 ASN B CA 1
ATOM 4588 C C . ASN B 1 281 ? -3.098 27.141 -12.508 1 97.62 281 ASN B C 1
ATOM 4590 O O . ASN B 1 281 ? -4.039 27.547 -13.195 1 97.62 281 ASN B O 1
ATOM 4594 N N . SER B 1 282 ? -3.254 26.688 -11.32 1 97.94 282 SER B N 1
ATOM 4595 C CA . SER B 1 282 ? -4.59 26.391 -10.812 1 97.94 282 SER B CA 1
ATOM 4596 C C . SER B 1 282 ? -5.082 27.5 -9.883 1 97.94 282 SER B C 1
ATOM 4598 O O . SER B 1 282 ? -6.289 27.734 -9.766 1 97.94 282 SER B O 1
ATOM 4600 N N . LEU B 1 283 ? -4.156 28.047 -9.172 1 97.94 283 LEU B N 1
ATOM 4601 C CA . LEU B 1 283 ? -4.43 29.141 -8.25 1 97.94 283 LEU B CA 1
ATOM 4602 C C . LEU B 1 283 ? -3.658 30.391 -8.656 1 97.94 283 LEU B C 1
ATOM 4604 O O . LEU B 1 283 ? -2.678 30.766 -8.008 1 97.94 283 LEU B O 1
ATOM 4608 N N . VAL B 1 284 ? -4.223 31.094 -9.508 1 95.94 284 VAL B N 1
ATOM 4609 C CA . VAL B 1 284 ? -3.51 32.094 -10.281 1 95.94 284 VAL B CA 1
ATOM 4610 C C . VAL B 1 284 ? -3.119 33.281 -9.375 1 95.94 284 VAL B C 1
ATOM 4612 O O . VAL B 1 284 ? -2.076 33.906 -9.57 1 95.94 284 VAL B O 1
ATOM 4615 N N . LYS B 1 285 ? -3.887 33.531 -8.336 1 97.44 285 LYS B N 1
ATOM 4616 C CA . LYS B 1 285 ? -3.619 34.688 -7.488 1 97.44 285 LYS B CA 1
ATOM 4617 C C . LYS B 1 285 ? -2.855 34.281 -6.23 1 97.44 285 LYS B C 1
ATOM 4619 O O . LYS B 1 285 ? -2.57 35.125 -5.371 1 97.44 285 LYS B O 1
ATOM 4624 N N . ALA B 1 286 ? -2.502 33.031 -6.141 1 97.38 286 ALA B N 1
ATOM 4625 C CA . ALA B 1 286 ? -1.846 32.531 -4.93 1 97.38 286 ALA B CA 1
ATOM 4626 C C . ALA B 1 286 ? -0.383 32.969 -4.887 1 97.38 286 ALA B C 1
ATOM 4628 O O . ALA B 1 286 ? 0.277 33.062 -5.926 1 97.38 286 ALA B O 1
ATOM 4629 N N . LYS B 1 287 ? 0.044 33.281 -3.744 1 96.31 287 LYS B N 1
ATOM 4630 C CA . LYS B 1 287 ? 1.467 33.469 -3.469 1 96.31 287 LYS B CA 1
ATOM 4631 C C . LYS B 1 287 ? 2.084 32.188 -2.924 1 96.31 287 LYS B C 1
ATOM 4633 O O . LYS B 1 287 ? 1.784 31.766 -1.803 1 96.31 287 LYS B O 1
ATOM 4638 N N . VAL B 1 288 ? 2.975 31.641 -3.652 1 96.06 288 VAL B N 1
ATOM 4639 C CA . VAL B 1 288 ? 3.6 30.391 -3.254 1 96.06 288 VAL B CA 1
ATOM 4640 C C . VAL B 1 288 ? 4.855 30.672 -2.434 1 96.06 288 VAL B C 1
ATOM 4642 O O . VAL B 1 288 ? 5.789 31.312 -2.92 1 96.06 288 VAL B O 1
ATOM 4645 N N . LYS B 1 289 ? 4.879 30.141 -1.262 1 92.94 289 LYS B N 1
ATOM 4646 C CA . LYS B 1 289 ? 6.023 30.344 -0.376 1 92.94 289 LYS B CA 1
ATOM 4647 C C . LYS B 1 289 ? 7.066 29.25 -0.577 1 92.94 289 LYS B C 1
ATOM 4649 O O . LYS B 1 289 ? 6.738 28.141 -0.998 1 92.94 289 LYS B O 1
ATOM 4654 N N . GLU B 1 290 ? 8.32 29.625 -0.222 1 90.44 290 GLU B N 1
ATOM 4655 C CA . GLU B 1 290 ? 9.367 28.594 -0.19 1 90.44 290 GLU B CA 1
ATOM 4656 C C . GLU B 1 290 ? 9.07 27.547 0.875 1 90.44 290 GLU B C 1
ATOM 4658 O O . GLU B 1 290 ? 8.586 27.875 1.959 1 90.44 290 GLU B O 1
ATOM 4663 N N . PRO B 1 291 ? 9.375 26.406 0.498 1 90.06 291 PRO B N 1
ATOM 4664 C CA . PRO B 1 291 ? 9.078 25.328 1.459 1 90.06 291 PRO B CA 1
ATOM 4665 C C . PRO B 1 291 ? 9.867 25.484 2.76 1 90.06 291 PRO B C 1
ATOM 4667 O O . PRO B 1 291 ? 11 25.969 2.75 1 90.06 291 PRO B O 1
ATOM 4670 N N . LEU B 1 292 ? 9.18 25.094 3.762 1 86.31 292 LEU B N 1
ATOM 4671 C CA . LEU B 1 292 ? 9.836 25.031 5.066 1 86.31 292 LEU B CA 1
ATOM 4672 C C . LEU B 1 292 ? 10.367 23.625 5.328 1 86.31 292 LEU B C 1
ATOM 4674 O O . LEU B 1 292 ? 9.594 22.672 5.406 1 86.31 292 LEU B O 1
ATOM 4678 N N . ILE B 1 293 ? 11.656 23.625 5.328 1 82.75 293 ILE B N 1
ATOM 4679 C CA . ILE B 1 293 ? 12.336 22.344 5.535 1 82.75 293 ILE B CA 1
ATOM 4680 C C . ILE B 1 293 ? 13.094 22.375 6.859 1 82.75 293 ILE B C 1
ATOM 4682 O O . ILE B 1 293 ? 13.711 23.375 7.207 1 82.75 293 ILE B O 1
ATOM 4686 N N . GLY B 1 294 ? 12.984 21.406 7.691 1 67.81 294 GLY B N 1
ATOM 4687 C CA . GLY B 1 294 ? 13.727 21.359 8.938 1 67.81 294 GLY B CA 1
ATOM 4688 C C . GLY B 1 294 ? 12.867 21.625 10.156 1 67.81 294 GLY B C 1
ATOM 4689 O O . GLY B 1 294 ? 11.773 21.062 10.281 1 67.81 294 GLY B O 1
ATOM 4690 N N . ASN B 1 295 ? 13.438 22.484 11.039 1 63.5 295 ASN B N 1
ATOM 4691 C CA . ASN B 1 295 ? 12.922 22.625 12.391 1 63.5 295 ASN B CA 1
ATOM 4692 C C . ASN B 1 295 ? 11.742 23.594 12.438 1 63.5 295 ASN B C 1
ATOM 4694 O O . ASN B 1 295 ? 11.758 24.578 13.188 1 63.5 295 ASN B O 1
ATOM 4698 N N . TYR B 1 296 ? 10.766 23.188 11.664 1 68.31 296 TYR B N 1
ATOM 4699 C CA . TYR B 1 296 ? 9.602 24.078 11.578 1 68.31 296 TYR B CA 1
ATOM 4700 C C . TYR B 1 296 ? 8.484 23.594 12.484 1 68.31 296 TYR B C 1
ATOM 4702 O O . TYR B 1 296 ? 7.457 24.266 12.633 1 68.31 296 TYR B O 1
ATOM 4710 N N . SER B 1 297 ? 8.742 22.516 13.062 1 79.44 297 SER B N 1
ATOM 4711 C CA . SER B 1 297 ? 7.598 21.922 13.75 1 79.44 297 SER B CA 1
ATOM 4712 C C . SER B 1 297 ? 7.125 22.797 14.906 1 79.44 297 SER B C 1
ATOM 4714 O O . SER B 1 297 ? 5.934 22.812 15.227 1 79.44 297 SER B O 1
ATOM 4716 N N . LEU B 1 298 ? 8.078 23.656 15.367 1 89.38 298 LEU B N 1
ATOM 4717 C CA . LEU B 1 298 ? 7.715 24.484 16.516 1 89.38 298 LEU B CA 1
ATOM 4718 C C . LEU B 1 298 ? 7.25 25.859 16.078 1 89.38 298 LEU B C 1
ATOM 4720 O O . LEU B 1 298 ? 6.648 26.594 16.859 1 89.38 298 LEU B O 1
ATOM 4724 N N . LEU B 1 299 ? 7.516 26.188 14.867 1 88.94 299 LEU B N 1
ATOM 4725 C CA . LEU B 1 299 ? 7.066 27.484 14.375 1 88.94 299 LEU B CA 1
ATOM 4726 C C . LEU B 1 299 ? 5.543 27.578 14.406 1 88.94 299 LEU B C 1
ATOM 4728 O O . LEU B 1 299 ? 4.988 28.609 14.797 1 88.94 299 LEU B O 1
ATOM 4732 N N . GLY B 1 300 ? 4.918 26.578 14.102 1 90.56 300 GLY B N 1
ATOM 4733 C CA . GLY B 1 300 ? 3.463 26.531 14.047 1 90.56 300 GLY B CA 1
ATOM 4734 C C . GLY B 1 300 ? 2.809 26.875 15.367 1 90.56 300 GLY B C 1
ATOM 4735 O O . GLY B 1 300 ? 2.082 27.859 15.477 1 90.56 300 GLY B O 1
ATOM 4736 N N . PRO B 1 301 ? 3.166 26.109 16.297 1 93 301 PRO B N 1
ATOM 4737 C CA . PRO B 1 301 ? 2.561 26.391 17.609 1 93 301 PRO B CA 1
ATOM 4738 C C . PRO B 1 301 ? 2.949 27.75 18.156 1 93 301 PRO B C 1
ATOM 4740 O O . PRO B 1 301 ? 2.162 28.391 18.859 1 93 301 PRO B O 1
ATOM 4743 N N . ILE B 1 302 ? 4.035 28.25 17.828 1 93 302 ILE B N 1
ATOM 4744 C CA . ILE B 1 302 ? 4.41 29.609 18.234 1 93 302 ILE B CA 1
ATOM 4745 C C . ILE B 1 302 ? 3.465 30.625 17.594 1 93 302 ILE B C 1
ATOM 4747 O O . ILE B 1 302 ? 2.879 31.453 18.281 1 93 302 ILE B O 1
ATOM 4751 N N . ILE B 1 303 ? 3.301 30.484 16.359 1 91.31 303 ILE B N 1
ATOM 4752 C CA . ILE B 1 303 ? 2.459 31.438 15.633 1 91.31 303 ILE B CA 1
ATOM 4753 C C . ILE B 1 303 ? 1.01 31.297 16.094 1 91.31 303 ILE B C 1
ATOM 4755 O O . ILE B 1 303 ? 0.301 32.281 16.25 1 91.31 303 ILE B O 1
ATOM 4759 N N . MET B 1 304 ? 0.618 30.125 16.281 1 90.81 304 MET B N 1
ATOM 4760 C CA . MET B 1 304 ? -0.711 29.859 16.828 1 90.81 304 MET B CA 1
ATOM 4761 C C . MET B 1 304 ? -0.91 30.609 18.141 1 90.81 304 MET B C 1
ATOM 4763 O O . MET B 1 304 ? -1.962 31.219 18.375 1 90.81 304 MET B O 1
ATOM 4767 N N . SER B 1 305 ? 0.024 30.547 18.969 1 93.69 305 SER B N 1
ATOM 4768 C CA . SER B 1 305 ? -0.022 31.203 20.266 1 93.69 305 SER B CA 1
ATOM 4769 C C . SER B 1 305 ? -0.079 32.719 20.125 1 93.69 305 SER B C 1
ATOM 4771 O O . SER B 1 305 ? -0.859 33.406 20.797 1 93.69 305 SER B O 1
ATOM 4773 N N . LEU B 1 306 ? 0.745 33.188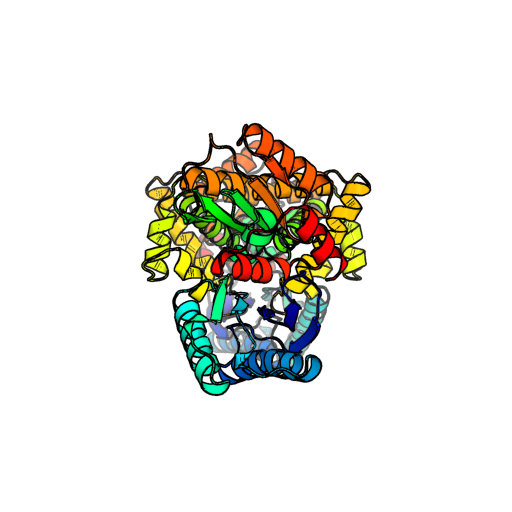 19.266 1 92.25 306 LEU B N 1
ATOM 4774 C CA . LEU B 1 306 ? 0.772 34.625 19.031 1 92.25 306 LEU B CA 1
ATOM 4775 C C . LEU B 1 306 ? -0.565 35.125 18.484 1 92.25 306 LEU B C 1
ATOM 4777 O O . LEU B 1 306 ? -1.055 36.188 18.875 1 92.25 306 LEU B O 1
ATOM 4781 N N . SER B 1 307 ? -1.099 34.375 17.609 1 87.81 307 SER B N 1
ATOM 4782 C CA . SER B 1 307 ? -2.414 34.688 17.078 1 87.81 307 SER B CA 1
ATOM 4783 C C . SER B 1 307 ? -3.471 34.719 18.172 1 87.81 307 SER B C 1
ATOM 4785 O O . SER B 1 307 ? -4.375 35.562 18.141 1 87.81 307 SER B O 1
ATOM 4787 N N . ARG B 1 308 ? -3.357 33.844 19.047 1 87.88 308 ARG B N 1
ATOM 4788 C CA . ARG B 1 308 ? -4.316 33.75 20.141 1 87.88 308 ARG B CA 1
ATOM 4789 C C . ARG B 1 308 ? -4.281 35 21.031 1 87.88 308 ARG B C 1
ATOM 4791 O O . ARG B 1 308 ? -5.312 35.406 21.562 1 87.88 308 ARG B O 1
ATOM 4798 N N . ILE B 1 309 ? -3.186 35.594 21.156 1 88.88 309 ILE B N 1
ATOM 4799 C CA . ILE B 1 309 ? -3.078 36.781 22.016 1 88.88 309 ILE B CA 1
ATOM 4800 C C . ILE B 1 309 ? -3.035 38.031 21.172 1 88.88 309 ILE B C 1
ATOM 4802 O O . ILE B 1 309 ? -2.596 39.094 21.625 1 88.88 309 ILE B O 1
ATOM 4806 N N . ASN B 1 310 ? -3.326 37.938 19.875 1 88.19 310 ASN B N 1
ATOM 4807 C CA . ASN B 1 310 ? -3.502 39.031 18.922 1 88.19 310 ASN B CA 1
ATOM 4808 C C . ASN B 1 310 ? -2.193 39.781 18.672 1 88.19 310 ASN B C 1
ATOM 4810 O O . ASN B 1 310 ? -2.17 41 18.641 1 88.19 310 ASN B O 1
ATOM 4814 N N . LYS B 1 311 ? -1.213 39.031 18.656 1 88.06 311 LYS B N 1
ATOM 4815 C CA . LYS B 1 311 ? 0.077 39.594 18.281 1 88.06 311 LYS B CA 1
ATOM 4816 C C . LYS B 1 311 ? 0.444 39.188 16.844 1 88.06 311 LYS B C 1
ATOM 4818 O O . LYS B 1 311 ? 0.401 38.031 16.484 1 88.06 311 LYS B O 1
ATOM 4823 N N . LYS B 1 312 ? 0.716 40.156 16.094 1 81.44 312 LYS B N 1
ATOM 4824 C CA . LYS B 1 312 ? 1.074 39.906 14.703 1 81.44 312 LYS B CA 1
ATOM 4825 C C . LYS B 1 312 ? 2.572 39.656 14.555 1 81.44 312 LYS B C 1
ATOM 4827 O O . LYS B 1 312 ? 3.375 40.219 15.305 1 81.44 312 LYS B O 1
ATOM 4832 N N . ILE B 1 313 ? 2.877 38.844 13.695 1 87 313 ILE B N 1
ATOM 4833 C CA . ILE B 1 313 ? 4.273 38.531 13.414 1 87 313 ILE B CA 1
ATOM 4834 C C . ILE B 1 313 ? 4.566 38.781 11.938 1 87 313 ILE B C 1
ATOM 4836 O O . ILE B 1 313 ? 3.717 38.562 11.078 1 87 313 ILE B O 1
ATOM 4840 N N . THR B 1 314 ? 5.77 39.406 11.695 1 85 314 THR B N 1
ATOM 4841 C CA . THR B 1 314 ? 6.176 39.688 10.328 1 85 314 THR B CA 1
ATOM 4842 C C . THR B 1 314 ? 7.078 38.594 9.766 1 85 314 THR B C 1
ATOM 4844 O O . THR B 1 314 ? 7.547 37.75 10.516 1 85 314 THR B O 1
ATOM 4847 N N . ASN B 1 315 ? 7.277 38.656 8.469 1 83.12 315 ASN B N 1
ATOM 4848 C CA . ASN B 1 315 ? 8.188 37.688 7.832 1 83.12 315 ASN B CA 1
ATOM 4849 C C . ASN B 1 315 ? 9.602 37.812 8.391 1 83.12 315 ASN B C 1
ATOM 4851 O O . ASN B 1 315 ? 10.312 36.812 8.5 1 83.12 315 ASN B O 1
ATOM 4855 N N . THR B 1 316 ? 9.93 39.031 8.727 1 85.81 316 THR B N 1
ATOM 4856 C CA . THR B 1 316 ? 11.242 39.25 9.305 1 85.81 316 THR B CA 1
ATOM 4857 C C . THR B 1 316 ? 11.352 38.594 10.672 1 85.81 316 THR B C 1
ATOM 4859 O O . THR B 1 316 ? 12.391 38.031 11.008 1 85.81 316 THR B O 1
ATOM 4862 N N . ASP B 1 317 ? 10.289 38.719 11.398 1 87.88 317 ASP B N 1
ATOM 4863 C CA . ASP B 1 317 ? 10.25 38.031 12.695 1 87.88 317 ASP B CA 1
ATOM 4864 C C . ASP B 1 317 ? 10.414 36.531 12.555 1 87.88 317 ASP B C 1
ATOM 4866 O O . ASP B 1 317 ? 11.117 35.906 13.344 1 87.88 317 ASP B O 1
ATOM 4870 N N . VAL B 1 318 ? 9.781 36.031 11.555 1 85.62 318 VAL B N 1
ATOM 4871 C CA . VAL B 1 318 ? 9.789 34.594 11.312 1 85.62 318 VAL B CA 1
ATOM 4872 C C . VAL B 1 318 ? 11.203 34.125 10.961 1 85.62 318 VAL B C 1
ATOM 4874 O O . VAL B 1 318 ? 11.672 33.094 11.438 1 85.62 318 VAL B O 1
ATOM 4877 N N . GLU B 1 319 ? 11.797 34.844 10.164 1 83.19 319 GLU B N 1
ATOM 4878 C CA . GLU B 1 319 ? 13.164 34.531 9.773 1 83.19 319 GLU B CA 1
ATOM 4879 C C . GLU B 1 319 ? 14.094 34.5 10.984 1 83.19 319 GLU B C 1
ATOM 4881 O O . GLU B 1 319 ? 14.945 33.625 11.117 1 83.19 319 GLU B O 1
ATOM 4886 N N . LYS B 1 320 ? 13.922 35.531 11.781 1 82.81 320 LYS B N 1
ATOM 4887 C CA . LYS B 1 320 ? 14.711 35.594 13.008 1 82.81 320 LYS B CA 1
ATOM 4888 C C . LYS B 1 320 ? 14.445 34.375 13.898 1 82.81 320 LYS B C 1
ATOM 4890 O O . LYS B 1 320 ? 15.383 33.781 14.438 1 82.81 320 LYS B O 1
ATOM 4895 N N . LEU B 1 321 ? 13.234 34.094 14.016 1 86.38 321 LEU B N 1
ATOM 4896 C CA . LEU B 1 321 ? 12.844 32.969 14.859 1 86.38 321 LEU B CA 1
ATOM 4897 C C . LEU B 1 321 ? 13.398 31.656 14.32 1 86.38 321 LEU B C 1
ATOM 4899 O O . LEU B 1 321 ? 13.875 30.828 15.094 1 86.38 321 LEU B O 1
ATOM 4903 N N . LEU B 1 322 ? 13.305 31.453 13.047 1 83.62 322 LEU B N 1
ATOM 4904 C CA . LEU B 1 322 ? 13.773 30.219 12.422 1 83.62 322 LEU B CA 1
ATOM 4905 C C . LEU B 1 322 ? 15.281 30.062 12.602 1 83.62 322 LEU B C 1
ATOM 4907 O O . LEU B 1 322 ? 15.773 28.938 12.766 1 83.62 322 LEU B O 1
ATOM 4911 N N . LYS B 1 323 ? 15.961 31.141 12.594 1 81.69 323 LYS B N 1
ATOM 4912 C CA . LYS B 1 323 ? 17.406 31.109 12.828 1 81.69 323 LYS B CA 1
ATOM 4913 C C . LYS B 1 323 ? 17.719 30.688 14.258 1 81.69 323 LYS B C 1
ATOM 4915 O O . LYS B 1 323 ? 18.75 30.047 14.5 1 81.69 323 LYS B O 1
ATOM 4920 N N . GLU B 1 324 ? 16.859 31.078 15.102 1 81.69 324 GLU B N 1
ATOM 4921 C CA . GLU B 1 324 ? 17.078 30.766 16.516 1 81.69 324 GLU B CA 1
ATOM 4922 C C . GLU B 1 324 ? 16.656 29.344 16.828 1 81.69 324 GLU B C 1
ATOM 4924 O O . GLU B 1 324 ? 17.203 28.719 17.734 1 81.69 324 GLU B O 1
ATOM 4929 N N . LEU B 1 325 ? 15.719 28.953 16.125 1 82.44 325 LEU B N 1
ATOM 4930 C CA . LEU B 1 325 ? 15.211 27.609 16.375 1 82.44 325 LEU B CA 1
ATOM 4931 C C . LEU B 1 325 ? 16.188 26.547 15.852 1 82.44 325 LEU B C 1
ATOM 4933 O O . LEU B 1 325 ? 16.328 25.484 16.453 1 82.44 325 LEU B O 1
#

Sequence (650 aa):
MVIIALDSGKTKTNAVAIDDSLNVLCRVSDRGGGLIYSDEVIMNALMNVIVECMRVMGIRVNDIDVIAVSWADLDTEAYWIKASRIINELARRINIPRSKLVFDHDAVAAYYAVTLGEPGVAVIAGTGAIALGVNARGERARSSGWGWLIGDEGSAGWIALKALNAASRAYDGRGPWTSLVNRLKDYFKVKDLLSILDVMYAEPPEIDKLAKLAILVSEEAEGGDEVSVNILKEAGRELALNAVTVAKRLGMINESIVVGGVGSVFSSRIVNEEFRKVISNSLVKAKVKEPLIGNYSLLGPIIMSLSRINKKITNTDVEKLLKELMVIIALDSGKTKTNAVAIDDSLNVLCRVSDRGGGLIYSDEVIMNALMNVIVECMRVMGIRVNDIDVIAVSWADLDTEAYWIKASRIINELARRINIPRSKLVFDHDAVAAYYAVTLGEPGVAVIAGTGAIALGVNARGERARSSGWGWLIGDEGSAGWIALKALNAASRAYDGRGPWTSLVNRLKDYFKVKDLLSILDVMYAEPPEIDKLAKLAILVSEEAEGGDEVSVNILKEAGRELALNAVTVAKRLGMINESIVVGGVGSVFSSRIVNEEFRKVISNSLVKAKVKEPLIGNYSLLGPIIMSLSRINKKITNTDVEKLLKEL

Foldseek 3Di:
DKEWFWEAEQAKIWIWIADPLLFTQDIDMDGHQALVDDLVVNLCRVCVNVVVSCVSNVHAPVPYQAYEYAHEPCPDPVSVVSVVVSLVVSCVVSVHPSLRYYYDYLLLLQACLQALPAFFKEWEAELFIKMWTAHPVGDIDIDFPPDLVPTRFLHLLNLLVLLLVQLVCLLVVNDDDWPSVVVVCVVCVHPHSVCCCCVQVVDPHDSNVSSVCLVVLLVRVVVPTVSSLVSLLRSLLVRLVRRLVRCVVNVNQAHAGEYEYEYDSCVRPSSVVSNVVNCCVRRVNYDYDYYDYPDSSRVRRVSVSCVSVPHGDDPVSSVVSVVND/DKEWFWEAEQAKIWIWIADPLLFTQDIDMDGHQALVDDLVVNLCRVCVNVVVSCVSNVHAPVPYQAYEYAHEPCPDPVSVVSVLVSLVVSCVVSVHPSLRYYYDYLLLLQACLQALPAFFKEWEAELFIKMWTAHPVRDIDIDFPPDLVPTRFLHLLNLLVLLLVQLVCLLVVNDDDWPSVVVVCVVCVHPHSVCCCCVQVVDPHDSNVSSVCLVVLLVRVVVPTVSSLVSLLRSLLVRLVRRLVRCVVNVNQAPAGEYEYEYDSCVRPSSVVSNVVSCCVRRVNYDYDYYHYPDSSRVRRVSVSCVSVPHGDDPVSSVVSVVND

pLDDT: mean 93.45, std 5.91, range [63.5, 98.88]

Organism: Caldivirga maquilingensis (strain ATCC 700844 / DSM 13496 / JCM 10307 / IC-167) (NCBI:txid397948)

Radius of gyration: 29.38 Å; Cα contacts (8 Å, |Δi|>4): 1418; chains: 2; bounding box: 47×89×70 Å